Protein AF-X6NMF9-F1 (afdb_monomer)

Sequence (679 aa):
MDSTTTNVLYLIMFELFFFYLQMDKRTNWNDPFKVSMLSNGKWKDCFILFDYEFRRIVLLHSNQKGKSKVRTLQVGNPKRSLLELNVNIQYRHDYSEVETNYVKYWIITPNNSWHFRTIRDDNRDTLSNWCSEFNSFQVIAKENSSTYIKPFNPYLITLKQALQHFKSQLQMPPIPSNINEDSLLNDIYQHLSGYPNTQVRWKIDYKCMVSHKYTICIERNNISKSIKREDITSPKEKHKFNPLLYECDIYKLKKMQDTVSSIDPSNNELKLLLHEVIKNGYLIDLIERQQENEDSIKQAINYDEQDVNKLILNDEILTILNEVKILYRDDIHKQMGYPLQLHQICAILLYCGKPCNVQFSKDQIQFQHYKWSFLDRSLQGAISILNSHERREEESIDLYCGLATVRLENIKEIKQGFFISHVSTSDDIQVAQIYRSDRGCAIHSCDVSWISPFEHEREILFSRSNSAQFLDEKNKEKTTWNARIENENENTQMILLTWTVYDEFIQQTVRISKMWNHAIDLNLIYVISLLQKDEDATVVHLSLFEEWRKKPNNERKYEEKKKKFMENRCCNHRINLFSIYYCEEKGFQEYTPIEFATIATVLKGLPFQLTINEIKIFLKHVICCYFIQRYNLKTQKHCNSLFVDFSHQNKKTKSGLIFFINHFVKLFLPDKKTFKKII

Radius of gyration: 30.61 Å; Cα contacts (8 Å, |Δi|>4): 937; chains: 1; bounding box: 67×74×107 Å

Nearest PDB structures (foldseek):
  6slc-assembly1_BBB  TM=4.033E-01  e=4.735E-01  Streptomyces sp. Ag82_O1-9
  3k44-assembly4_D  TM=2.868E-01  e=1.146E-01  Drosophila melanogaster
  8cm1-assembly1_A  TM=3.402E-01  e=1.323E+00  Vibrio cholerae
  6oi4-assembly1_A  TM=4.055E-01  e=4.076E+00  Homo sapiens

Secondary structure (DSSP, 8-state):
--HHHHHHHHHHHHHHHHHHHHHTTTS-PPPPEEEEEEETTEEEEEEEEEETTTTEEEEEE--TTS--EEEEEE-S-TTS-TT-----EEEEEE-TTHHHH---EEEEEETTT--EEESSHHHHHHHHHHHHHTSSEEEEEEETTEEEEEEE-TTT-BHHHHHHHHHTT-------TTS-TTSBHHHHHTTSTTTTTSPEEEEEE------GGG-B-S--S----SS-----PPPS-------EEEGGGHHHHHHHHHHHTT----S-HHHHHHHHHHHTT-GGGTS-TT---HHHHHHHTT--SS-GGG----TTT-THHHHHHHHHT-HHHHHTTS-S-HHHHHHHHHHHHSTHHHHHHHHHHTT-GGGGHHHHHHHHHHHHHHHHHB-GGG-----B---TT---S-GGGEEEEEESS-EEEES-HHHHHHH-SS----SSEEE-TTTSS-SSS-EEEEPPPPTHHHH-HHHHHHH-EEEEEEEE-SS-EEEEEEEHHHHHHHHHHHHHHHHTTT-S-HHHHHHHHHHH-SHHHHHHHHHHHHHHHHSTTHHHHHHHHHHHHHHTT---HHHHHHHHIIIIIS--TTS-HHHHHHHHHHHH-------HHHHHHHHHHHHHHHHHHHH--S-HHHHHHHHHHHHHHS-S-HHHHHHHHHHHHHHH---HHHHTTT-

Mean predicted aligned error: 11.83 Å

Organism: Reticulomyxa filosa (NCBI:txid46433)

Foldseek 3Di:
DDPVVVVVVVVVVVVVVVVVVVCVPPDPKDPFAWWWKQDPNDTAIWTWTADLLQQWIWTWGQDPVRDTDIDIHRQDHNPDPLQDHAFFWDWDWDCPCCLPPVFIWIWIQTPVPIIITDRDPVSVQVVQVSSQVSALEWEWEDEPPDTHIGHHRLVPDFQLNVVVVCVVPAFDDDDPPPDDSRHRSCVVCVPPPPPSNHRHYHYHYDDDAQFLQLFDELDDDDDDALDDDDPDDDDPDQDQFDQFDFPVCLVLLLVLLVVLVPDDDDPDLLLVQQLLCVLVVNQVQQAPVPDDDPVVLCVVQQRDNVDSPRGHPDCVGRVLLVLLSSLLPDVSCVSNVNQAGSLLLSLQCCCQPNPVVVVCSVCLVVSNCNSRSSSLVSPLSSLVRQLSRYLCLVDDAFKWAARPPDDDPDLVRGDFQFTSAKTKIASDLVLNVVRHDGTDEDASKGQPCNSHPDVPRSIIMDRGDDCVCVVDPVCVLQRTWGWDFPDDDPRHTYIYIGRNLCVVCVVLLVVLCVVVVVPDDSLLLSLLCVVPVDSVSSNVLVVVLVVVCPDPPLVVVCVVCVVVLVSLSLPDSRLLSSLCCVCPVVVVPSDRSSVSSSCSPPRVNSPDDPDVVVVVVVVLVVVLVVCCVPVVPPDPVVSVVVVVVVVPPFDDDPVRVVVCVVVVCVVPPPDPVVVVVVD

Solvent-accessible surface area (backbone atoms only — not comparable to full-atom values): 38673 Å² total; per-residue (Å²): 132,61,71,67,62,56,51,52,50,50,50,52,51,47,49,52,48,48,50,49,61,61,43,68,77,80,43,95,72,71,76,77,40,80,36,30,36,60,54,96,93,38,77,41,65,28,32,41,42,77,40,75,84,59,27,25,41,38,34,42,30,77,41,99,82,78,57,69,47,78,46,74,45,79,76,45,66,65,86,56,74,100,69,76,33,72,62,40,76,44,78,48,79,44,62,90,42,32,87,81,71,70,42,55,32,36,30,40,24,48,60,86,72,46,44,36,34,26,74,46,63,67,56,37,46,52,53,39,43,61,55,29,65,74,26,53,28,37,33,39,39,32,43,90,92,48,71,46,61,49,38,43,29,37,78,80,32,26,42,46,53,54,49,52,68,32,62,82,74,55,79,79,80,91,68,66,91,84,63,64,47,82,41,34,39,37,77,71,46,60,81,44,85,60,44,72,80,45,72,49,75,45,79,38,76,54,83,89,74,69,52,48,83,33,41,41,74,75,86,69,87,79,77,81,69,93,68,90,77,76,90,75,76,74,78,87,76,81,64,78,52,65,43,68,24,42,58,90,45,53,64,58,57,47,60,48,49,64,61,52,69,69,63,80,79,64,100,47,62,46,55,50,31,54,47,42,40,41,73,74,72,37,51,71,68,35,34,64,93,84,69,75,58,73,67,59,51,36,58,75,30,40,62,43,98,87,42,64,87,54,49,51,92,47,52,90,62,35,39,47,52,50,56,34,54,54,52,61,68,28,68,69,37,49,50,39,65,50,79,71,52,67,37,25,51,39,26,45,37,40,53,66,63,29,75,58,29,62,55,52,50,51,33,26,61,66,75,39,49,71,75,42,45,49,45,52,51,27,34,44,52,38,34,58,52,45,41,56,32,48,45,62,80,80,58,86,80,69,38,18,24,35,37,30,92,62,76,78,92,55,67,83,50,48,33,64,40,36,32,53,25,63,45,69,27,12,64,42,60,65,52,17,54,74,51,33,42,49,54,34,51,68,76,74,43,22,83,40,36,89,67,32,70,52,80,87,39,50,36,29,36,29,55,39,56,61,68,73,52,68,77,38,71,88,51,34,60,76,67,23,28,40,73,43,79,75,47,73,58,99,89,40,58,26,47,42,41,42,42,38,59,54,66,70,44,47,63,58,33,52,52,56,28,56,77,51,73,59,75,56,61,57,42,47,48,41,55,42,34,72,72,56,76,37,71,68,59,27,54,52,52,49,50,55,48,53,58,53,56,70,40,86,66,49,62,54,60,39,65,77,44,41,68,61,30,47,52,54,62,36,70,53,64,68,44,43,48,46,20,42,46,47,21,71,71,70,60,40,78,88,42,56,31,58,57,46,26,34,46,45,46,75,77,66,46,66,88,53,70,90,43,70,60,58,54,48,52,48,48,51,49,53,53,50,52,52,45,39,73,73,65,68,56,92,53,75,69,62,64,49,52,65,50,53,61,50,70,74,73,62,70,100,42,74,66,50,53,53,51,47,52,56,50,52,44,66,75,74,49,94,49,74,70,63,52,69,71,72,109

Structure (mmCIF, N/CA/C/O backbone):
data_AF-X6NMF9-F1
#
_entry.id   AF-X6NMF9-F1
#
loop_
_atom_site.group_PDB
_atom_site.id
_atom_site.type_symbol
_atom_site.label_atom_id
_atom_site.label_alt_id
_atom_site.label_comp_id
_atom_site.label_asym_id
_atom_site.label_entity_id
_atom_site.label_seq_id
_atom_site.pdbx_PDB_ins_code
_atom_site.Cartn_x
_atom_site.Cartn_y
_atom_site.Cartn_z
_atom_site.occupancy
_atom_site.B_iso_or_equiv
_atom_site.auth_seq_id
_atom_site.auth_comp_id
_atom_site.auth_asym_id
_atom_site.auth_atom_id
_atom_site.pdbx_PDB_model_num
ATOM 1 N N . MET A 1 1 ? -12.724 18.925 52.226 1.00 48.50 1 MET A N 1
ATOM 2 C CA . MET A 1 1 ? -11.329 19.153 51.795 1.00 48.50 1 MET A CA 1
ATOM 3 C C . MET A 1 1 ? -10.923 20.506 52.327 1.00 48.50 1 MET A C 1
ATOM 5 O O . MET A 1 1 ? -11.695 21.442 52.164 1.00 48.50 1 MET A O 1
ATOM 9 N N . ASP A 1 2 ? -9.809 20.571 53.048 1.00 61.19 2 ASP A N 1
ATOM 10 C CA . ASP A 1 2 ? -9.396 21.788 53.744 1.00 61.19 2 ASP A CA 1
ATOM 11 C C . ASP A 1 2 ? -8.963 22.866 52.737 1.00 61.19 2 ASP A C 1
ATOM 13 O O . ASP A 1 2 ? -8.368 22.550 51.700 1.00 61.19 2 ASP A O 1
ATOM 17 N N . SER A 1 3 ? -9.278 24.130 53.023 1.00 54.88 3 SER A N 1
ATOM 18 C CA . SER A 1 3 ? -9.062 25.274 52.115 1.00 54.88 3 SER A CA 1
ATOM 19 C C . SER A 1 3 ? -7.606 25.388 51.641 1.00 54.88 3 SER A C 1
ATOM 21 O O . SER A 1 3 ? -7.323 25.823 50.524 1.00 54.88 3 SER A O 1
ATOM 23 N N . THR A 1 4 ? -6.675 24.904 52.460 1.00 63.72 4 THR A N 1
ATOM 24 C CA . THR A 1 4 ? -5.242 24.857 52.184 1.00 63.72 4 THR A CA 1
ATOM 25 C C . THR A 1 4 ? -4.900 23.889 51.052 1.00 63.72 4 THR A C 1
ATOM 27 O O . THR A 1 4 ? -4.043 24.193 50.228 1.00 63.72 4 THR A O 1
ATOM 30 N N . THR A 1 5 ? -5.582 22.743 50.954 1.00 58.19 5 THR A N 1
ATOM 31 C CA . THR A 1 5 ? -5.332 21.759 49.886 1.00 58.19 5 THR A CA 1
ATOM 32 C C . THR A 1 5 ? -5.822 22.281 48.538 1.00 58.19 5 THR A C 1
ATOM 34 O O . THR A 1 5 ? -5.136 22.116 47.532 1.00 58.19 5 THR A O 1
ATOM 37 N N . THR A 1 6 ? -6.962 22.976 48.526 1.00 55.84 6 THR A N 1
ATOM 38 C CA . THR A 1 6 ? -7.514 23.614 47.324 1.00 55.84 6 THR A CA 1
ATOM 39 C C . THR A 1 6 ? -6.621 24.760 46.845 1.00 55.84 6 THR A C 1
ATOM 41 O O . THR A 1 6 ? -6.330 24.843 45.656 1.00 55.84 6 THR A O 1
ATOM 44 N N . ASN A 1 7 ? -6.099 25.583 47.761 1.00 57.09 7 ASN A N 1
ATOM 45 C CA . ASN A 1 7 ? -5.191 26.682 47.420 1.00 57.09 7 ASN A CA 1
ATOM 46 C C . ASN A 1 7 ? -3.827 26.198 46.910 1.00 57.09 7 ASN A C 1
ATOM 48 O O . ASN A 1 7 ? -3.286 26.790 45.982 1.00 57.09 7 ASN A O 1
ATOM 52 N N . VAL A 1 8 ? -3.290 25.097 47.449 1.00 64.50 8 VAL A N 1
ATOM 53 C CA . VAL A 1 8 ? -2.060 24.475 46.924 1.00 64.50 8 VAL A CA 1
ATOM 54 C C . VAL A 1 8 ? -2.298 23.877 45.536 1.00 64.50 8 VAL A C 1
ATOM 56 O O . VAL A 1 8 ? -1.447 24.025 44.662 1.00 64.50 8 VAL A O 1
ATOM 59 N N . LEU A 1 9 ? -3.458 23.257 45.295 1.00 57.28 9 LEU A N 1
ATOM 60 C CA . LEU A 1 9 ? -3.805 22.752 43.965 1.00 57.28 9 LEU A CA 1
ATOM 61 C C . LEU A 1 9 ? -3.955 23.894 42.952 1.00 57.28 9 LEU A C 1
ATOM 63 O O . LEU A 1 9 ? -3.449 23.781 41.841 1.00 57.28 9 LEU A O 1
ATOM 67 N N . TYR A 1 10 ? -4.591 25.002 43.346 1.00 55.50 10 TYR A N 1
ATOM 68 C CA . TYR A 1 10 ? -4.705 26.201 42.517 1.00 55.50 10 TYR A CA 1
ATOM 69 C C . TYR A 1 10 ? -3.351 26.851 42.256 1.00 55.50 10 TYR A C 1
ATOM 71 O O . TYR A 1 10 ? -3.116 27.254 41.127 1.00 55.50 10 TYR A O 1
ATOM 79 N N . LEU A 1 11 ? -2.441 26.902 43.234 1.00 55.94 11 LEU A N 1
ATOM 80 C CA . LEU A 1 11 ? -1.084 27.409 43.013 1.00 55.94 11 LEU A CA 1
ATOM 81 C C . LEU A 1 11 ? -0.285 26.508 42.070 1.00 55.94 11 LEU A C 1
ATOM 83 O O . LEU A 1 11 ? 0.393 27.020 41.194 1.00 55.94 11 LEU A O 1
ATOM 87 N N . ILE A 1 12 ? -0.385 25.182 42.201 1.00 63.19 12 ILE A N 1
ATOM 88 C CA . ILE A 1 12 ? 0.293 24.248 41.290 1.00 63.19 12 ILE A CA 1
ATOM 89 C C . ILE A 1 12 ? -0.300 24.352 39.883 1.00 63.19 12 ILE A C 1
ATOM 91 O O . ILE A 1 12 ? 0.446 24.389 38.913 1.00 63.19 12 ILE A O 1
ATOM 95 N N . MET A 1 13 ? -1.625 24.439 39.758 1.00 57.38 13 MET A N 1
ATOM 96 C CA . MET A 1 13 ? -2.301 24.637 38.473 1.00 57.38 13 MET A CA 1
ATOM 97 C C . MET A 1 13 ? -1.967 26.000 37.864 1.00 57.38 13 MET A C 1
ATOM 99 O O . MET A 1 13 ? -1.774 26.084 36.659 1.00 57.38 13 MET A O 1
ATOM 103 N N . PHE A 1 14 ? -1.860 27.050 38.680 1.00 53.00 14 PHE A N 1
A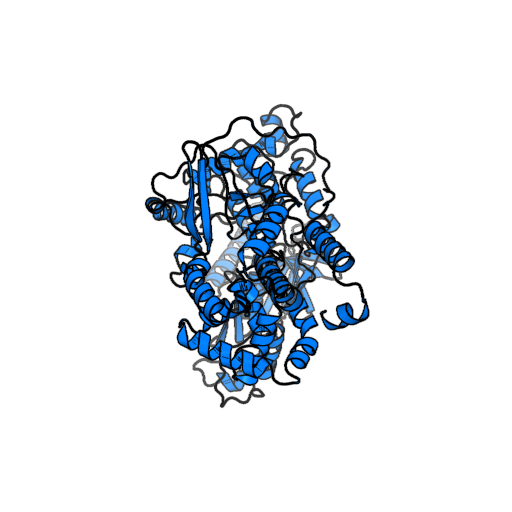TOM 104 C CA . PHE A 1 14 ? -1.514 28.400 38.249 1.00 53.00 14 PHE A CA 1
ATOM 105 C C . PHE A 1 14 ? -0.043 28.503 37.849 1.00 53.00 14 PHE A C 1
ATOM 107 O O . PHE A 1 14 ? 0.234 29.064 36.803 1.00 53.00 14 PHE A O 1
ATOM 114 N N . GLU A 1 15 ? 0.885 27.906 38.599 1.00 58.31 15 GLU A N 1
ATOM 115 C CA . GLU A 1 15 ? 2.304 27.800 38.234 1.00 58.31 15 GLU A CA 1
ATOM 116 C C . GLU A 1 15 ? 2.479 26.957 36.971 1.00 58.31 15 GLU A C 1
ATOM 118 O O . GLU A 1 15 ? 3.166 27.389 36.057 1.00 58.31 15 GLU A O 1
ATOM 123 N N . LEU A 1 16 ? 1.798 25.812 36.844 1.00 57.56 16 LEU A N 1
ATOM 124 C CA . LEU A 1 16 ? 1.809 25.015 35.611 1.00 57.56 16 LEU A CA 1
ATOM 125 C C . LEU A 1 16 ? 1.216 25.791 34.430 1.00 57.56 16 LEU A C 1
ATOM 127 O O . LEU A 1 16 ? 1.758 25.703 33.336 1.00 57.56 16 LEU A O 1
ATOM 131 N N . PHE A 1 17 ? 0.158 26.576 34.645 1.00 52.75 17 PHE A N 1
ATOM 132 C CA . PHE A 1 17 ? -0.468 27.421 33.627 1.00 52.75 17 PHE A CA 1
ATOM 133 C C . PHE A 1 17 ? 0.391 28.640 33.260 1.00 52.75 17 PHE A C 1
ATOM 135 O O . PHE A 1 17 ? 0.450 29.008 32.093 1.00 52.75 17 PHE A O 1
ATOM 142 N N . PHE A 1 18 ? 1.104 29.246 34.212 1.00 50.28 18 PHE A N 1
ATOM 143 C CA . PHE A 1 18 ? 2.033 30.349 33.956 1.00 50.28 18 PHE A CA 1
ATOM 144 C C . PHE A 1 18 ? 3.309 29.856 33.276 1.00 50.28 18 PHE A C 1
ATOM 146 O O . PHE A 1 18 ? 3.803 30.511 32.362 1.00 50.28 18 PHE A O 1
ATOM 153 N N . PHE A 1 19 ? 3.794 28.673 33.662 1.00 52.34 19 PHE A N 1
ATOM 154 C CA . PHE A 1 19 ? 4.855 27.964 32.959 1.00 52.34 19 PHE A CA 1
ATOM 155 C C . PHE A 1 19 ? 4.400 27.665 31.525 1.00 52.34 19 PHE A C 1
ATOM 157 O O . PHE A 1 19 ? 5.098 28.030 30.588 1.00 52.34 19 PHE A O 1
ATOM 164 N N . TYR A 1 20 ? 3.184 27.140 31.337 1.00 47.62 20 TYR A N 1
ATOM 165 C CA . TYR A 1 20 ? 2.571 26.903 30.023 1.00 47.62 20 TYR A CA 1
ATOM 166 C C . TYR A 1 20 ? 2.462 28.194 29.185 1.00 47.62 20 TYR A C 1
ATOM 168 O O . TYR A 1 20 ? 2.899 28.223 28.039 1.00 47.62 20 TYR A O 1
ATOM 176 N N . LEU A 1 21 ? 1.991 29.302 29.773 1.00 44.78 21 LEU A N 1
ATOM 177 C CA . LEU A 1 21 ? 1.860 30.611 29.114 1.00 44.78 21 LEU A CA 1
ATOM 178 C C . LEU A 1 21 ? 3.201 31.303 28.809 1.00 44.78 21 LEU A C 1
ATOM 180 O O . LEU A 1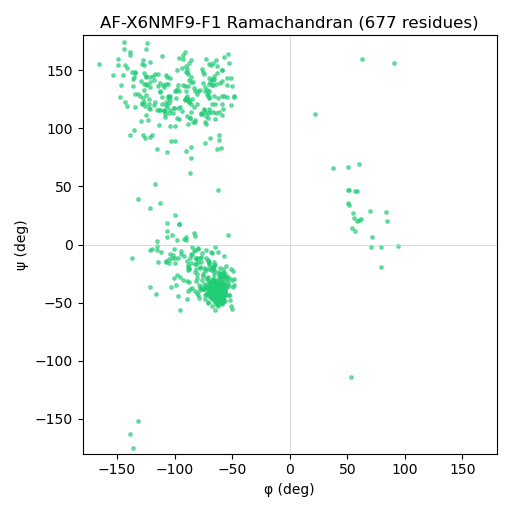 21 ? 3.289 32.060 27.838 1.00 44.78 21 LEU A O 1
ATOM 184 N N . GLN A 1 22 ? 4.241 31.094 29.623 1.00 48.44 22 GLN A N 1
ATOM 185 C CA . GLN A 1 22 ? 5.596 31.578 29.326 1.00 48.44 22 GLN A CA 1
ATOM 186 C C . GLN A 1 22 ? 6.298 30.715 28.267 1.00 48.44 22 GLN A C 1
ATOM 188 O O . GLN A 1 22 ? 7.083 31.257 27.487 1.00 48.44 22 GLN A O 1
ATOM 193 N N . MET A 1 23 ? 5.994 29.414 28.198 1.00 48.53 23 MET A N 1
ATOM 194 C CA . MET A 1 23 ? 6.542 28.478 27.205 1.00 48.53 23 MET A CA 1
ATOM 195 C C . MET A 1 23 ? 5.965 28.711 25.794 1.00 48.53 23 MET A C 1
ATOM 197 O O . MET A 1 23 ? 6.702 28.606 24.813 1.00 48.53 23 MET A O 1
ATOM 201 N N . ASP A 1 24 ? 4.698 29.124 25.692 1.00 46.44 24 ASP A N 1
ATOM 202 C CA . ASP A 1 24 ? 3.955 29.323 24.431 1.00 46.44 24 ASP A CA 1
ATOM 203 C C . ASP A 1 24 ? 4.465 30.508 23.574 1.00 46.44 24 ASP A C 1
ATOM 205 O O . ASP A 1 24 ? 4.291 30.557 22.360 1.00 46.44 24 ASP A O 1
ATOM 209 N N . LYS A 1 25 ? 5.161 31.487 24.176 1.00 40.72 25 LYS A N 1
ATOM 210 C CA . LYS A 1 25 ? 5.560 32.725 23.468 1.00 40.72 25 LYS A CA 1
ATOM 211 C C . LYS A 1 25 ? 6.964 32.723 22.856 1.00 40.72 25 LYS A C 1
ATOM 213 O O . LYS A 1 25 ? 7.304 33.686 22.167 1.00 40.72 25 LYS A O 1
ATOM 218 N N . ARG A 1 26 ? 7.807 31.711 23.110 1.00 41.25 26 ARG A N 1
ATOM 219 C CA . ARG A 1 26 ? 9.199 31.677 22.591 1.00 41.25 26 ARG A CA 1
ATOM 220 C C . ARG A 1 26 ? 9.672 30.334 22.047 1.00 41.25 26 ARG A C 1
ATOM 222 O O . ARG A 1 26 ? 10.713 30.297 21.396 1.00 41.25 26 ARG A O 1
ATOM 229 N N . THR A 1 27 ? 8.938 29.254 22.271 1.00 44.66 27 THR A N 1
ATOM 230 C CA . THR A 1 27 ? 9.363 27.911 21.877 1.00 44.66 27 THR A CA 1
ATOM 231 C C . THR A 1 27 ? 8.144 27.128 21.413 1.00 44.66 27 THR A C 1
ATOM 233 O O . THR A 1 27 ? 7.211 26.983 22.190 1.00 44.66 27 THR A O 1
ATOM 236 N N . ASN A 1 28 ? 8.152 26.621 20.174 1.00 47.34 28 ASN A N 1
ATOM 237 C CA . ASN A 1 28 ? 7.192 25.620 19.691 1.00 47.34 28 ASN A CA 1
ATOM 238 C C . ASN A 1 28 ? 7.309 24.361 20.571 1.00 47.34 28 ASN A C 1
ATOM 240 O O . ASN A 1 28 ? 8.051 23.438 20.236 1.00 47.34 28 ASN A O 1
ATOM 244 N N . TRP A 1 29 ? 6.657 24.336 21.734 1.00 48.78 29 TRP A N 1
ATOM 245 C CA . TRP A 1 29 ? 6.533 23.109 22.510 1.00 48.78 29 TRP A CA 1
ATOM 246 C C . TRP A 1 29 ? 5.410 22.293 21.902 1.00 48.78 29 TRP A C 1
ATOM 248 O O . TRP A 1 29 ? 4.274 22.745 21.802 1.00 48.78 29 TRP A O 1
ATOM 258 N N . ASN A 1 30 ? 5.763 21.089 21.474 1.00 59.31 30 ASN A N 1
ATOM 259 C CA . ASN A 1 30 ? 4.798 20.101 21.036 1.00 59.31 30 ASN A CA 1
ATOM 260 C C . ASN A 1 30 ? 4.080 19.517 22.261 1.00 59.31 30 ASN A C 1
ATOM 262 O O . ASN A 1 30 ? 4.694 19.376 23.324 1.00 59.31 30 ASN A O 1
ATOM 266 N N . ASP A 1 31 ? 2.805 19.157 22.108 1.00 67.38 31 ASP A N 1
ATOM 267 C CA . ASP A 1 31 ? 2.020 18.526 23.170 1.00 67.38 31 ASP A CA 1
ATOM 268 C C . ASP A 1 31 ? 2.749 17.307 23.773 1.00 67.38 31 ASP A C 1
ATOM 270 O O . ASP A 1 31 ? 3.419 16.564 23.042 1.00 67.38 31 ASP A O 1
ATOM 274 N N . PRO A 1 32 ? 2.632 17.066 25.100 1.00 74.50 32 PRO A N 1
ATOM 275 C CA . PRO A 1 32 ? 3.267 15.932 25.756 1.00 74.50 32 PRO A CA 1
ATOM 276 C C . PRO A 1 32 ? 2.960 14.626 25.026 1.00 74.50 32 PRO A C 1
ATOM 278 O O . PRO A 1 32 ? 1.815 14.185 24.926 1.00 74.50 32 PRO A O 1
ATOM 281 N N . PHE A 1 33 ? 4.010 13.967 24.558 1.00 81.75 33 PHE A N 1
ATOM 282 C CA . PHE A 1 33 ? 3.867 12.835 23.658 1.00 81.75 33 PHE A CA 1
ATOM 283 C C . PHE A 1 33 ? 4.121 11.520 24.382 1.00 81.75 33 PHE A C 1
ATOM 285 O O . PHE A 1 33 ? 5.144 11.354 25.050 1.00 81.75 33 PHE A O 1
ATOM 292 N N . LYS A 1 34 ? 3.186 10.572 24.291 1.00 89.69 34 LYS A N 1
ATOM 293 C CA . LYS A 1 34 ? 3.288 9.297 25.009 1.00 89.69 34 LYS A CA 1
ATOM 294 C C . LYS A 1 34 ? 4.117 8.283 24.215 1.00 89.69 34 LYS A C 1
ATOM 296 O O . LYS A 1 34 ? 3.771 7.934 23.090 1.00 89.69 34 LYS A O 1
ATOM 301 N N . VAL A 1 35 ? 5.160 7.740 24.840 1.00 93.06 35 VAL A N 1
ATOM 302 C CA . VAL A 1 35 ? 6.029 6.688 24.276 1.00 93.06 35 VAL A CA 1
ATOM 303 C C . VAL A 1 35 ? 6.364 5.650 25.337 1.00 93.06 35 VAL A C 1
ATOM 305 O O . VAL A 1 35 ? 6.256 5.930 26.530 1.00 93.06 35 VAL A O 1
ATOM 308 N N . SER A 1 36 ? 6.841 4.473 24.932 1.00 94.12 36 SER A N 1
ATOM 309 C CA . SER A 1 36 ? 7.473 3.542 25.873 1.00 94.12 36 SER A CA 1
ATOM 310 C C . SER A 1 36 ? 8.991 3.582 25.700 1.00 94.12 36 SER A C 1
ATOM 312 O O . SER A 1 36 ? 9.500 3.404 24.597 1.00 94.12 36 SER A O 1
ATOM 314 N N . MET A 1 37 ? 9.735 3.787 26.786 1.00 95.44 37 MET A N 1
ATOM 315 C CA . MET A 1 37 ? 11.201 3.777 26.785 1.00 95.44 37 MET A CA 1
ATOM 316 C C . MET A 1 37 ? 11.739 2.496 27.425 1.00 95.44 37 MET A C 1
ATOM 318 O O . MET A 1 37 ? 11.257 2.070 28.480 1.00 95.44 37 MET A O 1
ATOM 322 N N . LEU A 1 38 ? 12.773 1.899 26.830 1.00 94.75 38 LEU A N 1
ATOM 323 C CA . LEU A 1 38 ? 13.485 0.768 27.417 1.00 94.75 38 LEU A CA 1
ATOM 324 C C . LEU A 1 38 ? 14.366 1.259 28.576 1.00 94.75 38 LEU A C 1
ATOM 326 O O . LEU A 1 38 ? 15.328 1.999 28.379 1.00 94.75 38 LEU A O 1
ATOM 330 N N . SER A 1 39 ? 14.049 0.845 29.803 1.00 93.00 39 SER A N 1
ATOM 331 C CA . SER A 1 39 ? 14.803 1.200 31.008 1.00 93.00 39 SER A CA 1
ATOM 332 C C . SER A 1 39 ? 15.017 -0.039 31.872 1.00 93.00 39 SER A C 1
ATOM 334 O O . SER A 1 39 ? 14.060 -0.640 32.361 1.00 93.00 39 SER A O 1
ATOM 336 N N . ASN A 1 40 ? 16.286 -0.402 32.086 1.00 92.94 40 ASN A N 1
ATOM 337 C CA . ASN A 1 40 ? 16.698 -1.591 32.842 1.00 92.94 40 ASN A CA 1
ATOM 338 C C . ASN A 1 40 ? 16.091 -2.887 32.270 1.00 92.94 40 ASN A C 1
ATOM 340 O O . ASN A 1 40 ? 15.520 -3.689 33.007 1.00 92.94 40 ASN A O 1
ATOM 344 N N . GLY A 1 41 ? 16.142 -3.044 30.942 1.00 93.50 41 GLY A N 1
ATOM 345 C CA . GLY A 1 41 ? 15.619 -4.221 30.236 1.00 93.50 41 GLY A CA 1
ATOM 346 C C . GLY A 1 41 ? 14.091 -4.331 30.187 1.00 93.50 41 GLY A C 1
ATOM 347 O O . GLY A 1 41 ? 13.580 -5.345 29.728 1.00 93.50 41 GLY A O 1
ATOM 348 N N . LYS A 1 42 ? 13.347 -3.317 30.655 1.00 93.44 42 LYS A N 1
ATOM 349 C CA . LYS A 1 42 ? 11.876 -3.298 30.629 1.00 93.44 42 LYS A CA 1
ATOM 350 C C . LYS A 1 42 ? 11.354 -2.037 29.952 1.00 93.44 42 LYS A C 1
ATOM 352 O O . LYS A 1 42 ? 11.853 -0.942 30.216 1.00 93.44 42 LYS A O 1
ATOM 357 N N . TRP A 1 43 ? 10.330 -2.185 29.119 1.00 94.00 43 TRP A N 1
ATOM 358 C CA . TRP A 1 43 ? 9.618 -1.063 28.514 1.00 94.00 43 TRP A CA 1
ATOM 359 C C . TRP A 1 43 ? 8.738 -0.368 29.553 1.00 94.00 43 TRP A C 1
ATOM 361 O O . TRP A 1 43 ? 8.033 -1.024 30.320 1.00 94.00 43 TRP A O 1
ATOM 371 N N . LYS A 1 44 ? 8.814 0.963 29.616 1.00 93.75 44 LYS A N 1
ATOM 372 C CA . LYS A 1 44 ? 8.015 1.784 30.531 1.00 93.75 44 LYS A CA 1
ATOM 373 C C . LYS A 1 44 ? 7.431 2.969 29.792 1.00 93.75 44 LYS A C 1
ATOM 375 O O . LYS A 1 44 ? 8.180 3.712 29.163 1.00 93.75 44 LYS A O 1
ATOM 380 N N . ASP A 1 45 ? 6.129 3.165 29.934 1.00 93.38 45 ASP A N 1
ATOM 381 C CA . ASP A 1 45 ? 5.455 4.339 29.397 1.00 93.38 45 ASP A CA 1
ATOM 382 C C . ASP A 1 45 ? 5.962 5.617 30.080 1.00 93.38 45 ASP A C 1
ATOM 384 O O . ASP A 1 45 ? 6.171 5.676 31.301 1.00 93.38 45 ASP A O 1
ATOM 388 N N . CYS A 1 46 ? 6.174 6.650 29.276 1.00 93.88 46 CYS A N 1
ATOM 389 C CA . CYS A 1 46 ? 6.442 8.004 29.725 1.00 93.88 46 CYS A CA 1
ATOM 390 C C . CYS A 1 46 ? 5.894 9.011 28.718 1.00 93.88 46 CYS A C 1
ATOM 392 O O . CYS A 1 46 ? 5.785 8.723 27.526 1.00 93.88 46 CYS A O 1
ATOM 394 N N . PHE A 1 47 ? 5.598 10.211 29.202 1.00 92.44 47 PHE A N 1
ATOM 395 C CA . PHE A 1 47 ? 5.471 11.363 28.323 1.00 92.44 47 PHE A CA 1
ATOM 396 C C . PHE A 1 47 ? 6.848 11.967 28.099 1.00 92.44 47 PHE A C 1
ATOM 398 O O . PHE A 1 47 ? 7.680 11.964 29.012 1.00 92.44 47 PHE A O 1
ATOM 405 N N . ILE A 1 48 ? 7.090 12.462 26.897 1.00 92.31 48 ILE A N 1
ATOM 406 C CA . ILE A 1 48 ? 8.331 13.144 26.553 1.00 92.31 48 ILE A CA 1
ATOM 407 C C . ILE A 1 48 ? 8.060 14.607 26.245 1.00 92.31 48 ILE A C 1
ATOM 409 O O . ILE A 1 48 ? 7.012 14.958 25.704 1.00 92.31 48 ILE A O 1
ATOM 413 N N . LEU A 1 49 ? 9.033 15.435 26.594 1.00 90.25 49 LEU A N 1
ATOM 414 C CA . LEU A 1 49 ? 9.080 16.852 26.282 1.00 90.25 49 LEU A CA 1
ATOM 415 C C . LEU A 1 49 ? 10.490 17.192 25.800 1.00 90.25 49 LEU A C 1
ATOM 417 O O . LEU A 1 49 ? 11.475 16.633 26.297 1.00 90.25 49 LEU A O 1
ATOM 421 N N . PHE A 1 50 ? 10.582 18.099 24.836 1.00 87.50 50 PHE A N 1
ATOM 422 C CA . PHE A 1 50 ? 11.843 18.504 24.230 1.00 87.50 50 PHE A CA 1
ATOM 423 C C . PHE A 1 50 ? 12.240 19.871 24.758 1.00 87.50 50 PHE A C 1
ATOM 425 O O . PHE A 1 50 ? 11.591 20.875 24.493 1.00 87.50 50 PHE A O 1
ATOM 432 N N . ASP A 1 51 ? 13.332 19.898 25.509 1.00 86.38 51 ASP A N 1
ATOM 433 C CA . ASP A 1 51 ? 13.943 21.129 25.972 1.00 86.38 51 ASP A CA 1
ATOM 434 C C . ASP A 1 51 ? 15.129 21.424 25.050 1.00 86.38 51 ASP A C 1
ATOM 436 O O . ASP A 1 51 ? 16.246 20.933 25.249 1.00 86.38 51 ASP A O 1
ATOM 440 N N . TYR A 1 52 ? 14.843 22.154 23.970 1.00 83.38 52 TYR A N 1
ATOM 441 C CA . TYR A 1 52 ? 15.828 22.500 22.946 1.00 83.38 52 TYR A CA 1
ATOM 442 C C . TYR A 1 52 ? 16.896 23.469 23.461 1.00 83.38 52 TYR A C 1
ATOM 444 O O . TYR A 1 52 ? 18.051 23.364 23.046 1.00 83.38 52 TYR A O 1
ATOM 452 N N . GLU A 1 53 ? 16.542 24.345 24.408 1.00 82.19 53 GLU A N 1
ATOM 453 C CA . GLU A 1 53 ? 17.467 25.289 25.045 1.00 82.19 53 GLU A CA 1
ATOM 454 C C . GLU A 1 53 ? 18.552 24.541 25.828 1.00 82.19 53 GLU A C 1
ATOM 456 O O . GLU A 1 53 ? 19.748 24.737 25.601 1.00 82.19 53 GLU A O 1
ATOM 461 N N . PHE A 1 54 ? 18.143 23.602 26.688 1.00 83.50 54 PHE A N 1
ATOM 462 C CA . PHE A 1 54 ? 19.069 22.799 27.490 1.00 83.50 54 PHE A CA 1
ATOM 463 C C . PHE A 1 54 ? 19.470 21.476 26.827 1.00 83.50 54 PHE A C 1
ATOM 465 O O . PHE A 1 54 ? 20.186 20.672 27.433 1.00 83.50 54 PHE A O 1
ATOM 472 N N . ARG A 1 55 ? 19.038 21.243 25.583 1.00 80.69 55 ARG A N 1
ATOM 473 C CA . ARG A 1 55 ? 19.367 20.073 24.750 1.00 80.69 55 ARG A CA 1
ATOM 474 C C . ARG A 1 55 ? 19.122 18.738 25.445 1.00 80.69 55 ARG A C 1
ATOM 476 O O . ARG A 1 55 ? 19.980 17.844 25.450 1.00 80.69 55 ARG A O 1
ATOM 483 N N . ARG A 1 56 ? 17.957 18.608 26.065 1.00 89.44 56 ARG A N 1
ATOM 484 C CA . ARG A 1 56 ? 17.579 17.414 26.820 1.00 89.44 56 ARG A CA 1
ATOM 485 C C . ARG A 1 56 ? 16.164 16.980 26.481 1.00 89.44 56 ARG A C 1
ATOM 487 O O . ARG A 1 56 ? 15.293 17.798 26.208 1.00 89.44 56 ARG A O 1
ATOM 494 N N . ILE A 1 57 ? 15.939 15.675 26.544 1.00 91.19 57 ILE A N 1
ATOM 495 C CA . ILE A 1 57 ? 14.598 15.096 26.492 1.00 91.19 57 ILE A CA 1
ATOM 496 C C . ILE A 1 57 ? 14.161 14.878 27.934 1.00 91.19 57 ILE A C 1
ATOM 498 O O . ILE A 1 57 ? 14.805 14.144 28.689 1.00 91.19 57 ILE A O 1
ATOM 502 N N . VAL A 1 58 ? 13.084 15.538 28.336 1.00 92.88 58 VAL A N 1
ATOM 503 C CA . VAL A 1 58 ? 12.485 15.370 29.656 1.00 92.88 58 VAL A CA 1
ATOM 504 C C . VAL A 1 58 ? 11.482 14.226 29.577 1.00 92.88 58 VAL A C 1
ATOM 506 O O . VAL A 1 58 ? 10.586 14.230 28.743 1.00 92.88 58 VAL A O 1
ATOM 509 N N . LEU A 1 59 ? 11.643 13.233 30.446 1.00 93.94 59 LEU A N 1
ATOM 510 C CA . LEU A 1 59 ? 10.771 12.075 30.574 1.00 93.94 59 LEU A CA 1
ATOM 511 C C . LEU A 1 59 ? 9.907 12.236 31.821 1.00 93.94 59 LEU A C 1
ATOM 513 O O . LEU A 1 59 ? 10.419 12.314 32.943 1.00 93.94 59 LEU A O 1
ATOM 517 N N . LEU A 1 60 ? 8.597 12.219 31.634 1.00 92.62 60 LEU A N 1
ATOM 518 C CA . LEU A 1 60 ? 7.615 12.235 32.706 1.00 92.62 60 LEU A CA 1
ATOM 519 C C . LEU A 1 60 ? 7.045 10.826 32.869 1.00 92.62 60 LEU A C 1
ATOM 521 O O . LEU A 1 60 ? 6.210 10.374 32.085 1.00 92.62 60 LEU A O 1
ATOM 525 N N . HIS A 1 61 ? 7.509 10.109 33.892 1.00 90.44 61 HIS A N 1
ATOM 526 C CA . HIS A 1 61 ? 6.956 8.802 34.233 1.00 90.44 61 HIS A CA 1
ATOM 527 C C . HIS A 1 61 ? 5.739 8.964 35.143 1.00 90.44 61 HIS A C 1
ATOM 529 O O . HIS A 1 61 ? 5.863 9.466 36.266 1.00 90.44 61 HIS A O 1
ATOM 535 N N . SER A 1 62 ? 4.585 8.470 34.696 1.00 80.94 62 SER A N 1
ATOM 536 C CA . SER A 1 62 ? 3.410 8.304 35.548 1.00 80.94 62 SER A CA 1
ATOM 537 C C . SER A 1 62 ? 3.599 7.072 36.438 1.00 80.94 62 SER A C 1
ATOM 539 O O . SER A 1 62 ? 3.621 5.944 35.945 1.00 80.94 62 SER A O 1
ATOM 541 N N . ASN A 1 63 ? 3.741 7.259 37.751 1.00 79.06 63 ASN A N 1
ATOM 542 C CA . ASN A 1 63 ? 3.698 6.136 38.691 1.00 79.06 63 ASN A CA 1
ATOM 543 C C . ASN A 1 63 ? 2.257 5.881 39.145 1.00 79.06 63 ASN A C 1
ATOM 545 O O . ASN A 1 63 ? 1.501 6.824 39.366 1.00 79.06 63 ASN A O 1
ATOM 549 N N . GLN A 1 64 ? 1.926 4.616 39.424 1.00 72.38 64 GLN A N 1
ATOM 550 C CA . GLN A 1 64 ? 0.614 4.190 39.942 1.00 72.38 64 GLN A CA 1
ATOM 551 C C . GLN A 1 64 ? 0.182 4.897 41.245 1.00 72.38 64 GLN A C 1
ATOM 553 O O . GLN A 1 64 ? -0.994 4.906 41.576 1.00 72.38 64 GLN A O 1
ATOM 558 N N . LYS A 1 65 ? 1.114 5.512 41.991 1.00 80.38 65 LYS A N 1
ATOM 559 C CA . LYS A 1 65 ? 0.845 6.232 43.253 1.00 80.38 65 LYS A CA 1
ATOM 560 C C . LYS A 1 65 ? 0.675 7.752 43.090 1.00 80.38 65 LYS A C 1
ATOM 562 O O . LYS A 1 65 ? 0.892 8.484 44.051 1.00 80.38 65 LYS A O 1
ATOM 567 N N . GLY A 1 66 ? 0.423 8.253 41.880 1.00 78.44 66 GLY A N 1
ATOM 568 C CA . GLY A 1 66 ? 0.225 9.689 41.616 1.00 78.44 66 GLY A CA 1
ATOM 569 C C . GLY A 1 66 ? 1.478 10.573 41.740 1.00 78.44 66 GLY A C 1
ATOM 570 O O . GLY A 1 66 ? 1.414 11.766 41.472 1.00 78.44 66 GLY A O 1
ATOM 571 N N . LYS A 1 67 ? 2.643 10.020 42.111 1.00 78.75 67 LYS A N 1
ATOM 572 C CA . LYS A 1 67 ? 3.919 10.754 42.128 1.00 78.75 67 LYS A CA 1
ATOM 573 C C . LYS A 1 67 ? 4.608 10.652 40.770 1.00 78.75 67 LYS A C 1
ATOM 575 O O . LYS A 1 67 ? 5.216 9.620 40.473 1.00 78.75 67 LYS A O 1
ATOM 580 N N . SER A 1 68 ? 4.551 11.712 39.972 1.00 82.19 68 SER A N 1
ATOM 581 C CA . SER A 1 68 ? 5.298 11.804 38.714 1.00 82.19 68 SER A CA 1
ATOM 582 C C . SER A 1 68 ? 6.800 11.838 38.987 1.00 82.19 68 SER A C 1
ATOM 584 O O . SER A 1 68 ? 7.277 12.636 39.794 1.00 82.19 68 SER A O 1
ATOM 586 N N . LYS A 1 69 ? 7.559 10.953 38.333 1.00 90.44 69 LYS A N 1
ATOM 587 C CA . LYS A 1 69 ? 9.026 10.988 38.384 1.00 90.44 69 LYS A CA 1
ATOM 588 C C . LYS A 1 69 ? 9.539 11.624 37.104 1.00 90.44 69 LYS A C 1
ATOM 590 O O . LYS A 1 69 ? 9.417 11.029 36.034 1.00 90.44 69 LYS A O 1
ATOM 595 N N . VAL A 1 70 ? 10.142 12.797 37.243 1.00 92.06 70 VAL A N 1
ATOM 596 C CA . VAL A 1 70 ? 10.831 13.476 36.147 1.00 92.06 70 VAL A CA 1
ATOM 597 C C . VAL A 1 70 ? 12.234 12.890 36.009 1.00 92.06 70 VAL A C 1
ATOM 599 O O . VAL A 1 70 ? 12.952 12.707 36.997 1.00 92.06 70 VAL A O 1
ATOM 602 N N . ARG A 1 71 ? 12.618 12.556 34.782 1.00 93.88 71 ARG A N 1
ATOM 603 C CA . ARG A 1 71 ? 13.993 12.221 34.399 1.00 93.88 71 ARG A CA 1
ATOM 604 C C . ARG A 1 71 ? 14.379 13.067 33.200 1.00 93.88 71 ARG A C 1
ATOM 606 O O . ARG A 1 71 ? 13.516 13.482 32.441 1.00 93.88 71 ARG A O 1
ATOM 613 N N . THR A 1 72 ? 15.666 13.295 33.009 1.00 92.62 72 THR A N 1
ATOM 614 C CA . THR A 1 72 ? 16.176 13.994 31.832 1.00 92.62 72 THR A CA 1
ATOM 615 C C . THR A 1 72 ? 17.201 13.116 31.135 1.00 92.62 72 THR A C 1
ATOM 617 O O . THR A 1 72 ? 18.026 12.469 31.782 1.00 92.62 72 THR A O 1
ATOM 620 N N . LEU A 1 73 ? 17.129 13.068 29.811 1.00 91.19 73 LEU A N 1
ATOM 621 C CA . LEU A 1 73 ? 18.152 12.485 28.957 1.00 91.19 73 LEU A CA 1
ATOM 622 C C . LEU A 1 73 ? 18.912 13.636 28.323 1.00 91.19 73 LEU A C 1
ATOM 624 O O . LEU A 1 73 ? 18.332 14.425 27.580 1.00 91.19 73 LEU A O 1
ATOM 628 N N . GLN A 1 74 ? 20.196 13.753 28.640 1.00 88.81 74 GLN A N 1
ATOM 629 C CA . GLN A 1 74 ? 21.030 14.779 28.037 1.00 88.81 74 GLN A CA 1
ATOM 630 C C . GLN A 1 74 ? 21.403 14.337 26.620 1.00 88.81 74 GLN A C 1
ATOM 632 O O . GLN A 1 74 ? 22.120 13.352 26.453 1.00 88.81 74 GLN A O 1
ATOM 637 N N . VAL A 1 75 ? 20.893 15.044 25.611 1.00 82.56 75 VAL A N 1
ATOM 638 C CA . VAL A 1 75 ? 21.092 14.690 24.195 1.00 82.56 75 VAL A CA 1
ATOM 639 C C . VAL A 1 75 ? 22.270 15.456 23.588 1.00 82.56 75 VAL A C 1
ATOM 641 O O . VAL A 1 75 ? 22.950 14.934 22.709 1.00 82.56 75 VAL A O 1
ATOM 644 N N . GLY A 1 76 ? 22.567 16.655 24.100 1.00 75.56 76 GLY A N 1
ATOM 645 C CA . GLY A 1 76 ? 23.732 17.454 23.703 1.00 75.56 76 GLY A CA 1
ATOM 646 C C . GLY A 1 76 ? 24.343 18.233 24.867 1.00 75.56 76 GLY A C 1
ATOM 647 O O . GLY A 1 76 ? 23.802 18.237 25.967 1.00 75.56 76 GLY A O 1
ATOM 648 N N . ASN A 1 77 ? 25.476 18.903 24.656 1.00 73.75 77 ASN A N 1
ATOM 649 C CA . ASN A 1 77 ? 26.103 19.719 25.700 1.00 73.75 77 ASN A CA 1
ATOM 650 C C . ASN A 1 77 ? 25.452 21.118 25.750 1.00 73.75 77 ASN A C 1
ATOM 652 O O . ASN A 1 77 ? 25.563 21.849 24.767 1.00 73.75 77 ASN A O 1
ATOM 656 N N . PRO A 1 78 ? 24.825 21.532 26.868 1.00 70.19 78 PRO A N 1
ATOM 657 C CA . PRO A 1 78 ? 24.171 22.840 26.968 1.00 70.19 78 PRO A CA 1
ATOM 658 C C . PRO A 1 78 ? 25.165 24.015 26.993 1.00 70.19 78 PRO A C 1
ATOM 660 O O . PRO A 1 78 ? 24.761 25.156 26.813 1.00 70.19 78 PRO A O 1
ATOM 663 N N . LYS A 1 79 ? 26.462 23.755 27.230 1.00 70.56 79 LYS A N 1
ATOM 664 C CA . LYS A 1 79 ? 27.515 24.780 27.354 1.00 70.56 79 LYS A CA 1
ATOM 665 C C . LYS A 1 79 ? 28.406 24.929 26.118 1.00 70.56 79 LYS A C 1
ATOM 667 O O . LYS A 1 79 ? 29.202 25.863 26.075 1.00 70.56 79 LYS A O 1
ATOM 672 N N . ARG A 1 80 ? 28.346 24.007 25.150 1.00 60.22 80 ARG A N 1
ATOM 673 C CA . ARG A 1 80 ? 29.114 24.130 23.897 1.00 60.22 80 ARG A CA 1
ATOM 674 C C . ARG A 1 80 ? 28.292 24.906 22.868 1.00 60.22 80 ARG A C 1
ATOM 676 O O . ARG A 1 80 ? 27.064 24.826 22.878 1.00 60.22 80 ARG A O 1
ATOM 683 N N . SER A 1 81 ? 28.970 25.675 22.010 1.00 58.00 81 SER A N 1
ATOM 684 C CA . SER A 1 81 ? 28.333 26.368 20.883 1.00 58.00 81 SER A CA 1
ATOM 685 C C . SER A 1 81 ? 27.527 25.370 20.042 1.00 58.00 81 SER A C 1
ATOM 687 O O . SER A 1 81 ? 27.792 24.169 20.085 1.00 58.00 81 SER A O 1
ATOM 689 N N . LEU A 1 82 ? 26.523 25.864 19.308 1.00 54.41 82 LEU A N 1
ATOM 690 C CA . LEU A 1 82 ? 25.466 25.117 18.601 1.00 54.41 82 LEU A CA 1
ATOM 691 C C . LEU A 1 82 ? 25.912 24.005 17.613 1.00 54.41 82 LEU A C 1
ATOM 693 O O . LEU A 1 82 ? 25.071 23.476 16.899 1.00 54.41 82 LEU A O 1
ATOM 697 N N . LEU A 1 83 ? 27.194 23.646 17.554 1.00 51.81 83 LEU A N 1
ATOM 698 C CA . LEU A 1 83 ? 27.862 23.017 16.417 1.00 51.81 83 LEU A CA 1
ATOM 699 C C . LEU A 1 83 ? 28.313 21.566 16.631 1.00 51.81 83 LEU A C 1
ATOM 701 O O . LEU A 1 83 ? 28.736 20.915 15.687 1.00 51.81 83 LEU A O 1
ATOM 705 N N . GLU A 1 84 ? 28.208 21.003 17.832 1.00 52.50 84 GLU A N 1
ATOM 706 C CA . GLU A 1 84 ? 28.596 19.605 18.075 1.00 52.50 84 GLU A CA 1
ATOM 707 C C . GLU A 1 84 ? 27.372 18.705 18.252 1.00 52.50 84 GLU A C 1
ATOM 709 O O . GLU A 1 84 ? 26.968 18.401 19.375 1.00 52.50 84 GLU A O 1
ATOM 714 N N . LEU A 1 85 ? 26.726 18.296 17.160 1.00 59.81 85 LEU A N 1
ATOM 715 C CA . LEU A 1 85 ? 25.450 17.584 17.265 1.00 59.81 85 LEU A CA 1
ATOM 716 C C . LEU A 1 85 ? 25.447 16.308 16.461 1.00 59.81 85 LEU A C 1
ATOM 718 O O . LEU A 1 85 ? 25.360 16.346 15.246 1.00 59.81 85 LEU A O 1
ATOM 722 N N . ASN A 1 86 ? 25.523 15.168 17.143 1.00 64.12 86 ASN A N 1
ATOM 723 C CA . ASN A 1 86 ? 25.471 13.855 16.515 1.00 64.12 86 ASN A CA 1
ATOM 724 C C . ASN A 1 86 ? 24.239 13.079 16.990 1.00 64.12 86 ASN A C 1
ATOM 726 O O . ASN A 1 86 ? 24.401 11.961 17.472 1.00 64.12 86 ASN A O 1
ATOM 730 N N . VAL A 1 87 ? 23.029 13.669 16.913 1.00 73.00 87 VAL A N 1
ATOM 731 C CA . VAL A 1 87 ? 21.803 12.886 17.147 1.00 73.00 87 VAL A CA 1
ATOM 732 C C . VAL A 1 87 ? 21.613 11.916 15.989 1.00 73.00 87 VAL A C 1
ATOM 734 O O . VAL A 1 87 ? 21.049 12.280 14.964 1.00 73.00 87 VAL A O 1
ATOM 737 N N . ASN A 1 88 ? 22.135 10.701 16.124 1.00 78.69 88 ASN A N 1
ATOM 738 C CA . ASN A 1 88 ? 21.954 9.643 15.138 1.00 78.69 88 ASN A CA 1
ATOM 739 C C . ASN A 1 88 ? 20.663 8.890 15.452 1.00 78.69 88 ASN A C 1
ATOM 741 O O . ASN A 1 88 ? 20.519 8.359 16.553 1.00 78.69 88 ASN A O 1
ATOM 745 N N . ILE A 1 89 ? 19.742 8.827 14.495 1.00 81.81 89 ILE A N 1
ATOM 746 C CA . ILE A 1 89 ? 18.453 8.161 14.666 1.00 81.81 89 ILE A CA 1
ATOM 747 C C . ILE A 1 89 ? 18.460 6.854 13.874 1.00 81.81 89 ILE A C 1
ATOM 749 O O . ILE A 1 89 ? 18.578 6.855 12.647 1.00 81.81 89 ILE A O 1
ATOM 753 N N . GLN A 1 90 ? 18.309 5.734 14.581 1.00 83.62 90 GLN A N 1
ATOM 754 C CA . GLN A 1 90 ? 18.070 4.428 13.969 1.00 83.62 90 GLN A CA 1
ATOM 755 C C . GLN A 1 90 ? 16.607 4.018 14.113 1.00 83.62 90 GLN A C 1
ATOM 757 O O . GLN A 1 90 ? 16.004 4.221 15.167 1.00 83.62 90 GLN A O 1
ATOM 762 N N . TYR A 1 91 ? 16.078 3.368 13.079 1.00 84.31 91 TYR A N 1
ATOM 763 C CA . TYR A 1 91 ? 14.733 2.804 13.067 1.00 84.31 91 TYR A CA 1
ATOM 764 C C . TYR A 1 91 ? 14.806 1.280 13.076 1.00 84.31 91 TYR A C 1
ATOM 766 O O . TYR A 1 91 ? 15.617 0.696 12.354 1.00 84.31 91 TYR A O 1
ATOM 774 N N . ARG A 1 92 ? 13.959 0.631 13.878 1.00 85.44 92 ARG A N 1
ATOM 775 C CA . ARG A 1 92 ? 13.767 -0.828 13.847 1.00 85.44 92 ARG A CA 1
ATOM 776 C C . ARG A 1 92 ? 12.295 -1.163 14.053 1.00 85.44 92 ARG A C 1
ATOM 778 O O . ARG A 1 92 ? 11.581 -0.428 14.728 1.00 85.44 92 ARG A O 1
ATOM 785 N N . HIS A 1 93 ? 11.860 -2.287 13.503 1.00 84.88 93 HIS A N 1
ATOM 786 C CA . HIS A 1 93 ? 10.564 -2.872 13.835 1.00 84.88 93 HIS A CA 1
ATOM 787 C C . HIS A 1 93 ? 10.782 -3.940 14.899 1.00 84.88 93 HIS A C 1
ATOM 789 O O . HIS A 1 93 ? 11.687 -4.767 14.767 1.00 84.88 93 HIS A O 1
ATOM 795 N N . ASP A 1 94 ? 9.977 -3.901 15.952 1.00 86.06 94 ASP A N 1
ATOM 796 C CA . ASP A 1 94 ? 9.960 -4.923 16.986 1.00 86.06 94 ASP A CA 1
ATOM 797 C C . ASP A 1 94 ? 8.682 -5.746 16.859 1.00 86.06 94 ASP A C 1
ATOM 799 O O . ASP A 1 94 ? 7.567 -5.253 17.053 1.00 86.06 94 ASP A O 1
ATOM 803 N N . TYR A 1 95 ? 8.893 -7.007 16.484 1.00 84.25 95 TYR A N 1
ATOM 804 C CA . TYR A 1 95 ? 7.858 -8.012 16.282 1.00 84.25 95 TYR A CA 1
ATOM 805 C C . TYR A 1 95 ? 7.761 -8.997 17.459 1.00 84.25 95 TYR A C 1
ATOM 807 O O . TYR A 1 95 ? 7.053 -9.995 17.359 1.00 84.25 95 TYR A O 1
ATOM 815 N N . SER A 1 96 ? 8.472 -8.753 18.569 1.00 83.44 96 SER A N 1
ATOM 816 C CA . SER A 1 96 ? 8.540 -9.692 19.702 1.00 83.44 96 SER A CA 1
ATOM 817 C C . SER A 1 96 ? 7.181 -9.982 20.345 1.00 83.44 96 SER A C 1
ATOM 819 O O . SER A 1 96 ? 6.973 -11.080 20.853 1.00 83.44 96 SER A O 1
ATOM 821 N N . GLU A 1 97 ? 6.248 -9.030 20.279 1.00 86.06 97 GLU A N 1
ATOM 822 C CA . GLU A 1 97 ? 4.901 -9.136 20.854 1.00 86.06 97 GLU A CA 1
ATOM 823 C C . GLU A 1 97 ? 3.799 -9.334 19.793 1.00 86.06 97 GLU A C 1
ATOM 825 O O . GLU A 1 97 ? 2.614 -9.335 20.126 1.00 86.06 97 GLU A O 1
ATOM 830 N N . VAL A 1 98 ?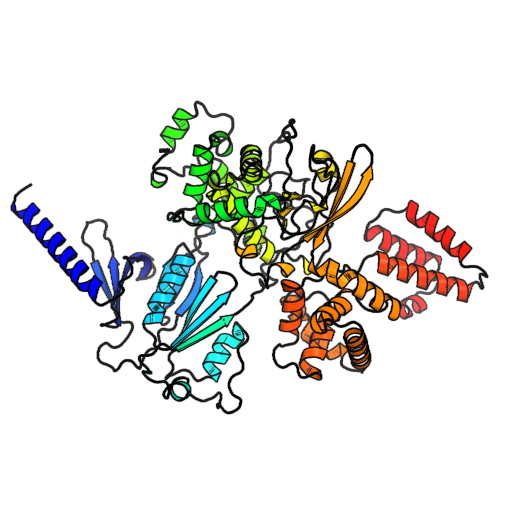 4.151 -9.517 18.514 1.00 85.88 98 VAL A N 1
ATOM 831 C CA . VAL A 1 98 ? 3.170 -9.681 17.421 1.00 85.88 98 VAL A CA 1
ATOM 832 C C . VAL A 1 98 ? 2.370 -10.962 17.585 1.00 85.88 98 VAL A C 1
ATOM 834 O O . VAL A 1 98 ? 1.148 -10.941 17.467 1.00 85.88 98 VAL A O 1
ATOM 837 N N . GLU A 1 99 ? 3.040 -12.065 17.912 1.00 79.56 99 GLU A N 1
ATOM 838 C CA . GLU A 1 99 ? 2.372 -13.356 18.073 1.00 79.56 99 GLU A CA 1
ATOM 839 C C . GLU A 1 99 ? 1.479 -13.378 19.320 1.00 79.56 99 GLU A C 1
ATOM 841 O O . GLU A 1 99 ? 0.422 -13.998 19.298 1.00 79.56 99 GLU A O 1
ATOM 846 N N . THR A 1 100 ? 1.845 -12.683 20.402 1.00 84.69 100 THR A N 1
ATOM 847 C CA . THR A 1 100 ? 1.082 -12.708 21.663 1.00 84.69 100 THR A CA 1
ATOM 848 C C . THR A 1 100 ? -0.009 -11.644 21.722 1.00 84.69 100 THR A C 1
ATOM 850 O O . THR A 1 100 ? -1.141 -11.951 22.087 1.00 84.69 100 THR A O 1
ATOM 853 N N . ASN A 1 101 ? 0.326 -10.406 21.351 1.00 86.56 101 ASN A N 1
ATOM 854 C CA . ASN A 1 101 ? -0.497 -9.220 21.588 1.00 86.56 101 ASN A CA 1
ATOM 855 C C . ASN A 1 101 ? -0.994 -8.570 20.293 1.00 86.56 101 ASN A C 1
ATOM 857 O O . ASN A 1 101 ? -1.769 -7.620 20.369 1.00 86.56 101 ASN A O 1
ATOM 861 N N . TYR A 1 102 ? -0.568 -9.050 19.118 1.00 87.94 102 TYR A N 1
ATOM 862 C CA . TYR A 1 102 ? -0.915 -8.468 17.813 1.00 87.94 102 TYR A CA 1
ATOM 863 C C . TYR A 1 102 ? -0.457 -7.009 17.649 1.00 87.94 102 TYR A C 1
ATOM 865 O O . TYR A 1 102 ? -0.985 -6.263 16.822 1.00 87.94 102 TYR A O 1
ATOM 873 N N . VAL A 1 103 ? 0.533 -6.591 18.445 1.00 84.06 103 VAL A N 1
ATOM 874 C CA . VAL A 1 103 ? 1.087 -5.236 18.426 1.00 84.06 103 VAL A CA 1
ATOM 875 C C . VAL A 1 103 ? 2.448 -5.263 17.752 1.00 84.06 103 VAL A C 1
ATOM 877 O O . VAL A 1 103 ? 3.337 -6.020 18.140 1.00 84.06 103 VAL A O 1
ATOM 880 N N . LYS A 1 104 ? 2.618 -4.385 16.764 1.00 87.25 104 LYS A N 1
ATOM 881 C CA . LYS A 1 104 ? 3.929 -4.037 16.219 1.00 87.25 104 LYS A CA 1
ATOM 882 C C . LYS A 1 104 ? 4.399 -2.768 16.885 1.00 87.25 104 LYS A C 1
ATOM 884 O O . LYS A 1 104 ? 3.638 -1.810 17.020 1.00 87.25 104 LYS A O 1
ATOM 889 N N . TYR A 1 105 ? 5.668 -2.758 17.247 1.00 89.06 105 TYR A N 1
ATOM 890 C CA . TYR A 1 105 ? 6.291 -1.573 17.791 1.00 89.06 105 TYR A CA 1
ATOM 891 C C . TYR A 1 105 ? 7.283 -0.988 16.797 1.00 89.06 105 TYR A C 1
ATOM 893 O O . TYR A 1 105 ? 8.109 -1.687 16.202 1.00 89.06 105 TYR A O 1
ATOM 901 N N . TRP A 1 106 ? 7.218 0.327 16.653 1.00 89.38 106 TRP A N 1
ATOM 902 C CA . TRP A 1 106 ? 8.158 1.107 15.873 1.00 89.38 106 TRP A CA 1
ATOM 903 C C . TRP A 1 106 ? 9.208 1.655 16.825 1.00 89.38 106 TRP A C 1
ATOM 905 O O . TRP A 1 106 ? 8.921 2.517 17.655 1.00 89.38 106 TRP A O 1
ATOM 915 N N . ILE A 1 107 ? 10.419 1.110 16.747 1.00 91.12 107 ILE A N 1
ATOM 916 C CA . ILE A 1 107 ? 11.524 1.503 17.611 1.00 91.12 107 ILE A CA 1
ATOM 917 C C . ILE A 1 107 ? 12.306 2.640 16.969 1.00 91.12 107 ILE A C 1
ATOM 919 O O . ILE A 1 107 ? 12.729 2.553 15.813 1.00 91.12 107 ILE A O 1
ATOM 923 N N . ILE A 1 108 ? 12.569 3.662 17.777 1.00 91.25 108 ILE A N 1
ATOM 924 C CA . ILE A 1 108 ? 13.536 4.717 17.501 1.00 91.25 108 ILE A CA 1
ATOM 925 C C . ILE A 1 108 ? 14.672 4.588 18.495 1.00 91.25 108 ILE A C 1
ATOM 927 O O . ILE A 1 108 ? 14.449 4.479 19.702 1.00 91.25 108 ILE A O 1
ATOM 931 N N . THR A 1 109 ? 15.901 4.610 17.994 1.00 89.69 109 THR A N 1
ATOM 932 C CA . THR A 1 109 ? 17.094 4.594 18.837 1.00 89.69 109 THR A CA 1
ATOM 933 C C . THR A 1 109 ? 17.959 5.823 18.590 1.00 89.69 109 THR A C 1
ATOM 935 O O . THR A 1 109 ? 18.811 5.784 17.698 1.00 89.69 109 THR A O 1
ATOM 938 N N . PRO A 1 110 ? 17.774 6.915 19.356 1.00 87.31 110 PRO A N 1
ATOM 939 C CA . PRO A 1 110 ? 18.680 8.048 19.297 1.00 87.31 110 PRO A CA 1
ATOM 940 C C . PRO A 1 110 ? 20.029 7.699 19.951 1.00 87.31 110 PRO A C 1
ATOM 942 O O . PRO A 1 110 ? 20.094 7.123 21.044 1.00 87.31 110 PRO A O 1
ATOM 945 N N . ASN A 1 111 ? 21.120 8.038 19.263 1.00 84.25 111 ASN A N 1
ATOM 946 C CA . ASN A 1 111 ? 22.518 7.888 19.693 1.00 84.25 111 ASN A CA 1
ATOM 947 C C . ASN A 1 111 ? 22.924 6.472 20.102 1.00 84.25 111 ASN A C 1
ATOM 949 O O . ASN A 1 111 ? 23.801 6.306 20.948 1.00 84.25 111 ASN A O 1
ATOM 953 N N . ASN A 1 112 ? 22.268 5.446 19.549 1.00 85.62 112 ASN A N 1
ATOM 954 C CA . ASN A 1 112 ? 22.465 4.040 19.932 1.00 85.62 112 ASN A CA 1
ATOM 955 C C . ASN A 1 112 ? 22.292 3.767 21.443 1.00 85.62 112 ASN A C 1
ATOM 957 O O . ASN A 1 112 ? 22.705 2.716 21.928 1.00 85.62 112 ASN A O 1
ATOM 961 N N . SER A 1 113 ? 21.714 4.712 22.192 1.00 87.88 113 SER A N 1
ATOM 962 C CA . SER A 1 113 ? 21.757 4.728 23.659 1.00 87.88 113 SER A CA 1
ATOM 963 C C . SER A 1 113 ? 20.369 4.579 24.260 1.00 87.88 113 SER A C 1
ATOM 965 O O . SER A 1 113 ? 20.166 3.815 25.204 1.00 87.88 113 SER A O 1
ATOM 967 N N . TRP A 1 114 ? 19.389 5.279 23.696 1.00 92.19 114 TRP A N 1
ATOM 968 C CA . TRP A 1 114 ? 18.026 5.293 24.212 1.00 92.19 114 TRP A CA 1
ATOM 969 C C . TRP A 1 114 ? 17.116 4.613 23.216 1.00 92.19 114 TRP A C 1
ATOM 971 O O . TRP A 1 114 ? 17.188 4.906 22.034 1.00 92.19 114 TRP A O 1
ATOM 981 N N . HIS A 1 115 ? 16.280 3.697 23.683 1.00 94.62 115 HIS A N 1
ATOM 982 C CA . HIS A 1 115 ? 15.360 2.971 22.821 1.00 94.62 115 HIS A CA 1
ATOM 983 C C . HIS A 1 115 ? 13.953 3.399 23.206 1.00 94.62 115 HIS A C 1
ATOM 985 O O . HIS A 1 115 ? 13.517 3.169 24.338 1.00 94.62 115 HIS A O 1
ATOM 991 N N . PHE A 1 116 ? 13.272 4.044 22.273 1.00 94.56 116 PHE A N 1
ATOM 992 C CA . PHE A 1 116 ? 11.868 4.401 22.373 1.00 94.56 116 PHE A CA 1
ATOM 993 C C . PHE A 1 116 ? 11.083 3.500 21.445 1.00 94.56 116 PHE A C 1
ATOM 995 O O . PHE A 1 116 ? 11.576 3.149 20.377 1.00 94.56 116 PHE A O 1
ATOM 1002 N N . ARG A 1 117 ? 9.865 3.145 21.833 1.00 94.50 117 ARG A N 1
ATOM 1003 C CA . ARG A 1 117 ? 8.929 2.465 20.953 1.00 94.50 117 ARG A CA 1
ATOM 1004 C C . ARG A 1 117 ? 7.582 3.167 20.943 1.00 94.50 117 ARG A C 1
ATOM 1006 O O . ARG A 1 117 ? 7.103 3.618 21.987 1.00 94.50 117 ARG A O 1
ATOM 1013 N N . THR A 1 118 ? 6.986 3.238 19.762 1.00 91.69 118 THR A N 1
ATOM 1014 C CA . THR A 1 118 ? 5.633 3.747 19.522 1.00 91.69 118 THR A CA 1
ATOM 1015 C C . THR A 1 118 ? 4.790 2.656 18.867 1.00 91.69 118 THR A C 1
ATOM 1017 O O . THR A 1 118 ? 5.324 1.717 18.279 1.00 91.69 118 THR A O 1
ATOM 1020 N N . ILE A 1 119 ? 3.466 2.747 18.999 1.00 85.25 119 ILE A N 1
ATOM 1021 C CA . ILE A 1 119 ? 2.529 1.798 18.368 1.00 85.25 119 ILE A CA 1
ATOM 1022 C C . ILE A 1 119 ? 2.231 2.211 16.922 1.00 85.25 119 ILE A C 1
ATOM 1024 O O . ILE A 1 119 ? 2.135 1.363 16.039 1.00 85.25 119 ILE A O 1
ATOM 1028 N N . ARG A 1 120 ? 2.128 3.520 16.674 1.00 83.19 120 ARG A N 1
ATOM 1029 C CA . ARG A 1 120 ? 1.890 4.086 15.346 1.00 83.19 120 ARG A CA 1
ATOM 1030 C C . ARG A 1 120 ? 3.201 4.554 14.706 1.00 83.19 120 ARG A C 1
ATOM 1032 O O . ARG A 1 120 ? 4.146 4.935 15.411 1.00 83.19 120 ARG A O 1
ATOM 1039 N N . ASP A 1 121 ? 3.250 4.494 13.386 1.00 80.94 121 ASP A N 1
ATOM 1040 C CA . ASP A 1 121 ? 4.364 4.939 12.550 1.00 80.94 121 ASP A CA 1
ATOM 1041 C C . ASP A 1 121 ? 4.434 6.466 12.438 1.00 80.94 121 ASP A C 1
ATOM 1043 O O . ASP A 1 121 ? 5.521 7.024 12.539 1.00 80.94 121 ASP A O 1
ATOM 1047 N N . ASP A 1 122 ? 3.300 7.157 12.352 1.00 80.88 122 ASP A N 1
ATOM 1048 C CA . ASP A 1 122 ? 3.239 8.624 12.410 1.00 80.88 122 ASP A CA 1
ATOM 1049 C C . ASP A 1 122 ? 3.792 9.185 13.731 1.00 80.88 122 ASP A C 1
ATOM 1051 O O . ASP A 1 122 ? 4.524 10.176 13.750 1.00 80.88 122 ASP A O 1
ATOM 1055 N N . ASN A 1 123 ? 3.531 8.492 14.836 1.00 85.94 123 ASN A N 1
ATOM 1056 C CA . ASN A 1 123 ? 4.113 8.765 16.139 1.00 85.94 123 ASN A CA 1
ATOM 1057 C C . ASN A 1 123 ? 5.637 8.573 16.116 1.00 85.94 123 ASN A C 1
ATOM 1059 O O . ASN A 1 123 ? 6.380 9.370 16.695 1.00 85.94 123 ASN A O 1
ATOM 1063 N N . ARG A 1 124 ? 6.122 7.530 15.432 1.00 88.88 124 ARG A N 1
ATOM 1064 C CA . ARG A 1 124 ? 7.562 7.332 15.242 1.00 88.88 124 ARG A CA 1
ATOM 1065 C C . ARG A 1 124 ? 8.151 8.503 14.450 1.00 88.88 124 ARG A C 1
ATOM 1067 O O . ARG A 1 124 ? 9.179 9.053 14.833 1.00 88.88 124 ARG A O 1
ATOM 1074 N N . ASP A 1 125 ? 7.505 8.894 13.363 1.00 83.31 125 ASP A N 1
ATOM 1075 C CA . ASP A 1 125 ? 8.006 9.943 12.476 1.00 83.31 125 ASP A CA 1
ATOM 1076 C C . ASP A 1 125 ? 7.991 11.305 13.171 1.00 83.31 125 ASP A C 1
ATOM 1078 O O . ASP A 1 125 ? 8.983 12.026 13.127 1.00 83.31 125 ASP A O 1
ATOM 1082 N N . THR A 1 126 ? 6.940 11.601 13.934 1.00 86.19 126 THR A N 1
ATOM 1083 C CA . THR A 1 126 ? 6.833 12.792 14.787 1.00 86.19 126 THR A CA 1
ATOM 1084 C C . THR A 1 126 ? 7.956 12.845 15.823 1.00 86.19 126 THR A C 1
ATOM 1086 O O . THR A 1 126 ? 8.683 13.835 15.908 1.00 86.19 126 THR A O 1
ATOM 1089 N N . LEU A 1 127 ? 8.175 11.747 16.556 1.00 87.88 127 LEU A N 1
ATOM 1090 C CA . LEU A 1 127 ? 9.273 11.639 17.517 1.00 87.88 127 LEU A CA 1
ATOM 1091 C C . LEU A 1 127 ? 10.641 11.817 16.850 1.00 87.88 127 LEU A C 1
ATOM 1093 O O . LEU A 1 127 ? 11.530 12.474 17.399 1.00 87.88 127 LEU A O 1
ATOM 1097 N N . SER A 1 128 ? 10.817 11.226 15.671 1.00 86.50 128 SER A N 1
ATOM 1098 C CA . SER A 1 128 ? 12.040 11.373 14.894 1.00 86.50 128 SER A CA 1
ATOM 1099 C C . SER A 1 128 ? 12.270 12.823 14.482 1.00 86.50 128 SER A C 1
ATOM 1101 O O . SER A 1 128 ? 13.367 13.344 14.681 1.00 86.50 128 SER A O 1
ATOM 1103 N N . ASN A 1 129 ? 11.227 13.499 13.995 1.00 84.44 129 ASN A N 1
ATOM 1104 C CA . ASN A 1 129 ? 11.277 14.897 13.586 1.00 84.44 129 ASN A CA 1
ATOM 1105 C C . ASN A 1 129 ? 11.708 15.789 14.755 1.00 84.44 129 ASN A C 1
ATOM 1107 O O . ASN A 1 129 ? 12.661 16.553 14.610 1.00 84.44 129 ASN A O 1
ATOM 1111 N N . TRP A 1 130 ? 11.128 15.614 15.943 1.00 87.25 130 TRP A N 1
ATOM 1112 C CA . TRP A 1 130 ? 11.540 16.384 17.123 1.00 87.25 130 TRP A CA 1
ATOM 1113 C C . TRP A 1 130 ? 12.963 16.061 17.582 1.00 87.25 130 TRP A C 1
ATOM 1115 O O . TRP A 1 130 ? 13.737 16.957 17.910 1.00 87.25 130 TRP A O 1
ATOM 1125 N N . CYS A 1 131 ? 13.377 14.790 17.534 1.00 85.31 131 CYS A N 1
ATOM 1126 C CA . CYS A 1 131 ? 14.775 14.438 17.796 1.00 85.31 131 CYS A CA 1
ATOM 1127 C C . CYS A 1 131 ? 15.725 15.063 16.758 1.00 85.31 131 CYS A C 1
ATOM 1129 O O . CYS A 1 131 ? 16.859 15.409 17.087 1.00 85.31 131 CYS A O 1
ATOM 1131 N N . SER A 1 132 ? 15.274 15.211 15.512 1.00 80.69 132 SER A N 1
ATOM 1132 C CA . SER A 1 132 ? 16.051 15.773 14.410 1.00 80.69 132 SER A CA 1
ATOM 1133 C C . SER A 1 132 ? 16.234 17.289 14.508 1.00 80.69 132 SER A C 1
ATOM 1135 O O . SER A 1 132 ? 17.200 17.813 13.957 1.00 80.69 132 SER A O 1
ATOM 1137 N N . GLU A 1 133 ? 15.356 17.995 15.226 1.00 82.44 133 GLU A N 1
ATOM 1138 C CA . GLU A 1 133 ? 15.479 19.436 15.498 1.00 82.44 133 GLU A CA 1
ATOM 1139 C C . GLU A 1 133 ? 16.675 19.764 16.396 1.00 82.44 133 GLU A C 1
ATOM 1141 O O . GLU A 1 133 ? 17.191 20.879 16.355 1.00 82.44 133 GLU A O 1
ATOM 1146 N N . PHE A 1 134 ? 17.193 18.784 17.148 1.00 75.69 134 PHE A N 1
ATOM 1147 C CA . PHE A 1 134 ? 18.453 18.970 17.860 1.00 75.69 134 PHE A CA 1
ATOM 1148 C C . PHE A 1 134 ? 19.650 19.150 16.927 1.00 75.69 134 PHE A C 1
ATOM 1150 O O . PHE A 1 134 ? 20.661 19.638 17.417 1.00 75.69 134 PHE A O 1
ATOM 1157 N N . ASN A 1 135 ? 19.562 18.777 15.644 1.00 71.81 135 ASN A N 1
ATOM 1158 C CA . ASN A 1 135 ? 20.643 18.877 14.661 1.00 71.81 135 ASN A CA 1
ATOM 1159 C C . ASN A 1 135 ? 20.374 20.029 13.666 1.00 71.81 135 ASN A C 1
ATOM 1161 O O . ASN A 1 135 ? 19.239 20.260 13.254 1.00 71.81 135 ASN A O 1
ATOM 1165 N N . SER A 1 136 ? 21.424 20.735 13.227 1.00 66.25 136 SER A N 1
ATOM 1166 C CA . SER A 1 136 ? 21.311 21.883 12.301 1.00 66.25 136 SER A CA 1
ATOM 1167 C C . SER A 1 136 ? 21.098 21.491 10.833 1.00 66.25 136 SER A C 1
ATOM 1169 O O . SER A 1 136 ? 20.628 22.300 10.030 1.00 66.25 136 SER A O 1
ATOM 1171 N N . PHE A 1 137 ? 21.421 20.247 10.474 1.00 69.75 137 PHE A N 1
ATOM 1172 C CA . PHE A 1 137 ? 21.321 19.731 9.115 1.00 69.75 137 PHE A CA 1
ATOM 1173 C C . PHE A 1 137 ? 20.307 18.591 9.033 1.00 69.75 137 PHE A C 1
ATOM 1175 O O . PHE A 1 137 ? 20.449 17.574 9.720 1.00 69.75 137 PHE A O 1
ATOM 1182 N N . GLN A 1 138 ? 19.300 18.740 8.171 1.00 76.56 138 GLN A N 1
ATOM 1183 C CA . GLN A 1 138 ? 18.222 17.766 8.019 1.00 76.56 138 GLN A CA 1
ATOM 1184 C C . GLN A 1 138 ? 18.090 17.294 6.576 1.00 76.56 138 GLN A C 1
ATOM 1186 O O . GLN A 1 138 ? 18.115 18.075 5.626 1.00 76.56 138 GLN A O 1
ATOM 1191 N N . VAL A 1 139 ? 17.871 15.996 6.414 1.00 71.88 139 VAL A N 1
ATOM 1192 C CA . VAL A 1 139 ? 17.471 15.412 5.141 1.00 71.88 139 VAL A CA 1
ATOM 1193 C C . VAL A 1 139 ? 16.045 14.925 5.251 1.00 71.88 139 VAL A C 1
ATOM 1195 O O . VAL A 1 139 ? 15.721 14.091 6.085 1.00 71.88 139 VAL A O 1
ATOM 1198 N N . ILE A 1 140 ? 15.199 15.473 4.399 1.00 74.94 140 ILE A N 1
ATOM 1199 C CA . ILE A 1 140 ? 13.790 15.167 4.258 1.00 74.94 140 ILE A CA 1
ATOM 1200 C C . ILE A 1 140 ? 13.654 14.215 3.072 1.00 74.94 140 ILE A C 1
ATOM 1202 O O . ILE A 1 140 ? 13.703 14.635 1.917 1.00 74.94 140 ILE A O 1
ATOM 1206 N N . ALA A 1 141 ? 13.481 12.931 3.346 1.00 70.00 141 ALA A N 1
ATOM 1207 C CA . ALA A 1 141 ? 13.160 11.943 2.331 1.00 70.00 141 ALA A CA 1
ATOM 1208 C C . ALA A 1 141 ? 11.634 11.828 2.211 1.00 70.00 141 ALA A C 1
ATOM 1210 O O . ALA A 1 141 ? 10.949 11.594 3.205 1.00 70.00 141 ALA A O 1
ATOM 1211 N N . LYS A 1 142 ? 11.088 12.020 1.012 1.00 66.56 142 LYS A N 1
ATOM 1212 C CA . LYS A 1 142 ? 9.660 11.876 0.726 1.00 66.56 142 LYS A CA 1
ATOM 1213 C C . LYS A 1 142 ? 9.414 10.660 -0.152 1.00 66.56 142 LYS A C 1
ATOM 1215 O O . LYS A 1 142 ? 9.979 10.551 -1.239 1.00 66.56 142 LYS A O 1
ATOM 1220 N N . GLU A 1 143 ? 8.514 9.801 0.301 1.00 66.50 143 GLU A N 1
ATOM 1221 C CA . GLU A 1 143 ? 7.978 8.685 -0.471 1.00 66.50 143 GLU A CA 1
ATOM 1222 C C . GLU A 1 143 ? 6.465 8.793 -0.487 1.00 66.50 143 GLU A C 1
ATOM 1224 O O . GLU A 1 143 ? 5.801 8.636 0.537 1.00 66.50 143 GLU A O 1
ATOM 1229 N N . ASN A 1 144 ? 5.916 9.084 -1.666 1.00 64.50 144 ASN A N 1
ATOM 1230 C CA . ASN A 1 144 ? 4.493 9.357 -1.840 1.00 64.50 144 ASN A CA 1
ATOM 1231 C C . ASN A 1 144 ? 4.020 10.461 -0.866 1.00 64.50 144 ASN A C 1
ATOM 1233 O O . ASN A 1 144 ? 4.453 11.608 -0.979 1.00 64.50 144 ASN A O 1
ATOM 1237 N N . SER A 1 145 ? 3.145 10.122 0.085 1.00 56.47 145 SER A N 1
ATOM 1238 C CA . SER A 1 145 ? 2.646 11.013 1.140 1.00 56.47 145 SER A CA 1
ATOM 1239 C C . SER A 1 145 ? 3.497 11.020 2.416 1.00 56.47 145 SER A C 1
ATOM 1241 O O . SER A 1 145 ? 3.325 11.909 3.247 1.00 56.47 145 SER A O 1
ATOM 1243 N N . SER A 1 146 ? 4.405 10.059 2.591 1.00 61.50 146 SER A N 1
ATOM 1244 C CA . SER A 1 146 ? 5.214 9.917 3.804 1.00 61.50 146 SER A CA 1
ATOM 1245 C C . SER A 1 146 ? 6.469 10.782 3.731 1.00 61.50 146 SER A C 1
ATOM 1247 O O . SER A 1 146 ? 7.109 10.897 2.684 1.00 61.50 146 SER A O 1
ATOM 1249 N N . THR A 1 147 ? 6.824 11.414 4.849 1.00 68.00 147 THR A N 1
ATOM 1250 C CA . THR A 1 147 ? 8.011 12.267 4.967 1.00 68.00 147 THR A CA 1
ATOM 1251 C C . THR A 1 147 ? 8.867 11.794 6.134 1.00 68.00 147 THR A C 1
ATOM 1253 O O . THR A 1 147 ? 8.436 11.840 7.280 1.00 68.00 147 THR A O 1
ATOM 1256 N N . TYR A 1 148 ? 10.098 11.391 5.841 1.00 70.00 148 TYR A N 1
ATOM 1257 C CA . TYR A 1 148 ? 11.083 10.942 6.815 1.00 70.00 148 TYR A CA 1
ATOM 1258 C C . TYR A 1 148 ? 12.161 12.002 6.968 1.00 70.00 148 TYR A C 1
ATOM 1260 O O . TYR A 1 148 ? 12.827 12.354 5.993 1.00 70.00 148 TYR A O 1
ATOM 1268 N N . ILE A 1 149 ? 12.365 12.496 8.187 1.00 72.81 149 ILE A N 1
ATOM 1269 C CA . ILE A 1 149 ? 13.475 13.401 8.475 1.00 72.81 149 ILE A CA 1
ATOM 1270 C C . ILE A 1 149 ? 14.610 12.599 9.096 1.00 72.81 149 ILE A C 1
ATOM 1272 O O . ILE A 1 149 ? 14.444 11.869 10.073 1.00 72.81 149 ILE A O 1
ATOM 1276 N N . LYS A 1 150 ? 15.789 12.718 8.495 1.00 76.75 150 LYS A N 1
ATOM 1277 C CA . LYS A 1 150 ? 17.019 12.113 8.976 1.00 76.75 150 LYS A CA 1
ATOM 1278 C C . LYS A 1 150 ? 18.043 13.209 9.195 1.00 76.75 150 LYS A C 1
ATOM 1280 O O . LYS A 1 150 ? 18.408 13.898 8.241 1.00 76.75 150 LYS A O 1
ATOM 1285 N N . PRO A 1 151 ? 18.495 13.411 10.432 1.00 77.44 151 PRO A N 1
ATOM 1286 C CA . PRO A 1 151 ? 19.414 14.490 10.688 1.00 77.44 151 PRO A CA 1
ATOM 1287 C C . PRO A 1 151 ? 20.871 14.040 10.533 1.00 77.44 151 PRO A C 1
ATOM 1289 O O . PRO A 1 151 ? 21.200 12.876 10.766 1.00 77.44 151 PRO A O 1
ATOM 1292 N N . PHE A 1 152 ? 21.755 14.980 10.204 1.00 77.31 152 PHE A N 1
ATOM 1293 C CA . PHE A 1 152 ? 23.201 14.759 10.230 1.00 77.31 152 PHE A CA 1
ATOM 1294 C C . PHE A 1 152 ? 23.930 15.816 11.041 1.00 77.31 152 PHE A C 1
ATOM 1296 O O . PHE A 1 152 ? 23.450 16.934 11.217 1.00 77.31 152 PHE A O 1
ATOM 1303 N N . ASN A 1 153 ? 25.137 15.455 11.476 1.00 78.69 153 ASN A N 1
ATOM 1304 C CA . ASN A 1 153 ? 26.106 16.416 11.964 1.00 78.69 153 ASN A CA 1
ATOM 1305 C C . ASN A 1 153 ? 26.917 16.979 10.787 1.00 78.69 153 ASN A C 1
ATOM 1307 O O . ASN A 1 153 ? 27.776 16.253 10.277 1.00 78.69 153 ASN A O 1
ATOM 1311 N N . PRO A 1 154 ? 26.736 18.245 10.377 1.00 76.31 154 PRO A N 1
ATOM 1312 C CA . PRO A 1 154 ? 27.480 18.775 9.243 1.00 76.31 154 PRO A CA 1
ATOM 1313 C C . PRO A 1 154 ? 28.997 18.887 9.494 1.00 76.31 154 PRO A C 1
ATOM 1315 O O . PRO A 1 154 ? 29.761 18.964 8.537 1.00 76.31 154 PRO A O 1
ATOM 1318 N N . TYR A 1 155 ? 29.447 18.847 10.752 1.00 79.75 155 TYR A N 1
ATOM 1319 C CA . TYR A 1 155 ? 30.862 18.930 11.141 1.00 79.75 155 TYR A CA 1
ATOM 1320 C C . TYR A 1 155 ? 31.578 17.580 11.192 1.00 79.75 155 TYR A C 1
ATOM 1322 O O . TYR A 1 155 ? 32.803 17.544 11.226 1.00 79.75 155 TYR A O 1
ATOM 1330 N N . LEU A 1 156 ? 30.832 16.474 11.253 1.00 81.25 156 LEU A N 1
ATOM 1331 C CA . LEU A 1 156 ? 31.407 15.128 11.370 1.00 81.25 156 LEU A CA 1
ATOM 1332 C C . LEU A 1 156 ? 31.145 14.257 10.149 1.00 81.25 156 LEU A C 1
ATOM 1334 O O . LEU A 1 156 ? 31.772 13.209 10.024 1.00 81.25 156 LEU A O 1
ATOM 1338 N N . ILE A 1 157 ? 30.205 14.653 9.289 1.00 83.19 157 ILE A N 1
ATOM 1339 C CA . ILE A 1 157 ? 29.881 13.908 8.083 1.00 83.19 157 ILE A CA 1
ATOM 1340 C C . ILE A 1 157 ? 30.437 14.636 6.863 1.00 83.19 157 ILE A C 1
ATOM 1342 O O . ILE A 1 157 ? 30.166 15.820 6.632 1.00 83.19 157 ILE A O 1
ATOM 1346 N N . THR A 1 158 ? 31.223 13.917 6.068 1.00 86.12 158 THR A N 1
ATOM 1347 C CA . THR A 1 158 ? 31.561 14.383 4.724 1.00 86.12 158 THR A CA 1
ATOM 1348 C C . THR A 1 158 ? 30.350 14.260 3.816 1.00 86.12 158 THR A C 1
ATOM 1350 O O . THR A 1 158 ? 29.434 13.472 4.082 1.00 86.12 158 THR A O 1
ATOM 1353 N N . LEU A 1 159 ? 30.353 15.004 2.714 1.00 82.44 159 LEU A N 1
ATOM 1354 C CA . LEU A 1 159 ? 29.376 14.823 1.654 1.00 82.44 159 LEU A CA 1
ATOM 1355 C C . LEU A 1 159 ? 29.323 13.346 1.256 1.00 82.44 159 LEU A C 1
ATOM 1357 O O . LEU A 1 159 ? 28.275 12.737 1.403 1.00 82.44 159 LEU A O 1
ATOM 1361 N N . LYS A 1 160 ? 30.455 12.719 0.930 1.00 80.75 160 LYS A N 1
ATOM 1362 C CA . LYS A 1 160 ? 30.573 11.294 0.593 1.00 80.75 160 LYS A CA 1
ATOM 1363 C C . LYS A 1 160 ? 29.967 10.366 1.631 1.00 80.75 160 LYS A C 1
ATOM 1365 O O . LYS A 1 160 ? 29.296 9.415 1.254 1.00 80.75 160 LYS A O 1
ATOM 1370 N N . GLN A 1 161 ? 30.197 10.607 2.920 1.00 81.88 161 GLN A N 1
ATOM 1371 C CA . GLN A 1 161 ? 29.611 9.792 3.983 1.00 81.88 161 GLN A CA 1
ATOM 1372 C C . GLN A 1 161 ? 28.096 9.985 4.061 1.00 81.88 161 GLN A C 1
ATOM 1374 O O . GLN A 1 161 ? 27.380 8.995 4.188 1.00 81.88 161 GLN A O 1
ATOM 1379 N N . ALA A 1 162 ? 27.599 11.219 3.928 1.00 80.81 162 ALA A N 1
ATOM 1380 C CA . ALA A 1 162 ? 26.166 11.498 3.851 1.00 80.81 162 ALA A CA 1
ATOM 1381 C C . ALA A 1 162 ? 25.551 10.817 2.618 1.00 80.81 162 ALA A C 1
ATOM 1383 O O . ALA A 1 162 ? 24.550 10.112 2.742 1.00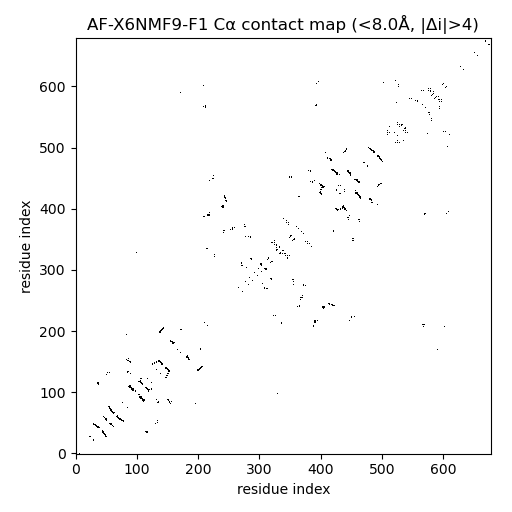 80.81 162 ALA A O 1
ATOM 1384 N N . LEU A 1 163 ? 26.211 10.925 1.458 1.00 73.44 163 LEU A N 1
ATOM 1385 C CA . LEU A 1 163 ? 25.833 10.242 0.224 1.00 73.44 163 LEU A CA 1
ATOM 1386 C C . LEU A 1 163 ? 25.841 8.729 0.415 1.00 73.44 163 LEU A C 1
ATOM 1388 O O . LEU A 1 163 ? 24.869 8.093 0.057 1.00 73.44 163 LEU A O 1
ATOM 1392 N N . GLN A 1 164 ? 26.882 8.131 1.000 1.00 72.06 164 GLN A N 1
ATOM 1393 C CA . GLN A 1 164 ? 26.971 6.689 1.271 1.00 72.06 164 GLN A CA 1
ATOM 1394 C C . GLN A 1 164 ? 25.888 6.218 2.242 1.00 72.06 164 GLN A C 1
ATOM 1396 O O . GLN A 1 164 ? 25.329 5.133 2.067 1.00 72.06 164 GLN A O 1
ATOM 1401 N N . HIS A 1 165 ? 25.563 7.044 3.236 1.00 73.62 165 HIS A N 1
ATOM 1402 C CA . HIS A 1 165 ? 24.488 6.780 4.179 1.00 73.62 165 HIS A CA 1
ATOM 1403 C C . HIS A 1 165 ? 23.132 6.694 3.470 1.00 73.62 165 HIS A C 1
ATOM 1405 O O . HIS A 1 165 ? 22.302 5.864 3.844 1.00 73.62 165 HIS A O 1
ATOM 1411 N N . PHE A 1 166 ? 22.945 7.475 2.401 1.00 69.62 166 PHE A N 1
ATOM 1412 C CA . PHE A 1 166 ? 21.812 7.324 1.493 1.00 69.62 166 PHE A CA 1
ATOM 1413 C C . PHE A 1 166 ? 22.047 6.335 0.370 1.00 69.62 166 PHE A C 1
ATOM 1415 O O . PHE A 1 166 ? 21.074 5.810 -0.114 1.00 69.62 166 PHE A O 1
ATOM 1422 N N . LYS A 1 167 ? 23.268 5.982 -0.023 1.00 62.53 167 LYS A N 1
ATOM 1423 C CA . LYS A 1 167 ? 23.536 5.082 -1.157 1.00 62.53 167 LYS A CA 1
ATOM 1424 C C . LYS A 1 167 ? 23.063 3.651 -0.891 1.00 62.53 167 LYS A C 1
ATOM 1426 O O . LYS A 1 167 ? 22.862 2.887 -1.825 1.00 62.53 167 LYS A O 1
ATOM 1431 N N . SER A 1 168 ? 22.866 3.290 0.380 1.00 53.50 168 SER A N 1
ATOM 1432 C CA . SER A 1 168 ? 22.163 2.057 0.767 1.00 53.50 168 SER A CA 1
ATOM 1433 C C . SER A 1 168 ? 20.635 2.178 0.732 1.00 53.50 168 SER A C 1
ATOM 1435 O O . SER A 1 168 ? 19.950 1.165 0.839 1.00 53.50 168 SER A O 1
ATOM 1437 N N . GLN A 1 169 ? 20.102 3.393 0.593 1.00 49.38 169 GLN A N 1
ATOM 1438 C CA . GLN A 1 169 ? 18.678 3.688 0.652 1.00 49.38 169 GLN A CA 1
ATOM 1439 C C . GLN A 1 169 ? 18.115 4.348 -0.619 1.00 49.38 169 GLN A C 1
ATOM 1441 O O . GLN A 1 169 ? 16.991 3.984 -0.909 1.00 49.38 169 GLN A O 1
ATOM 1446 N N . LEU A 1 170 ? 18.804 5.247 -1.357 1.00 50.34 170 LEU A N 1
ATOM 1447 C CA . LEU A 1 170 ? 18.276 6.193 -2.365 1.00 50.34 170 LEU A CA 1
ATOM 1448 C C . LEU A 1 170 ? 19.330 6.860 -3.283 1.00 50.34 170 LEU A C 1
ATOM 1450 O O . LEU A 1 170 ? 20.481 7.049 -2.893 1.00 50.34 170 LEU A O 1
ATOM 1454 N N . GLN A 1 171 ? 18.897 7.295 -4.477 1.00 46.59 171 GLN A N 1
ATOM 1455 C CA . GLN A 1 171 ? 19.654 8.148 -5.409 1.00 46.59 171 GLN A CA 1
ATOM 1456 C C . GLN A 1 171 ? 19.476 9.645 -5.138 1.00 46.59 171 GLN A C 1
ATOM 1458 O O . GLN A 1 171 ? 18.482 10.072 -4.554 1.00 46.59 171 GLN A O 1
ATOM 1463 N N . MET A 1 172 ? 20.458 10.445 -5.565 1.00 47.75 172 MET A N 1
ATOM 1464 C CA . MET A 1 172 ? 20.645 11.825 -5.119 1.00 47.75 172 MET A CA 1
ATOM 1465 C C . MET A 1 172 ? 20.733 12.850 -6.260 1.00 47.75 172 MET A C 1
ATOM 1467 O O . MET A 1 172 ? 21.135 12.495 -7.367 1.00 47.75 172 MET A O 1
ATOM 1471 N N . PRO A 1 173 ? 20.379 14.124 -5.983 1.00 40.47 173 PRO A N 1
ATOM 1472 C CA . PRO A 1 173 ? 20.472 15.222 -6.946 1.00 40.47 173 PRO A CA 1
ATOM 1473 C C . PRO A 1 173 ? 21.925 15.514 -7.369 1.00 40.47 173 PRO A C 1
ATOM 1475 O O . PRO A 1 173 ? 22.856 15.186 -6.627 1.00 40.47 173 PRO A O 1
ATOM 1478 N N . PRO A 1 174 ? 22.134 16.173 -8.528 1.00 44.31 174 PRO A N 1
ATOM 1479 C CA . PRO A 1 174 ? 23.463 16.521 -9.013 1.00 44.31 174 PRO A CA 1
ATOM 1480 C C . PRO A 1 174 ? 24.137 17.502 -8.053 1.00 44.31 174 PRO A C 1
ATOM 1482 O O . PRO A 1 174 ? 23.723 18.651 -7.896 1.00 44.31 174 PRO A O 1
ATOM 1485 N N . ILE A 1 175 ? 25.193 17.028 -7.403 1.00 56.66 175 ILE A N 1
ATOM 1486 C CA . ILE A 1 175 ? 26.125 17.868 -6.659 1.00 56.66 175 ILE A CA 1
ATOM 1487 C C . ILE A 1 175 ? 26.972 18.601 -7.705 1.00 56.66 175 ILE A C 1
ATOM 1489 O O . ILE A 1 175 ? 27.404 17.967 -8.672 1.00 56.66 175 ILE A O 1
ATOM 1493 N N . PRO A 1 176 ? 27.220 19.913 -7.555 1.00 57.88 176 PRO A N 1
ATOM 1494 C CA . PRO A 1 176 ? 28.140 20.636 -8.421 1.00 57.88 176 PRO A CA 1
ATOM 1495 C C . PRO A 1 176 ? 29.461 19.870 -8.567 1.00 57.88 176 PRO A C 1
ATOM 1497 O O . PRO A 1 176 ? 30.088 19.509 -7.571 1.00 57.88 176 PRO A O 1
ATOM 1500 N N . SER A 1 177 ? 29.894 19.617 -9.804 1.00 56.81 177 SER A N 1
ATOM 1501 C CA . SER A 1 177 ? 31.059 18.770 -10.118 1.00 56.81 177 SER A CA 1
ATOM 1502 C C . SER A 1 177 ? 32.391 19.291 -9.559 1.00 56.81 177 SER A C 1
ATOM 1504 O O . SER A 1 177 ? 33.415 18.626 -9.681 1.00 56.81 177 SER A O 1
ATOM 1506 N N . ASN A 1 178 ? 32.393 20.493 -8.983 1.00 68.56 178 ASN A N 1
ATOM 1507 C CA . ASN A 1 178 ? 33.539 21.144 -8.360 1.00 68.56 178 ASN A CA 1
ATOM 1508 C C . ASN A 1 178 ? 33.635 20.918 -6.839 1.00 68.56 178 ASN A C 1
ATOM 1510 O O . ASN A 1 178 ? 34.618 21.353 -6.241 1.00 68.56 178 ASN A O 1
ATOM 1514 N N . ILE A 1 179 ? 32.652 20.270 -6.202 1.00 74.81 179 ILE A N 1
ATOM 1515 C CA . ILE A 1 179 ? 32.698 19.978 -4.764 1.00 74.81 179 ILE A CA 1
ATOM 1516 C C . ILE A 1 179 ? 33.422 18.650 -4.545 1.00 74.81 179 ILE A C 1
ATOM 1518 O O . ILE A 1 179 ? 33.015 17.611 -5.059 1.00 74.81 179 ILE A O 1
ATOM 1522 N N . ASN A 1 180 ? 34.490 18.682 -3.746 1.00 82.38 180 ASN A N 1
ATOM 1523 C CA . ASN A 1 180 ? 35.161 17.471 -3.295 1.00 82.38 180 ASN A CA 1
ATOM 1524 C C . ASN A 1 180 ? 34.201 16.666 -2.400 1.00 82.38 180 ASN A C 1
ATOM 1526 O O . ASN A 1 180 ? 33.752 17.166 -1.371 1.00 82.38 180 ASN A O 1
ATOM 1530 N N . GLU A 1 181 ? 33.884 15.420 -2.767 1.00 81.38 181 GLU A N 1
ATOM 1531 C CA . GLU A 1 181 ? 33.000 14.564 -1.963 1.00 81.38 181 GLU A CA 1
ATOM 1532 C C . GLU A 1 181 ? 33.553 14.327 -0.544 1.00 81.38 181 GLU A C 1
ATOM 1534 O O . GLU A 1 181 ? 32.788 14.093 0.390 1.00 81.38 181 GLU A O 1
ATOM 1539 N N . ASP A 1 182 ? 34.869 14.417 -0.346 1.00 88.62 182 ASP A N 1
ATOM 1540 C CA . ASP A 1 182 ? 35.488 14.275 0.972 1.00 88.62 182 ASP A CA 1
ATOM 1541 C C . ASP A 1 182 ? 35.381 15.560 1.833 1.00 88.62 182 ASP A C 1
ATOM 1543 O O . ASP A 1 182 ? 35.764 15.539 3.002 1.00 88.62 182 ASP A O 1
ATOM 1547 N N . SER A 1 183 ? 34.821 16.663 1.311 1.00 89.25 183 SER A N 1
ATOM 1548 C CA . SER A 1 183 ? 34.528 17.874 2.095 1.00 89.25 183 SER A CA 1
ATOM 1549 C C . SER A 1 183 ? 33.428 17.633 3.132 1.00 89.25 183 SER A C 1
ATOM 1551 O O . SER A 1 183 ? 32.440 16.941 2.867 1.00 89.25 183 SER A O 1
ATOM 1553 N N . LEU A 1 184 ? 33.567 18.243 4.313 1.00 88.38 184 LEU A N 1
ATOM 1554 C CA . LEU A 1 184 ? 32.514 18.249 5.329 1.00 88.38 184 LEU A CA 1
ATOM 1555 C C . LEU A 1 184 ? 31.302 19.037 4.827 1.00 88.38 184 LEU A C 1
ATOM 1557 O O . LEU A 1 184 ? 31.455 20.054 4.148 1.00 88.38 184 LEU A O 1
ATOM 1561 N N . LEU A 1 185 ? 30.089 18.613 5.199 1.00 85.81 185 LEU A N 1
ATOM 1562 C CA . LEU A 1 185 ? 28.884 19.385 4.864 1.00 85.81 185 LEU A CA 1
ATOM 1563 C C . LEU A 1 185 ? 28.965 20.812 5.423 1.00 85.81 185 LEU A C 1
ATOM 1565 O O . LEU A 1 185 ? 28.499 21.748 4.781 1.00 85.81 185 LEU A O 1
ATOM 1569 N N . ASN A 1 186 ? 29.598 21.000 6.584 1.00 87.06 186 ASN A N 1
ATOM 1570 C CA . ASN A 1 186 ? 29.863 22.321 7.138 1.00 87.06 186 ASN A CA 1
ATOM 1571 C C . ASN A 1 186 ? 30.647 23.200 6.163 1.00 87.06 186 ASN A C 1
ATOM 1573 O O . ASN A 1 186 ? 30.251 24.331 5.914 1.00 87.06 186 ASN A O 1
ATOM 1577 N N . ASP A 1 187 ? 31.726 22.683 5.584 1.00 87.81 187 ASP A N 1
ATOM 1578 C CA . ASP A 1 187 ? 32.586 23.471 4.700 1.00 87.81 187 ASP A CA 1
ATOM 1579 C C . ASP A 1 187 ? 31.854 23.853 3.411 1.00 87.81 187 ASP A C 1
ATOM 1581 O O . ASP A 1 187 ? 32.090 24.924 2.848 1.00 87.81 187 ASP A O 1
ATOM 1585 N N . ILE A 1 188 ? 30.915 22.998 2.991 1.00 85.62 188 ILE A N 1
ATOM 1586 C CA . ILE A 1 188 ? 30.019 23.243 1.863 1.00 85.62 188 ILE A CA 1
ATOM 1587 C C . ILE A 1 188 ? 29.002 24.334 2.200 1.00 85.62 188 ILE A C 1
ATOM 1589 O O . ILE A 1 188 ? 28.753 25.175 1.351 1.00 85.62 188 ILE A O 1
ATOM 1593 N N . TYR A 1 189 ? 28.419 24.363 3.401 1.00 83.62 189 TYR A N 1
ATOM 1594 C CA . TYR A 1 189 ? 27.292 25.255 3.721 1.00 83.62 189 TYR A CA 1
ATOM 1595 C C . TYR A 1 189 ? 27.640 26.480 4.576 1.00 83.62 189 TYR A C 1
ATOM 1597 O O . TYR A 1 189 ? 26.803 27.371 4.707 1.00 83.62 189 TYR A O 1
ATOM 1605 N N . GLN A 1 190 ? 28.865 26.583 5.100 1.00 86.44 190 GLN A N 1
ATOM 1606 C CA . GLN A 1 190 ? 29.302 27.668 5.995 1.00 86.44 190 GLN A CA 1
ATOM 1607 C C . GLN A 1 190 ? 29.170 29.076 5.406 1.00 86.44 190 GLN A C 1
ATOM 1609 O O . GLN A 1 190 ? 29.134 30.053 6.146 1.00 86.44 190 GLN A O 1
ATOM 1614 N N . HIS A 1 191 ? 29.102 29.193 4.080 1.00 83.38 191 HIS A N 1
ATOM 1615 C CA . HIS A 1 191 ? 28.965 30.468 3.384 1.00 83.38 191 HIS A CA 1
ATOM 1616 C C . HIS A 1 191 ? 27.504 30.941 3.255 1.00 83.38 191 HIS A C 1
ATOM 1618 O O . HIS A 1 191 ? 27.265 32.065 2.814 1.00 83.38 191 HIS A O 1
ATOM 1624 N N . LEU A 1 192 ? 26.517 30.106 3.608 1.00 79.88 192 LEU A N 1
ATOM 1625 C CA . LEU A 1 192 ? 25.109 30.497 3.597 1.00 79.88 192 LEU A CA 1
ATOM 1626 C C . LEU A 1 192 ? 24.829 31.501 4.720 1.00 79.88 192 LEU A C 1
ATOM 1628 O O . LEU A 1 192 ? 25.190 31.281 5.876 1.00 79.88 192 LEU A O 1
ATOM 1632 N N . SER A 1 193 ? 24.138 32.595 4.393 1.00 82.81 193 SER A N 1
ATOM 1633 C CA . SER A 1 193 ? 23.797 33.616 5.385 1.00 82.81 193 SER A CA 1
ATOM 1634 C C . SER A 1 193 ? 22.974 33.020 6.531 1.00 82.81 193 SER A C 1
ATOM 1636 O O . SER A 1 193 ? 21.969 32.332 6.321 1.00 82.81 193 SER A O 1
ATOM 1638 N N . GLY A 1 194 ? 23.435 33.256 7.758 1.00 75.38 194 GLY A N 1
ATOM 1639 C CA . GLY A 1 194 ? 22.812 32.737 8.971 1.00 75.38 194 GLY A CA 1
ATOM 1640 C C . GLY A 1 194 ? 23.127 31.275 9.297 1.00 75.38 194 GLY A C 1
ATOM 1641 O O . GLY A 1 194 ? 22.703 30.819 10.354 1.00 75.38 194 GLY A O 1
ATOM 1642 N N . TYR A 1 195 ? 23.887 30.534 8.480 1.00 73.94 195 TYR A N 1
ATOM 1643 C CA . TYR A 1 195 ? 24.439 29.241 8.903 1.00 73.94 195 TYR A CA 1
ATOM 1644 C C . TYR A 1 195 ? 25.365 29.452 10.118 1.00 73.94 195 TYR A C 1
ATOM 1646 O O . TYR A 1 195 ? 26.101 30.441 10.154 1.00 73.94 195 TYR A O 1
ATOM 1654 N N . PRO A 1 196 ? 25.339 28.585 11.146 1.00 65.88 196 PRO A N 1
ATOM 1655 C CA . PRO A 1 196 ? 24.645 27.291 11.285 1.00 65.88 196 PRO A CA 1
ATOM 1656 C C . PRO A 1 196 ? 23.171 27.381 11.716 1.00 65.88 196 PRO A C 1
ATOM 1658 O O . PRO A 1 196 ? 22.506 26.354 11.822 1.00 65.88 196 PRO A O 1
ATOM 1661 N N . ASN A 1 197 ? 22.679 28.581 12.037 1.00 69.81 197 ASN A N 1
ATOM 1662 C CA . ASN A 1 197 ? 21.336 28.786 12.586 1.00 69.81 197 ASN A CA 1
ATOM 1663 C C . ASN A 1 197 ? 20.250 28.646 11.508 1.00 69.81 197 ASN A C 1
ATOM 1665 O O . ASN A 1 197 ? 19.113 28.294 11.815 1.00 69.81 197 ASN A O 1
ATOM 1669 N N . THR A 1 198 ? 20.597 28.892 10.243 1.00 69.75 198 THR A N 1
ATOM 1670 C CA . THR A 1 198 ? 19.746 28.590 9.092 1.00 69.75 198 THR A CA 1
ATOM 1671 C C . THR A 1 198 ? 19.744 27.084 8.845 1.00 69.75 198 THR A C 1
ATOM 1673 O O . THR A 1 198 ? 20.772 26.494 8.515 1.00 69.75 198 THR A O 1
ATOM 1676 N N . GLN A 1 199 ? 18.572 26.464 8.974 1.00 71.56 199 GLN A N 1
ATOM 1677 C CA . GLN A 1 199 ? 18.396 25.036 8.738 1.00 71.56 199 GLN A CA 1
ATOM 1678 C C . GLN A 1 199 ? 18.585 24.699 7.255 1.00 71.56 199 GLN A C 1
ATOM 1680 O O . GLN A 1 199 ? 17.840 25.177 6.396 1.00 71.56 199 GLN A O 1
ATOM 1685 N N . VAL A 1 200 ? 19.545 23.824 6.954 1.00 74.12 200 VAL A N 1
ATOM 1686 C CA . VAL A 1 200 ? 19.731 23.292 5.599 1.00 74.12 200 VAL A CA 1
ATOM 1687 C C . VAL A 1 200 ? 18.897 22.023 5.452 1.00 74.12 200 VAL A C 1
ATOM 1689 O O . VAL A 1 200 ? 19.003 21.106 6.270 1.00 74.12 200 VAL A O 1
ATOM 1692 N N . ARG A 1 201 ? 18.048 21.984 4.418 1.00 77.25 201 ARG A N 1
ATOM 1693 C CA . ARG A 1 201 ? 17.151 20.859 4.120 1.00 77.25 201 ARG A CA 1
ATOM 1694 C C . ARG A 1 201 ? 17.490 20.250 2.766 1.00 77.25 201 ARG A C 1
ATOM 1696 O O . ARG A 1 201 ? 17.373 20.921 1.743 1.00 77.25 201 ARG A O 1
ATOM 1703 N N . TRP A 1 202 ? 17.840 18.969 2.744 1.00 78.12 202 TRP A N 1
ATOM 1704 C CA . TRP A 1 202 ? 17.846 18.188 1.503 1.00 78.12 202 TRP A CA 1
ATOM 1705 C C . TRP A 1 202 ? 16.499 17.518 1.314 1.00 78.12 202 TRP A C 1
ATOM 1707 O O . TRP A 1 202 ? 16.062 16.797 2.200 1.00 78.12 202 TRP A O 1
ATOM 1717 N N . LYS A 1 203 ? 15.848 17.732 0.171 1.00 75.12 203 LYS A N 1
ATOM 1718 C CA . LYS A 1 203 ? 14.647 16.982 -0.202 1.00 75.12 203 LYS A CA 1
ATOM 1719 C C . LYS A 1 203 ? 15.054 15.838 -1.125 1.00 75.12 203 LYS A C 1
ATOM 1721 O O . LYS A 1 203 ? 15.570 16.098 -2.207 1.00 75.12 203 LYS A O 1
ATOM 1726 N N . ILE A 1 204 ? 14.828 14.601 -0.697 1.00 69.69 204 ILE A N 1
ATOM 1727 C CA . ILE A 1 204 ? 15.054 13.407 -1.514 1.00 69.69 204 ILE A CA 1
ATOM 1728 C C . ILE A 1 204 ? 13.690 12.833 -1.863 1.00 69.69 204 ILE A C 1
ATOM 1730 O O . ILE A 1 204 ? 12.966 12.398 -0.974 1.00 69.69 204 ILE A O 1
ATOM 1734 N N . ASP A 1 205 ? 13.332 12.844 -3.141 1.00 65.75 205 ASP A N 1
ATOM 1735 C CA . ASP A 1 205 ? 12.133 12.158 -3.611 1.00 65.75 205 ASP A CA 1
ATOM 1736 C C . ASP A 1 205 ? 12.509 10.726 -3.980 1.00 65.75 205 ASP A C 1
ATOM 1738 O O . ASP A 1 205 ? 13.467 10.503 -4.723 1.00 65.75 205 ASP A O 1
ATOM 1742 N N . TYR A 1 206 ? 11.775 9.754 -3.442 1.00 68.44 206 TYR A N 1
ATOM 1743 C CA . TYR A 1 206 ? 12.113 8.361 -3.657 1.00 68.44 206 TYR A CA 1
ATOM 1744 C C . TYR A 1 206 ? 10.955 7.395 -3.785 1.00 68.44 206 TYR A C 1
ATOM 1746 O O . TYR A 1 206 ? 9.796 7.725 -3.544 1.00 68.44 206 TYR A O 1
ATOM 1754 N N . LYS A 1 207 ? 11.310 6.183 -4.222 1.00 69.94 207 LYS A N 1
ATOM 1755 C CA . LYS A 1 207 ? 10.400 5.077 -4.469 1.00 69.94 207 LYS A CA 1
ATOM 1756 C C . LYS A 1 207 ? 11.058 3.782 -4.013 1.00 69.94 207 LYS A C 1
ATOM 1758 O O . LYS A 1 207 ? 12.113 3.423 -4.536 1.00 69.94 207 LYS A O 1
ATOM 1763 N N . CYS A 1 208 ? 10.446 3.093 -3.057 1.00 73.50 208 CYS A N 1
ATOM 1764 C CA . CYS A 1 208 ? 10.890 1.771 -2.643 1.00 73.50 208 CYS A CA 1
ATOM 1765 C C . CYS A 1 208 ? 10.165 0.662 -3.392 1.00 73.50 208 CYS A C 1
ATOM 1767 O O . CYS A 1 208 ? 9.054 0.806 -3.901 1.00 73.50 208 CYS A O 1
ATOM 1769 N N . MET A 1 209 ? 10.810 -0.495 -3.379 1.00 81.62 209 MET A N 1
ATOM 1770 C CA . MET A 1 209 ? 10.217 -1.763 -3.748 1.00 81.62 209 MET A CA 1
ATOM 1771 C C . MET A 1 209 ? 10.333 -2.700 -2.549 1.00 81.62 209 MET A C 1
ATOM 1773 O O . MET A 1 209 ? 11.392 -2.800 -1.924 1.00 81.62 209 MET A O 1
ATOM 1777 N N . VAL A 1 210 ? 9.251 -3.414 -2.238 1.00 86.31 210 VAL A N 1
ATOM 1778 C CA . VAL A 1 210 ? 9.293 -4.482 -1.238 1.00 86.31 210 VAL A CA 1
ATOM 1779 C C . VAL A 1 210 ? 10.249 -5.568 -1.725 1.00 86.31 210 VAL A C 1
ATOM 1781 O O . VAL A 1 210 ? 10.112 -6.078 -2.838 1.00 86.31 210 VAL A O 1
ATOM 1784 N N . SER A 1 211 ? 11.221 -5.923 -0.882 1.00 85.00 211 SER A N 1
ATOM 1785 C CA . SER A 1 211 ? 12.186 -6.983 -1.180 1.00 85.00 211 SER A CA 1
ATOM 1786 C C . SER A 1 211 ? 11.471 -8.287 -1.526 1.00 85.00 211 SER A C 1
ATOM 1788 O O . SER A 1 211 ? 10.557 -8.684 -0.806 1.00 85.00 211 SER A O 1
ATOM 1790 N N . HIS A 1 212 ? 11.946 -8.993 -2.559 1.00 88.75 212 HIS A N 1
ATOM 1791 C CA . HIS A 1 212 ? 11.345 -10.239 -3.045 1.00 88.75 212 HIS A CA 1
ATOM 1792 C C . HIS A 1 212 ? 11.036 -11.254 -1.922 1.00 88.75 212 HIS A C 1
ATOM 1794 O O . HIS A 1 212 ? 10.012 -11.932 -1.958 1.00 88.75 212 HIS A O 1
ATOM 1800 N N . LYS A 1 213 ? 11.866 -11.332 -0.870 1.00 90.62 213 LYS A N 1
ATOM 1801 C CA . LYS A 1 213 ? 11.643 -12.241 0.276 1.00 90.62 213 LYS A CA 1
ATOM 1802 C C . LYS A 1 213 ? 10.354 -11.981 1.069 1.00 90.62 213 LYS A C 1
ATOM 1804 O O . LYS A 1 213 ? 9.888 -12.887 1.743 1.00 90.62 213 LYS A O 1
ATOM 1809 N N . TYR A 1 214 ? 9.818 -10.763 1.014 1.00 92.44 214 TYR A N 1
ATOM 1810 C CA . TYR A 1 214 ? 8.592 -10.349 1.702 1.00 92.44 214 TYR A CA 1
ATOM 1811 C C . TYR A 1 214 ? 7.420 -10.196 0.732 1.00 92.44 214 TYR A C 1
ATOM 1813 O O . TYR A 1 214 ? 6.443 -9.521 1.039 1.00 92.44 214 TYR A O 1
ATOM 1821 N N . THR A 1 215 ? 7.523 -10.786 -0.457 1.00 92.50 215 THR A N 1
ATOM 1822 C CA . THR A 1 215 ? 6.463 -10.745 -1.462 1.00 92.50 215 THR A CA 1
ATOM 1823 C C . THR A 1 215 ? 5.823 -12.112 -1.649 1.00 92.50 215 THR A C 1
ATOM 1825 O O . THR A 1 215 ? 6.374 -13.144 -1.253 1.00 92.50 215 THR A O 1
ATOM 1828 N N . ILE A 1 216 ? 4.639 -12.108 -2.248 1.00 91.62 216 ILE A N 1
ATOM 1829 C CA . ILE A 1 216 ? 3.825 -13.294 -2.507 1.00 91.62 216 ILE A CA 1
ATOM 1830 C C . ILE A 1 216 ? 3.630 -13.470 -4.013 1.00 91.62 216 ILE A C 1
ATOM 1832 O O . ILE A 1 216 ? 3.520 -12.497 -4.759 1.00 91.62 216 ILE A O 1
ATOM 1836 N N . CYS A 1 217 ? 3.653 -14.728 -4.465 1.00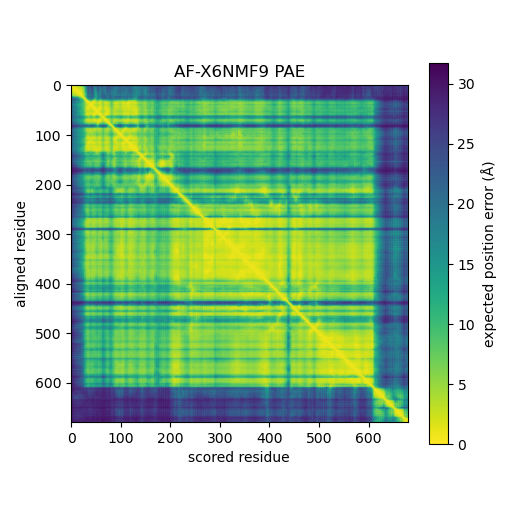 88.38 217 CYS A N 1
ATOM 1837 C CA . CYS A 1 217 ? 3.191 -15.064 -5.813 1.00 88.38 217 CYS A CA 1
ATOM 1838 C C . CYS A 1 217 ? 1.679 -14.867 -5.887 1.00 88.38 217 CYS A C 1
ATOM 1840 O O . CYS A 1 217 ? 1.004 -14.999 -4.857 1.00 88.38 217 CYS A O 1
ATOM 1842 N N . ILE A 1 218 ? 1.170 -14.614 -7.089 1.00 78.19 218 ILE A N 1
ATOM 1843 C CA . ILE A 1 218 ? -0.271 -14.547 -7.301 1.00 78.19 218 ILE A CA 1
ATOM 1844 C C . ILE A 1 218 ? -0.803 -15.941 -7.628 1.00 78.19 218 ILE A C 1
ATOM 1846 O O . ILE A 1 218 ? -1.837 -16.301 -7.071 1.00 78.19 218 ILE A O 1
ATOM 1850 N N . GLU A 1 219 ? -0.110 -16.767 -8.428 1.00 73.75 219 GLU A N 1
ATOM 1851 C CA . GLU A 1 219 ? -0.474 -18.179 -8.599 1.00 73.75 219 GLU A CA 1
ATOM 1852 C C . GLU A 1 219 ? -0.454 -18.899 -7.245 1.00 73.75 219 GLU A C 1
ATOM 1854 O O . GLU A 1 219 ? 0.589 -19.123 -6.622 1.00 73.75 219 GLU A O 1
ATOM 1859 N N . ARG A 1 220 ? -1.644 -19.288 -6.785 1.00 68.81 220 ARG A N 1
ATOM 1860 C CA . ARG A 1 220 ? -1.817 -20.042 -5.550 1.00 68.81 220 ARG A CA 1
ATOM 1861 C C . ARG A 1 220 ? -2.643 -21.284 -5.826 1.00 68.81 220 ARG A C 1
ATOM 1863 O O . ARG A 1 220 ? -3.868 -21.269 -5.793 1.00 68.81 220 ARG A O 1
ATOM 1870 N N . ASN A 1 221 ? -1.942 -22.383 -6.081 1.00 60.12 221 ASN A N 1
ATOM 1871 C CA . ASN A 1 221 ? -2.562 -23.700 -6.094 1.00 60.12 221 ASN A CA 1
ATOM 1872 C C . ASN A 1 221 ? -2.772 -24.143 -4.637 1.00 60.12 221 ASN A C 1
ATOM 1874 O O . ASN A 1 221 ? -1.798 -24.388 -3.930 1.00 60.12 221 ASN A O 1
ATOM 1878 N N . ASN A 1 222 ? -4.035 -24.259 -4.213 1.00 65.69 222 ASN A N 1
ATOM 1879 C CA . ASN A 1 222 ? -4.472 -24.819 -2.926 1.00 65.69 222 ASN A CA 1
ATOM 1880 C C . ASN A 1 222 ? -3.941 -24.088 -1.675 1.00 65.69 222 ASN A C 1
ATOM 1882 O O . ASN A 1 222 ? -3.157 -24.647 -0.907 1.00 65.69 222 ASN A O 1
ATOM 1886 N N . ILE A 1 223 ? -4.398 -22.857 -1.423 1.00 68.75 223 ILE A N 1
ATOM 1887 C CA . ILE A 1 223 ? -4.200 -22.234 -0.104 1.00 68.75 223 ILE A CA 1
ATOM 1888 C C . ILE A 1 223 ? -5.085 -22.972 0.900 1.00 68.75 223 ILE A C 1
ATOM 1890 O O . ILE A 1 223 ? -6.309 -22.927 0.799 1.00 68.75 223 ILE A O 1
ATOM 1894 N N . SER A 1 224 ? -4.479 -23.628 1.887 1.00 70.50 224 SER A N 1
ATOM 1895 C CA . SER A 1 224 ? -5.224 -24.074 3.064 1.00 70.50 224 SER A CA 1
ATOM 1896 C C . SER A 1 224 ? -5.687 -22.836 3.827 1.00 70.50 224 SER A C 1
ATOM 1898 O O . SER A 1 224 ? -4.847 -22.106 4.351 1.00 70.50 224 SER A O 1
ATOM 1900 N N . LYS A 1 225 ? -6.998 -22.581 3.906 1.00 74.88 225 LYS A N 1
ATOM 1901 C CA . LYS A 1 225 ? -7.508 -21.473 4.722 1.00 74.88 225 LYS A CA 1
ATOM 1902 C C . LYS A 1 225 ? -7.324 -21.769 6.206 1.00 74.88 225 LYS A C 1
ATOM 1904 O O . LYS A 1 225 ? -7.542 -22.887 6.671 1.00 74.88 225 LYS A O 1
ATOM 1909 N N . SER A 1 226 ? -6.941 -20.739 6.954 1.00 78.94 226 SER A N 1
ATOM 1910 C CA . SER A 1 226 ? -6.793 -20.794 8.411 1.00 78.94 226 SER A CA 1
ATOM 1911 C C . SER A 1 226 ? -8.142 -20.854 9.144 1.00 78.94 226 SER A C 1
ATOM 1913 O O . SER A 1 226 ? -8.205 -21.339 10.273 1.00 78.94 226 SER A O 1
ATOM 1915 N N . ILE A 1 227 ? -9.233 -20.433 8.495 1.00 80.56 227 ILE A N 1
ATOM 1916 C CA . ILE A 1 227 ? -10.595 -20.446 9.045 1.00 80.56 227 ILE A CA 1
ATOM 1917 C C . ILE A 1 227 ? -11.446 -21.462 8.271 1.00 80.56 227 ILE A C 1
ATOM 1919 O O . ILE A 1 227 ? -11.702 -21.271 7.084 1.00 80.56 227 ILE A O 1
ATOM 1923 N N . LYS A 1 228 ? -11.909 -22.522 8.953 1.00 74.69 228 LYS A N 1
ATOM 1924 C CA . LYS A 1 228 ? -12.920 -23.460 8.429 1.00 74.69 228 LYS A CA 1
ATOM 1925 C C . LYS A 1 228 ? -14.273 -22.752 8.390 1.00 74.69 228 LYS A C 1
ATOM 1927 O O . LYS A 1 228 ? -14.653 -22.155 9.395 1.00 74.69 228 LYS A O 1
ATOM 1932 N N . ARG A 1 229 ? -14.985 -22.794 7.261 1.00 64.19 229 ARG A N 1
ATOM 1933 C CA . ARG A 1 229 ? -16.214 -22.008 7.069 1.00 64.19 229 ARG A CA 1
ATOM 1934 C C . ARG A 1 229 ? -17.453 -22.867 6.874 1.00 64.19 229 ARG A C 1
ATOM 1936 O O . ARG A 1 229 ? -17.391 -23.944 6.292 1.00 64.19 229 ARG A O 1
ATOM 1943 N N . GLU A 1 230 ? -18.562 -22.331 7.372 1.00 59.28 230 GLU A N 1
ATOM 1944 C CA . GLU A 1 230 ? -19.921 -22.741 7.033 1.00 59.28 230 GLU A CA 1
ATOM 1945 C C . GLU A 1 230 ? -20.286 -22.203 5.642 1.00 59.28 230 GLU A C 1
ATOM 1947 O O . GLU A 1 230 ? -19.822 -21.127 5.254 1.00 59.28 230 GLU A O 1
ATOM 1952 N N . ASP A 1 231 ? -21.119 -22.935 4.899 1.00 60.69 231 ASP A N 1
ATOM 1953 C CA . ASP A 1 231 ? -21.609 -22.536 3.577 1.00 60.69 231 ASP A CA 1
ATOM 1954 C C . ASP A 1 231 ? -22.413 -21.226 3.673 1.00 60.69 231 ASP A C 1
ATOM 1956 O O . ASP A 1 231 ? -23.616 -21.212 3.950 1.00 60.69 231 ASP A O 1
ATOM 1960 N N . ILE A 1 232 ? -21.750 -20.089 3.449 1.00 65.50 232 ILE A N 1
ATOM 1961 C CA . ILE A 1 232 ? -22.421 -18.792 3.355 1.00 65.50 232 ILE A CA 1
ATOM 1962 C C . ILE A 1 232 ? -23.171 -18.773 2.023 1.00 65.50 232 ILE A C 1
ATOM 1964 O O . ILE A 1 232 ? -22.583 -18.569 0.963 1.00 65.50 232 ILE A O 1
ATOM 1968 N N . THR A 1 233 ? -24.491 -18.958 2.066 1.00 63.72 233 THR A N 1
ATOM 1969 C CA . THR A 1 233 ? -25.349 -18.687 0.908 1.00 63.72 233 THR A CA 1
ATOM 1970 C C . THR A 1 233 ? -25.184 -17.232 0.484 1.00 63.72 233 THR A C 1
ATOM 1972 O O . THR A 1 233 ? -25.542 -16.323 1.238 1.00 63.72 233 THR A O 1
ATOM 1975 N N . SER A 1 234 ? -24.675 -17.022 -0.732 1.00 60.03 234 SER A N 1
ATOM 1976 C CA . SER A 1 234 ? -24.591 -15.711 -1.374 1.00 60.03 234 SER A CA 1
ATOM 1977 C C . SER A 1 234 ? -25.953 -14.996 -1.311 1.00 60.03 234 SER A C 1
ATOM 1979 O O . SER A 1 234 ? -26.978 -15.644 -1.576 1.00 60.03 234 SER A O 1
ATOM 1981 N N . PRO A 1 235 ? -26.009 -13.690 -0.988 1.00 59.66 235 PRO A N 1
ATOM 1982 C CA . PRO A 1 235 ? -27.265 -12.948 -0.948 1.00 59.66 235 PRO A CA 1
ATOM 1983 C C . PRO A 1 235 ? -28.008 -13.073 -2.286 1.00 59.66 235 PRO A C 1
ATOM 1985 O O . PRO A 1 235 ? -27.450 -12.828 -3.353 1.00 59.66 235 PRO A O 1
ATOM 1988 N N . LYS A 1 236 ? -29.279 -13.493 -2.228 1.00 58.94 236 LYS A N 1
ATOM 1989 C CA . LYS A 1 236 ? -30.100 -13.778 -3.420 1.00 58.94 236 LYS A CA 1
ATOM 1990 C C . LYS A 1 236 ? -30.479 -12.521 -4.209 1.00 58.94 236 LYS A C 1
ATOM 1992 O O . LYS A 1 236 ? -30.828 -12.626 -5.382 1.00 58.94 236 LYS A O 1
ATOM 1997 N N . GLU A 1 237 ? -30.444 -11.350 -3.578 1.00 63.69 237 GLU A N 1
ATOM 1998 C CA . GLU A 1 237 ? -30.915 -10.102 -4.172 1.00 63.69 237 GLU A CA 1
ATOM 1999 C C . GLU A 1 237 ? -29.741 -9.293 -4.744 1.00 63.69 237 GLU A C 1
ATOM 2001 O O . GLU A 1 237 ? -28.906 -8.756 -4.016 1.00 63.69 237 GLU A O 1
ATOM 2006 N N . LYS A 1 238 ? -29.658 -9.230 -6.079 1.00 61.25 238 LYS A N 1
ATOM 2007 C CA . LYS A 1 238 ? -28.630 -8.462 -6.793 1.00 61.25 238 LYS A CA 1
ATOM 2008 C C . LYS A 1 238 ? -29.056 -6.995 -6.876 1.00 61.25 238 LYS A C 1
ATOM 2010 O O . LYS A 1 238 ? -29.939 -6.647 -7.657 1.00 61.25 238 LYS A O 1
ATOM 2015 N N . HIS A 1 239 ? -28.436 -6.124 -6.086 1.00 68.44 239 HIS A N 1
ATOM 2016 C CA . HIS A 1 239 ? -28.664 -4.682 -6.194 1.00 68.44 239 HIS A CA 1
ATOM 2017 C C . HIS A 1 239 ? -27.935 -4.077 -7.401 1.00 68.44 239 HIS A C 1
ATOM 2019 O O . HIS A 1 239 ? -26.868 -4.546 -7.797 1.00 68.44 239 HIS A O 1
ATOM 2025 N N . LYS A 1 240 ? -28.491 -2.990 -7.954 1.00 76.50 240 LYS A N 1
ATOM 2026 C CA . LYS A 1 240 ? -27.826 -2.185 -8.984 1.00 76.50 240 LYS A CA 1
ATOM 2027 C C . LYS A 1 240 ? -26.578 -1.536 -8.399 1.00 76.50 240 LYS A C 1
ATOM 2029 O O . LYS A 1 240 ? -26.679 -0.612 -7.596 1.00 76.50 240 LYS A O 1
ATOM 2034 N N . PHE A 1 241 ? -25.416 -2.026 -8.811 1.00 80.62 241 PHE A N 1
ATOM 2035 C CA . PHE A 1 241 ? -24.117 -1.548 -8.357 1.00 80.62 241 PHE A CA 1
ATOM 2036 C C . PHE A 1 241 ? -23.301 -1.105 -9.571 1.00 80.62 241 PHE A C 1
ATOM 2038 O O . PHE A 1 241 ? -22.870 -1.938 -10.363 1.00 80.62 241 PHE A O 1
ATOM 2045 N N . ASN A 1 242 ? -23.129 0.211 -9.732 1.00 86.75 242 ASN A N 1
ATOM 2046 C CA . ASN A 1 242 ? -22.259 0.794 -10.749 1.00 86.75 242 ASN A CA 1
ATOM 2047 C C . ASN A 1 242 ? -21.075 1.492 -10.061 1.00 86.75 242 ASN A C 1
ATOM 2049 O O . ASN A 1 242 ? -21.259 2.596 -9.548 1.00 86.75 242 ASN A O 1
ATOM 2053 N N . PRO A 1 243 ? -19.879 0.880 -10.044 1.00 86.62 243 PRO A N 1
ATOM 2054 C CA . PRO A 1 243 ? -18.706 1.469 -9.409 1.00 86.62 243 PRO A CA 1
ATOM 2055 C C . PRO A 1 243 ? -18.023 2.545 -10.268 1.00 86.62 243 PRO A C 1
ATOM 2057 O O . PRO A 1 243 ? -17.036 3.138 -9.832 1.00 86.62 243 PRO A O 1
ATOM 2060 N N . LEU A 1 244 ? -18.486 2.787 -11.497 1.00 87.94 244 LEU A N 1
ATOM 2061 C CA . LEU A 1 244 ? -17.859 3.724 -12.427 1.00 87.94 244 LEU A CA 1
ATOM 2062 C C . LEU A 1 244 ? -18.268 5.160 -12.083 1.00 87.94 244 LEU A C 1
ATOM 2064 O O . LEU A 1 244 ? -19.449 5.449 -11.889 1.00 87.94 244 LEU A O 1
ATOM 2068 N N . LEU A 1 245 ? -17.290 6.066 -12.011 1.00 84.25 245 LEU A N 1
ATOM 2069 C CA . LEU A 1 245 ? -17.550 7.484 -11.769 1.00 84.25 245 LEU A CA 1
ATOM 2070 C C . LEU A 1 245 ? -17.921 8.186 -13.078 1.00 84.25 245 LEU A C 1
ATOM 2072 O O . LEU A 1 245 ? -17.230 8.025 -14.082 1.00 84.25 245 LEU A O 1
ATOM 2076 N N . TYR A 1 246 ? -18.957 9.020 -13.059 1.00 82.94 246 TYR A N 1
ATOM 2077 C CA . TYR A 1 246 ? -19.323 9.866 -14.195 1.00 82.94 246 TYR A CA 1
ATOM 2078 C C . TYR A 1 246 ? -18.609 11.220 -14.135 1.00 82.94 246 TYR A C 1
ATOM 2080 O O . TYR A 1 246 ? -18.295 11.737 -13.060 1.00 82.94 246 TYR A O 1
ATOM 2088 N N . GLU A 1 247 ? -18.348 11.830 -15.294 1.00 80.88 247 GLU A N 1
ATOM 2089 C CA . GLU A 1 247 ? -17.605 13.097 -15.361 1.00 80.88 247 GLU A CA 1
ATOM 2090 C C . GLU A 1 247 ? -18.283 14.244 -14.593 1.00 80.88 247 GLU A C 1
ATOM 2092 O O . GLU A 1 247 ? -17.606 15.033 -13.928 1.00 80.88 247 GLU A O 1
ATOM 2097 N N . CYS A 1 248 ? -19.616 14.295 -14.608 1.00 79.62 248 CYS A N 1
ATOM 2098 C CA . CYS A 1 248 ? -20.401 15.297 -13.887 1.00 79.62 248 CYS A CA 1
ATOM 2099 C C . CYS A 1 248 ? -20.288 15.191 -12.354 1.00 79.62 248 CYS A C 1
ATOM 2101 O O . CYS A 1 248 ? -20.619 16.143 -11.643 1.00 79.62 248 CYS A O 1
ATOM 2103 N N . ASP A 1 249 ? -19.785 14.071 -11.833 1.00 85.75 249 ASP A N 1
ATOM 2104 C CA . ASP A 1 249 ? -19.767 13.788 -10.404 1.00 85.75 249 ASP A CA 1
ATOM 2105 C C . ASP A 1 249 ? -18.416 14.049 -9.715 1.00 85.75 249 ASP A C 1
ATOM 2107 O O . ASP A 1 249 ? -18.311 13.973 -8.487 1.00 85.75 249 ASP A O 1
ATOM 2111 N N . ILE A 1 250 ? -17.373 14.422 -10.461 1.00 83.50 250 ILE A N 1
ATOM 2112 C CA . ILE A 1 250 ? -16.023 14.650 -9.908 1.00 83.50 250 ILE A CA 1
ATOM 2113 C C . ILE A 1 250 ? -16.037 15.694 -8.785 1.00 83.50 250 ILE A C 1
ATOM 2115 O O . ILE A 1 250 ? -15.365 15.534 -7.765 1.00 83.50 250 ILE A O 1
ATOM 2119 N N . TYR A 1 251 ? -16.820 16.763 -8.951 1.00 84.44 251 TYR A N 1
ATOM 2120 C CA . TYR A 1 251 ? -16.945 17.804 -7.932 1.00 84.44 251 TYR A CA 1
ATOM 2121 C C . TYR A 1 251 ? -17.545 17.261 -6.625 1.00 84.44 251 TYR A C 1
ATOM 2123 O O . TYR A 1 251 ? -17.097 17.648 -5.542 1.00 84.44 251 TYR A O 1
ATOM 2131 N N . LYS A 1 252 ? -18.510 16.332 -6.713 1.00 89.56 252 LYS A N 1
ATOM 2132 C CA . LYS A 1 252 ? -19.100 15.679 -5.535 1.00 89.56 252 LYS A CA 1
ATOM 2133 C C . LYS A 1 252 ? -18.033 14.873 -4.801 1.00 89.56 252 LYS A C 1
ATOM 2135 O O . LYS A 1 252 ? -17.843 15.083 -3.606 1.00 89.56 252 LYS A O 1
ATOM 2140 N N . LEU A 1 253 ? -17.272 14.050 -5.527 1.00 84.88 253 LEU A N 1
ATOM 2141 C CA . LEU A 1 253 ? -16.194 13.245 -4.947 1.00 84.88 253 LEU A CA 1
ATOM 2142 C C . LEU A 1 253 ? -15.128 14.112 -4.256 1.00 84.88 253 LEU A C 1
ATOM 2144 O O . LEU A 1 253 ? -14.684 13.787 -3.155 1.00 84.88 253 LEU A O 1
ATOM 2148 N N . LYS A 1 254 ? -14.750 15.245 -4.866 1.00 84.25 254 LYS A N 1
ATOM 2149 C CA . LYS A 1 254 ? -13.785 16.185 -4.276 1.00 84.25 254 LYS A CA 1
ATOM 2150 C C . LYS A 1 254 ? -14.295 16.767 -2.954 1.00 84.25 254 LYS A C 1
ATOM 2152 O O . LYS A 1 254 ? -13.620 16.636 -1.937 1.00 84.25 254 LYS A O 1
ATOM 2157 N N . LYS A 1 255 ? -15.510 17.329 -2.956 1.00 85.38 255 LYS A N 1
ATOM 2158 C CA . LYS A 1 255 ? -16.137 17.925 -1.763 1.00 85.38 255 LYS A CA 1
ATOM 2159 C C . LYS A 1 255 ? -16.244 16.926 -0.606 1.00 85.38 255 LYS A C 1
ATOM 2161 O O . LYS A 1 255 ? -16.071 17.280 0.559 1.00 85.38 255 LYS A O 1
ATOM 2166 N N . MET A 1 256 ? -16.525 15.669 -0.927 1.00 85.75 256 MET A N 1
ATOM 2167 C CA . MET A 1 256 ? -16.598 14.610 0.069 1.00 85.75 256 MET A CA 1
ATOM 2168 C C . MET A 1 256 ? -15.255 14.267 0.695 1.00 85.75 256 MET A C 1
ATOM 2170 O O . MET A 1 256 ? -15.187 14.109 1.911 1.00 85.75 256 MET A O 1
ATOM 2174 N N . GLN A 1 257 ? -14.195 14.135 -0.106 1.00 78.38 257 GLN A N 1
ATOM 2175 C CA . GLN A 1 257 ? -12.891 13.758 0.436 1.00 78.38 257 GLN A CA 1
ATOM 2176 C C . GLN A 1 257 ? -12.361 14.827 1.401 1.00 78.38 257 GLN A C 1
ATOM 2178 O O . GLN A 1 257 ? -11.787 14.478 2.435 1.00 78.38 257 GLN A O 1
ATOM 2183 N N . ASP A 1 258 ? -12.612 16.106 1.112 1.00 80.81 258 ASP A N 1
ATOM 2184 C CA . ASP A 1 258 ? -12.259 17.211 2.011 1.00 80.81 258 ASP A CA 1
ATOM 2185 C C . ASP A 1 258 ? -12.950 17.056 3.382 1.00 80.81 258 ASP A C 1
ATOM 2187 O O . ASP A 1 258 ? -12.352 17.339 4.416 1.00 80.81 258 ASP A O 1
ATOM 2191 N N . THR A 1 259 ? -14.171 16.507 3.401 1.00 82.81 259 THR A N 1
ATOM 2192 C CA . THR A 1 259 ? -14.933 16.227 4.633 1.00 82.81 259 THR A CA 1
ATOM 2193 C C . THR A 1 259 ? -14.396 15.004 5.389 1.00 82.81 259 THR A C 1
ATOM 2195 O O . THR A 1 259 ? -14.339 15.003 6.613 1.00 82.81 259 THR A O 1
ATOM 2198 N N . VAL A 1 260 ? -13.977 13.948 4.682 1.00 79.75 260 VAL A N 1
ATOM 2199 C CA . VAL A 1 260 ? -13.445 12.713 5.302 1.00 79.75 260 VAL A CA 1
ATOM 2200 C C . VAL A 1 260 ? -12.047 12.928 5.903 1.00 79.75 260 VAL A C 1
ATOM 2202 O O . VAL A 1 260 ? -11.661 12.261 6.867 1.00 79.75 260 VAL A O 1
ATOM 2205 N N . SER A 1 261 ? -11.276 13.861 5.342 1.00 75.25 261 SER A N 1
ATOM 2206 C CA . SER A 1 261 ? -9.881 14.106 5.736 1.00 75.25 261 SER A CA 1
ATOM 2207 C C . SER A 1 261 ? -9.741 14.889 7.047 1.00 75.25 261 SER A C 1
ATOM 2209 O O . SER A 1 261 ? -8.666 14.878 7.636 1.00 75.25 261 SER A O 1
ATOM 2211 N N . SER A 1 262 ? -10.807 15.534 7.536 1.00 75.94 262 SER A N 1
ATOM 2212 C CA . SER A 1 262 ? -10.777 16.336 8.769 1.00 75.94 262 SER A CA 1
ATOM 2213 C C . SER A 1 262 ? -10.984 15.531 10.056 1.00 75.94 262 SER A C 1
ATOM 2215 O O . SER A 1 262 ? -10.986 16.108 11.140 1.00 75.94 262 SER A O 1
ATOM 2217 N N . ILE A 1 263 ? -11.212 14.218 9.961 1.00 74.94 263 ILE A N 1
ATOM 2218 C CA . ILE A 1 263 ? -11.448 13.370 11.133 1.00 74.94 263 ILE A CA 1
ATOM 2219 C C . ILE A 1 263 ? -10.100 12.996 11.746 1.00 74.94 263 ILE A C 1
ATOM 2221 O O . ILE A 1 263 ? -9.377 12.167 11.179 1.00 74.94 263 ILE A O 1
ATOM 2225 N N . ASP A 1 264 ? -9.802 13.599 12.900 1.00 71.94 264 ASP A N 1
ATOM 2226 C CA . ASP A 1 264 ? -8.625 13.288 13.709 1.00 71.94 264 ASP A CA 1
ATOM 2227 C C . ASP A 1 264 ? -8.686 11.818 14.164 1.00 71.94 264 ASP A C 1
ATOM 2229 O O . ASP A 1 264 ? -9.619 11.420 14.876 1.00 71.94 264 ASP A O 1
ATOM 2233 N N . PRO A 1 265 ? -7.768 10.957 13.696 1.00 63.06 265 PRO A N 1
ATOM 2234 C CA . PRO A 1 265 ? -7.785 9.556 14.065 1.00 63.06 265 PRO A CA 1
ATOM 2235 C C . PRO A 1 265 ? -7.422 9.400 15.543 1.00 63.06 265 PRO A C 1
ATOM 2237 O O . PRO A 1 265 ? -6.277 9.612 15.952 1.00 63.06 265 PRO A O 1
ATOM 2240 N N . SER A 1 266 ? -8.393 8.932 16.334 1.00 70.62 266 SER A N 1
ATOM 2241 C CA . SER A 1 266 ? -8.143 8.466 17.698 1.00 70.62 266 SER A CA 1
ATOM 2242 C C . SER A 1 266 ? -7.031 7.409 17.727 1.00 70.62 266 SER A C 1
ATOM 2244 O O . SER A 1 266 ? -6.682 6.786 16.724 1.00 70.62 266 SER A O 1
ATOM 2246 N N . ASN A 1 267 ? -6.489 7.149 18.915 1.00 71.88 267 ASN A N 1
ATOM 2247 C CA . ASN A 1 267 ? -5.371 6.222 19.092 1.00 71.88 267 ASN A CA 1
ATOM 2248 C C . ASN A 1 267 ? -5.679 4.745 18.759 1.00 71.88 267 ASN A C 1
ATOM 2250 O O . ASN A 1 267 ? -4.773 3.920 18.870 1.00 71.88 267 ASN A O 1
ATOM 2254 N N . ASN A 1 268 ? -6.915 4.378 18.389 1.00 89.62 268 ASN A N 1
ATOM 2255 C CA . ASN A 1 268 ? -7.273 2.995 18.069 1.00 89.62 268 ASN A CA 1
ATOM 2256 C C . ASN A 1 268 ? -8.203 2.900 16.845 1.00 89.62 268 ASN A C 1
ATOM 2258 O O . ASN A 1 268 ? -9.427 2.950 16.968 1.00 89.62 268 ASN A O 1
ATOM 2262 N N . GLU A 1 269 ? -7.611 2.694 15.668 1.00 92.56 269 GLU A N 1
ATOM 2263 C CA . GLU A 1 269 ? -8.335 2.595 14.393 1.00 92.56 269 GLU A CA 1
ATOM 2264 C C . GLU A 1 269 ? -9.284 1.392 14.317 1.00 92.56 269 GLU A C 1
ATOM 2266 O O . GLU A 1 269 ? -10.344 1.489 13.704 1.00 92.56 269 GLU A O 1
ATOM 2271 N N . LEU A 1 270 ? -8.967 0.277 14.988 1.00 95.50 270 LEU A N 1
ATOM 2272 C CA . LEU A 1 270 ? -9.869 -0.880 15.046 1.00 95.50 270 LEU A CA 1
ATOM 2273 C C . LEU A 1 270 ? -11.150 -0.535 15.809 1.00 95.50 270 LEU A C 1
ATOM 2275 O O . LEU A 1 270 ? -12.242 -0.895 15.386 1.00 95.50 270 LEU A O 1
ATOM 2279 N N . LYS A 1 271 ? -11.025 0.202 16.913 1.00 95.69 271 LYS A N 1
ATOM 2280 C CA . LYS A 1 271 ? -12.169 0.654 17.707 1.00 95.69 271 LYS A CA 1
ATOM 2281 C C . LYS A 1 271 ? -13.040 1.649 16.940 1.00 95.69 271 LYS A C 1
ATOM 2283 O O . LYS A 1 271 ? -14.257 1.528 16.999 1.00 95.69 271 LYS A O 1
ATOM 2288 N N . LEU A 1 272 ? -12.429 2.567 16.184 1.00 95.50 272 LEU A N 1
ATOM 2289 C CA . LEU A 1 272 ? -13.143 3.484 15.283 1.00 95.50 272 LEU A CA 1
ATOM 2290 C C . LEU A 1 272 ? -13.920 2.725 14.201 1.00 95.50 272 LEU A C 1
ATOM 2292 O O . LEU A 1 272 ? -15.100 2.990 13.997 1.00 95.50 272 LEU A O 1
ATOM 2296 N N . LEU A 1 273 ? -13.274 1.746 13.562 1.00 97.50 273 LEU A N 1
ATOM 2297 C CA . LEU A 1 273 ? -13.891 0.902 12.542 1.00 97.50 273 LEU A CA 1
ATOM 2298 C C . LEU A 1 273 ? -15.107 0.143 13.087 1.00 97.50 273 LEU A C 1
ATOM 2300 O O . LEU A 1 273 ? -16.184 0.204 12.504 1.00 97.50 273 LEU A O 1
ATOM 2304 N N . LEU A 1 274 ? -14.957 -0.557 14.215 1.00 98.00 274 LEU A N 1
ATOM 2305 C CA . LEU A 1 274 ? -16.060 -1.336 14.785 1.00 98.00 274 LEU A CA 1
ATOM 2306 C C . LEU A 1 274 ? -17.191 -0.439 15.297 1.00 98.00 274 LEU A C 1
ATOM 2308 O O . LEU A 1 274 ? -18.359 -0.764 15.108 1.00 98.00 274 LEU A O 1
ATOM 2312 N N . HIS A 1 275 ? -16.861 0.711 15.891 1.00 97.56 275 HIS A N 1
ATOM 2313 C CA . HIS A 1 275 ? -17.858 1.697 16.311 1.00 97.56 275 HIS A CA 1
ATOM 2314 C C . HIS A 1 275 ? -18.683 2.217 15.131 1.00 97.56 275 HIS A C 1
ATOM 2316 O O . HIS A 1 275 ? -19.908 2.262 15.229 1.00 97.56 275 HIS A O 1
ATOM 2322 N N . GLU A 1 276 ? -18.032 2.528 14.007 1.00 97.56 276 GLU A N 1
ATOM 2323 C CA . GLU A 1 276 ? -18.685 2.953 12.765 1.00 97.56 276 GLU A CA 1
ATOM 2324 C C . GLU A 1 276 ? -19.644 1.884 12.222 1.00 97.56 276 GLU A C 1
ATOM 2326 O O . GLU A 1 276 ? -20.787 2.194 11.887 1.00 97.56 276 GLU A O 1
ATOM 2331 N N . VAL A 1 277 ? -19.225 0.616 12.202 1.00 98.25 277 VAL A N 1
ATOM 2332 C CA . VAL A 1 277 ? -20.077 -0.500 11.755 1.00 98.25 277 VAL A CA 1
ATOM 2333 C C . VAL A 1 277 ? -21.313 -0.650 12.654 1.00 98.25 277 VAL A C 1
ATOM 2335 O O . VAL A 1 277 ? -22.429 -0.780 12.147 1.00 98.25 277 VAL A O 1
ATOM 2338 N N . ILE A 1 278 ? -21.147 -0.565 13.981 1.00 98.00 278 ILE A N 1
ATOM 2339 C CA . ILE A 1 278 ? -22.267 -0.624 14.940 1.00 98.00 278 ILE A CA 1
ATOM 2340 C C . ILE A 1 278 ? -23.198 0.578 14.758 1.00 98.00 278 ILE A C 1
ATOM 2342 O O . ILE A 1 278 ? -24.417 0.411 14.728 1.00 98.00 278 ILE A O 1
ATOM 2346 N N . LYS A 1 279 ? -22.631 1.779 14.593 1.00 97.62 279 LYS A N 1
ATOM 2347 C CA . LYS A 1 279 ? -23.382 3.023 14.375 1.00 97.62 279 LYS A CA 1
ATOM 2348 C C . LYS A 1 279 ? -24.260 2.954 13.129 1.00 97.62 279 LYS A C 1
ATOM 2350 O O . LYS A 1 279 ? -25.376 3.459 13.139 1.00 97.62 279 LYS A O 1
ATOM 2355 N N . ASN A 1 280 ? -23.779 2.294 12.080 1.00 97.94 280 ASN A N 1
ATOM 2356 C CA . ASN A 1 280 ? -24.532 2.094 10.845 1.00 97.94 280 ASN A CA 1
ATOM 2357 C C . ASN A 1 280 ? -25.526 0.917 10.909 1.00 97.94 280 ASN A C 1
ATOM 2359 O O . ASN A 1 280 ? -26.122 0.585 9.887 1.00 97.94 280 ASN A O 1
ATOM 2363 N N . GLY A 1 281 ? -25.733 0.300 12.079 1.00 96.94 281 GLY A N 1
ATOM 2364 C CA . GLY A 1 281 ? -26.738 -0.750 12.281 1.00 96.94 281 GLY A CA 1
ATOM 2365 C C . GLY A 1 281 ? -26.279 -2.159 11.899 1.00 96.94 281 GLY A C 1
ATOM 2366 O O . GLY A 1 281 ? -27.113 -3.029 11.667 1.00 96.94 281 GLY A O 1
ATOM 2367 N N . TYR A 1 282 ? -24.967 -2.403 11.831 1.00 97.00 282 TYR A N 1
ATOM 2368 C CA . TYR A 1 282 ? -24.393 -3.689 11.417 1.00 97.00 282 TYR A CA 1
ATOM 2369 C C . TYR A 1 282 ? -23.673 -4.419 12.556 1.00 97.00 282 TYR A C 1
ATOM 2371 O O . TYR A 1 282 ? -22.680 -5.107 12.333 1.00 97.00 282 TYR A O 1
ATOM 2379 N N . LEU A 1 283 ? -24.176 -4.315 13.794 1.00 96.81 283 LEU A N 1
ATOM 2380 C CA . LEU A 1 283 ? -23.621 -5.074 14.926 1.00 96.81 283 LEU A CA 1
ATOM 2381 C C . LEU A 1 283 ? -23.633 -6.589 14.662 1.00 96.81 283 LEU A C 1
ATOM 2383 O O . LEU A 1 283 ? -22.687 -7.276 15.038 1.00 96.81 283 LEU A O 1
ATOM 2387 N N . ILE A 1 284 ? -24.659 -7.089 13.962 1.00 95.12 284 ILE A N 1
ATOM 2388 C CA . ILE A 1 284 ? -24.805 -8.511 13.616 1.00 95.12 284 ILE A CA 1
ATOM 2389 C C . ILE A 1 284 ? -23.625 -9.070 12.805 1.00 95.12 284 ILE A C 1
ATOM 2391 O O . ILE A 1 284 ? -23.341 -10.261 12.874 1.00 95.12 284 ILE A O 1
ATOM 2395 N N . ASP A 1 285 ? -22.899 -8.218 12.079 1.00 95.50 285 ASP A N 1
ATOM 2396 C CA . ASP A 1 285 ? -21.744 -8.627 11.277 1.00 95.50 285 ASP A CA 1
ATOM 2397 C C . ASP A 1 285 ? -20.474 -8.825 12.117 1.00 95.50 285 ASP A C 1
ATOM 2399 O O . ASP A 1 285 ? -19.502 -9.426 11.645 1.00 95.50 285 ASP A O 1
ATOM 2403 N N . LEU A 1 286 ? -20.480 -8.320 13.354 1.00 96.69 286 LEU A N 1
ATOM 2404 C CA . LEU A 1 286 ? -19.356 -8.373 14.288 1.00 96.69 286 LEU A CA 1
ATOM 2405 C C . LEU A 1 286 ? -19.458 -9.532 15.290 1.00 96.69 286 LEU A C 1
ATOM 2407 O O . LEU A 1 286 ? -18.485 -9.793 15.998 1.00 96.69 286 LEU A O 1
ATOM 2411 N N . ILE A 1 287 ? -20.616 -10.192 15.357 1.00 95.31 287 ILE A N 1
ATOM 2412 C CA . ILE A 1 287 ? -20.970 -11.218 16.346 1.00 95.31 287 ILE A CA 1
ATOM 2413 C C . ILE A 1 287 ? -21.395 -12.526 15.660 1.00 95.31 287 ILE A C 1
ATOM 2415 O O . ILE A 1 287 ? -21.556 -12.598 14.441 1.00 95.31 287 ILE A O 1
ATOM 2419 N N . GLU A 1 288 ? -21.608 -13.578 16.447 1.00 88.94 288 GLU A N 1
ATOM 2420 C CA . GLU A 1 288 ? -22.179 -14.838 15.965 1.00 88.94 288 GLU A CA 1
ATOM 2421 C C . GLU A 1 288 ? -23.721 -14.775 15.941 1.00 88.94 288 GLU A C 1
ATOM 2423 O O . GLU A 1 288 ? -24.343 -14.243 16.860 1.00 88.94 288 GLU A O 1
ATOM 2428 N N . ARG A 1 289 ? -24.355 -15.331 14.893 1.00 75.94 289 ARG A N 1
ATOM 2429 C CA . ARG A 1 289 ? -25.799 -15.190 14.570 1.00 75.94 289 ARG A CA 1
ATOM 2430 C C . ARG A 1 289 ? -26.788 -15.621 15.667 1.00 75.94 289 ARG A C 1
ATOM 2432 O O . ARG A 1 289 ? -27.983 -15.402 15.498 1.00 75.94 289 ARG A O 1
ATOM 2439 N N . GLN A 1 290 ? -26.333 -16.267 16.738 1.00 69.44 290 GLN A N 1
ATOM 2440 C CA . GLN A 1 290 ? -27.191 -16.901 17.743 1.00 69.44 290 GLN A CA 1
ATOM 2441 C C . GLN A 1 290 ? -27.429 -16.059 19.008 1.00 69.44 290 GLN A C 1
ATOM 2443 O O . GLN A 1 290 ? -28.070 -16.548 19.934 1.00 69.44 290 GLN A O 1
ATOM 2448 N N . GLN A 1 291 ? -26.928 -14.822 19.087 1.00 68.44 291 GLN A N 1
ATOM 2449 C CA . GLN A 1 291 ? -27.038 -14.029 20.318 1.00 68.44 291 GLN A CA 1
ATOM 2450 C C . GLN A 1 291 ? -28.341 -13.215 20.425 1.00 68.44 291 GLN A C 1
ATOM 2452 O O . GLN A 1 291 ? -28.842 -12.664 19.444 1.00 68.44 291 GLN A O 1
ATOM 2457 N N . GLU A 1 292 ? -28.885 -13.161 21.647 1.00 75.88 292 GLU A N 1
ATOM 2458 C CA . GLU A 1 292 ? -30.091 -12.410 22.023 1.00 75.88 292 GLU A CA 1
ATOM 2459 C C . GLU A 1 292 ? -29.873 -10.881 22.009 1.00 75.88 292 GLU A C 1
ATOM 2461 O O . GLU A 1 292 ? -28.752 -10.406 22.161 1.00 75.88 292 GLU A O 1
ATOM 2466 N N . ASN A 1 293 ? -30.981 -10.143 21.829 1.00 91.50 293 ASN A N 1
ATOM 2467 C CA . ASN A 1 293 ? -31.186 -8.682 21.877 1.00 91.50 293 ASN A CA 1
ATOM 2468 C C . ASN A 1 293 ? -29.952 -7.769 21.652 1.00 91.50 293 ASN A C 1
ATOM 2470 O O . ASN A 1 293 ? -29.101 -7.607 22.528 1.00 91.50 293 ASN A O 1
ATOM 2474 N N . GLU A 1 294 ? -29.940 -7.045 20.523 1.00 94.31 294 GLU A N 1
ATOM 2475 C CA . GLU A 1 294 ? -28.910 -6.060 20.142 1.00 94.31 294 GLU A CA 1
ATOM 2476 C C . GLU A 1 294 ? -28.576 -5.051 21.260 1.00 94.31 294 GLU A C 1
ATOM 2478 O O . GLU A 1 294 ? -27.409 -4.696 21.451 1.00 94.31 294 GLU A O 1
ATOM 2483 N N . ASP A 1 295 ? -29.575 -4.632 22.044 1.00 95.62 295 ASP A N 1
ATOM 2484 C CA . ASP A 1 295 ? -29.394 -3.683 23.148 1.00 95.62 295 ASP A CA 1
ATOM 2485 C C . ASP A 1 295 ? -28.552 -4.268 24.288 1.00 95.62 295 ASP A C 1
ATOM 2487 O O . ASP A 1 295 ? -27.707 -3.575 24.862 1.00 95.62 295 ASP A O 1
ATOM 2491 N N . SER A 1 296 ? -28.733 -5.554 24.599 1.00 95.50 296 SER A N 1
ATOM 2492 C CA . SER A 1 296 ? -27.954 -6.250 25.628 1.00 95.50 296 SER A CA 1
ATOM 2493 C C . SER A 1 296 ? -26.487 -6.367 25.219 1.00 95.50 296 SER A C 1
ATOM 2495 O O . SER A 1 296 ? -25.594 -6.149 26.040 1.00 95.50 296 SER A O 1
ATOM 2497 N N . ILE A 1 297 ? -26.227 -6.622 23.934 1.00 95.88 297 ILE A N 1
ATOM 2498 C CA . ILE A 1 297 ? -24.868 -6.676 23.384 1.00 95.88 297 ILE A CA 1
ATOM 2499 C C . ILE A 1 297 ? -24.222 -5.288 23.425 1.00 95.88 297 ILE A C 1
ATOM 2501 O O . ILE A 1 297 ? -23.099 -5.155 23.915 1.00 95.88 297 ILE A O 1
ATOM 2505 N N . LYS A 1 298 ? -24.938 -4.241 22.984 1.00 97.12 298 LYS A N 1
ATOM 2506 C CA . LYS A 1 298 ? -24.473 -2.842 23.051 1.00 97.12 298 LYS A CA 1
ATOM 2507 C C . LYS A 1 298 ? -24.118 -2.424 24.479 1.00 97.12 298 LYS A C 1
ATOM 2509 O O . LYS A 1 298 ? -23.080 -1.795 24.679 1.00 97.12 298 LYS A O 1
ATOM 2514 N N . GLN A 1 299 ? -24.923 -2.811 25.469 1.00 96.88 299 GLN A N 1
ATOM 2515 C CA . GLN A 1 299 ? -24.616 -2.577 26.883 1.00 96.88 299 GLN A CA 1
ATOM 2516 C C . GLN A 1 299 ? -23.357 -3.332 27.330 1.00 96.88 299 GLN A C 1
ATOM 2518 O O . GLN A 1 299 ? -22.485 -2.737 27.962 1.00 96.88 299 GLN A O 1
ATOM 2523 N N . ALA A 1 300 ? -23.221 -4.610 26.965 1.00 96.31 300 ALA A N 1
ATOM 2524 C CA . ALA A 1 300 ? -22.083 -5.441 27.359 1.00 96.31 300 ALA A CA 1
ATOM 2525 C C . ALA A 1 300 ? -20.740 -4.943 26.790 1.00 96.31 300 ALA A C 1
ATOM 2527 O O . ALA A 1 300 ? -19.712 -5.025 27.463 1.00 96.31 300 ALA A O 1
ATOM 2528 N N . ILE A 1 301 ? -20.745 -4.372 25.582 1.00 96.94 301 ILE A N 1
ATOM 2529 C CA . ILE A 1 301 ? -19.559 -3.743 24.972 1.00 96.94 301 ILE A CA 1
ATOM 2530 C C . ILE A 1 301 ? -19.435 -2.249 25.301 1.00 96.94 301 ILE A C 1
ATOM 2532 O O . ILE A 1 301 ? -18.548 -1.585 24.764 1.00 96.94 301 ILE A O 1
ATOM 2536 N N . ASN A 1 302 ? -20.296 -1.710 26.173 1.00 97.94 302 ASN A N 1
ATOM 2537 C CA . ASN A 1 302 ? -20.321 -0.298 26.560 1.00 97.94 302 ASN A CA 1
ATOM 2538 C C . ASN A 1 302 ? -20.339 0.648 25.340 1.00 97.94 302 ASN A C 1
ATOM 2540 O O . ASN A 1 302 ? -19.540 1.583 25.232 1.00 97.94 302 ASN A O 1
ATOM 2544 N N . TYR A 1 303 ? -21.210 0.348 24.374 1.00 97.81 303 TYR A N 1
ATOM 2545 C CA . TYR A 1 303 ? -21.382 1.155 23.174 1.00 97.81 303 TYR A CA 1
ATOM 2546 C C . TYR A 1 303 ? -22.055 2.490 23.513 1.00 97.81 303 TYR A C 1
ATOM 2548 O O . TYR A 1 303 ? -23.142 2.531 24.086 1.00 97.81 303 TYR A O 1
ATOM 2556 N N . ASP A 1 304 ? -21.413 3.580 23.108 1.00 97.19 304 ASP A N 1
ATOM 2557 C CA . ASP A 1 304 ? -21.925 4.944 23.196 1.00 97.19 304 ASP A CA 1
ATOM 2558 C C . ASP A 1 304 ? -21.798 5.570 21.809 1.00 97.19 304 ASP A C 1
ATOM 2560 O O . ASP A 1 304 ? -20.697 5.635 21.267 1.00 97.19 304 ASP A O 1
ATOM 2564 N N . GLU A 1 305 ? -22.907 6.006 21.213 1.00 96.56 305 GLU A N 1
ATOM 2565 C CA . GLU A 1 305 ? -22.929 6.530 19.841 1.00 96.56 305 GLU A CA 1
ATOM 2566 C C . GLU A 1 305 ? -22.055 7.788 19.657 1.00 96.56 305 GLU A C 1
ATOM 2568 O O . GLU A 1 305 ? -21.548 8.033 18.558 1.00 96.56 305 GLU A O 1
ATOM 2573 N N . GLN A 1 306 ? -21.861 8.572 20.721 1.00 95.50 306 GLN A N 1
ATOM 2574 C CA . GLN A 1 306 ? -21.134 9.844 20.689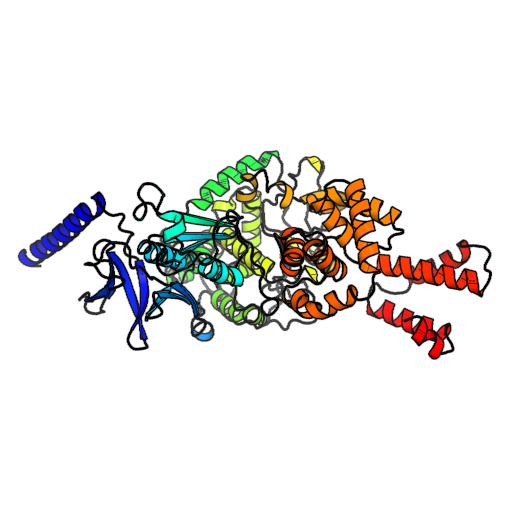 1.00 95.50 306 GLN A CA 1
ATOM 2575 C C . GLN A 1 306 ? -19.680 9.704 21.148 1.00 95.50 306 GLN A C 1
ATOM 2577 O O . GLN A 1 306 ? -18.830 10.491 20.730 1.00 95.50 306 GLN A O 1
ATOM 2582 N N . ASP A 1 307 ? -19.375 8.708 21.984 1.00 94.00 307 ASP A N 1
ATOM 2583 C CA . ASP A 1 307 ? -18.034 8.496 22.527 1.00 94.00 307 ASP A CA 1
ATOM 2584 C C . ASP A 1 307 ? -17.451 7.138 22.134 1.00 94.00 307 ASP A C 1
ATOM 2586 O O . ASP A 1 307 ? -17.587 6.121 22.824 1.00 94.00 307 ASP A O 1
ATOM 2590 N N . VAL A 1 308 ? -16.683 7.150 21.046 1.00 94.06 308 VAL A N 1
ATOM 2591 C CA . VAL A 1 308 ? -15.964 5.965 20.579 1.00 94.06 308 VAL A CA 1
ATOM 2592 C C . VAL A 1 308 ? -15.007 5.400 21.626 1.00 94.06 308 VAL A C 1
ATOM 2594 O O . VAL A 1 308 ? -14.772 4.196 21.622 1.00 94.06 308 VAL A O 1
ATOM 2597 N N . ASN A 1 309 ? -14.479 6.206 22.559 1.00 92.00 309 ASN A N 1
ATOM 2598 C CA . ASN A 1 309 ? -13.516 5.748 23.563 1.00 92.00 309 ASN A CA 1
ATOM 2599 C C . ASN A 1 309 ? -14.139 4.842 24.630 1.00 92.00 309 ASN A C 1
ATOM 2601 O O . ASN A 1 309 ? -13.393 4.148 25.327 1.00 92.00 309 ASN A O 1
ATOM 2605 N N . LYS A 1 310 ? -15.469 4.765 24.724 1.00 95.38 310 LYS A N 1
ATOM 2606 C CA . LYS A 1 310 ? -16.160 3.866 25.658 1.00 95.38 310 LYS A CA 1
ATOM 2607 C C . LYS A 1 310 ? -16.270 2.425 25.170 1.00 95.38 310 LYS A C 1
ATOM 2609 O O . LYS A 1 310 ? -16.279 1.530 26.013 1.00 95.38 310 LYS A O 1
ATOM 2614 N N . LEU A 1 311 ? -16.241 2.200 23.852 1.00 96.56 311 LEU A N 1
ATOM 2615 C CA . LEU A 1 311 ? -16.415 0.873 23.252 1.00 96.56 311 LEU A CA 1
ATOM 2616 C C . LEU A 1 311 ? -15.358 -0.130 23.753 1.00 96.56 311 LEU A C 1
ATOM 2618 O O . LEU A 1 311 ? -14.152 0.067 23.584 1.00 96.56 311 LEU A O 1
ATOM 2622 N N . ILE A 1 312 ? -15.794 -1.225 24.359 1.00 96.31 312 ILE A N 1
ATOM 2623 C CA . ILE A 1 312 ? -14.925 -2.294 24.853 1.00 96.31 312 ILE A CA 1
ATOM 2624 C C . ILE A 1 312 ? -14.742 -3.328 23.740 1.00 96.31 312 ILE A C 1
ATOM 2626 O O . ILE A 1 312 ? -15.707 -3.863 23.203 1.00 96.31 312 ILE A O 1
ATOM 2630 N N . LEU A 1 313 ? -13.486 -3.624 23.400 1.00 96.12 313 LEU A N 1
ATOM 2631 C CA . LEU A 1 313 ? -13.143 -4.667 22.433 1.00 96.12 313 LEU A CA 1
ATOM 2632 C C . LEU A 1 313 ? -13.074 -6.021 23.150 1.00 96.12 313 LEU A C 1
ATOM 2634 O O . LEU A 1 313 ? -11.998 -6.435 23.576 1.00 96.12 313 LEU A O 1
ATOM 2638 N N . ASN A 1 314 ? -14.228 -6.667 23.321 1.00 95.44 314 ASN A N 1
ATOM 2639 C CA . ASN A 1 314 ? -14.339 -8.012 23.888 1.00 95.44 314 ASN A CA 1
ATOM 2640 C C . ASN A 1 314 ? -14.512 -9.032 22.752 1.00 95.44 314 ASN A C 1
ATOM 2642 O O . ASN A 1 314 ? -15.494 -8.957 22.021 1.00 95.44 314 ASN A O 1
ATOM 2646 N N . ASP A 1 315 ? -13.570 -9.959 22.598 1.00 95.12 315 ASP A N 1
ATOM 2647 C CA . ASP A 1 315 ? -13.557 -10.985 21.549 1.00 95.12 315 ASP A CA 1
ATOM 2648 C C . ASP A 1 315 ? -14.440 -12.208 21.842 1.00 95.12 315 ASP A C 1
ATOM 2650 O O . ASP A 1 315 ? -14.726 -12.975 20.923 1.00 95.12 315 ASP A O 1
ATOM 2654 N N . GLU A 1 316 ? -14.930 -12.365 23.074 1.00 94.81 316 GLU A N 1
ATOM 2655 C CA . GLU A 1 316 ? -15.999 -13.318 23.408 1.00 94.81 316 GLU A CA 1
ATOM 2656 C C . GLU A 1 316 ? -17.357 -12.844 22.868 1.00 94.81 316 GLU A C 1
ATOM 2658 O O . GLU A 1 316 ? -18.216 -13.657 22.535 1.00 94.81 316 GLU A O 1
ATOM 2663 N N . ILE A 1 317 ? -17.545 -11.524 22.759 1.00 94.94 317 ILE A N 1
ATOM 2664 C CA . ILE A 1 317 ? -18.775 -10.910 22.243 1.00 94.94 317 ILE A CA 1
ATOM 2665 C C . ILE A 1 317 ? -18.623 -10.596 20.751 1.00 94.94 317 ILE A C 1
ATOM 2667 O O . ILE A 1 317 ? -19.402 -11.059 19.923 1.00 94.94 317 ILE A O 1
ATOM 2671 N N . LEU A 1 318 ? -17.597 -9.820 20.395 1.00 96.25 318 LEU A N 1
ATOM 2672 C CA . LEU A 1 318 ? -17.284 -9.414 19.026 1.00 96.25 318 LEU A CA 1
ATOM 2673 C C . LEU A 1 318 ? -16.422 -10.492 18.361 1.00 96.25 318 LEU A C 1
ATOM 2675 O O . LEU A 1 318 ? -15.211 -10.324 18.190 1.00 96.25 318 LEU A O 1
ATOM 2679 N N . THR A 1 319 ? -17.046 -11.610 17.999 1.00 95.69 319 THR A N 1
ATOM 2680 C CA . THR A 1 319 ? -16.376 -12.811 17.473 1.00 95.69 319 THR A CA 1
ATOM 2681 C C . THR A 1 319 ? -15.535 -12.551 16.218 1.00 95.69 319 THR A C 1
ATOM 2683 O O . THR A 1 319 ? -14.541 -13.248 15.999 1.00 95.69 319 THR A O 1
ATOM 2686 N N . ILE A 1 320 ? -15.826 -11.488 15.454 1.00 96.00 320 ILE A N 1
ATOM 2687 C CA . ILE A 1 320 ? -14.977 -11.033 14.339 1.00 96.00 320 ILE A CA 1
ATOM 2688 C C . ILE A 1 320 ? -13.526 -10.760 14.770 1.00 96.00 320 ILE A C 1
ATOM 2690 O O . ILE A 1 320 ? -12.598 -10.953 13.987 1.00 96.00 320 ILE A O 1
ATOM 2694 N N . LEU A 1 321 ? -13.295 -10.353 16.025 1.00 96.50 321 LEU A N 1
ATOM 2695 C CA . LEU A 1 321 ? -11.949 -10.133 16.554 1.00 96.50 321 LEU A CA 1
ATOM 2696 C C . LEU A 1 321 ? -11.129 -11.428 16.559 1.00 96.50 321 LEU A C 1
ATOM 2698 O O . LEU A 1 321 ? -9.926 -11.373 16.302 1.00 96.50 321 LEU A O 1
ATOM 2702 N N . ASN A 1 322 ? -11.759 -12.583 16.790 1.00 95.12 322 ASN A N 1
ATOM 2703 C CA . ASN A 1 322 ? -11.086 -13.879 16.712 1.00 95.12 322 ASN A CA 1
ATOM 2704 C C . ASN A 1 322 ? -10.712 -14.221 15.266 1.00 95.12 322 ASN A C 1
ATOM 2706 O O . ASN A 1 322 ? -9.572 -14.616 15.023 1.00 95.12 322 ASN A O 1
ATOM 2710 N N . GLU A 1 323 ? -11.615 -13.988 14.304 1.00 95.00 323 GLU A N 1
ATOM 2711 C CA . GLU A 1 323 ? -11.321 -14.165 12.871 1.00 95.00 323 GLU A CA 1
ATOM 2712 C C . GLU A 1 323 ? -10.120 -13.301 12.445 1.00 95.00 323 GLU A C 1
ATOM 2714 O O . GLU A 1 323 ? -9.160 -13.794 11.850 1.00 95.00 323 GLU A O 1
ATOM 2719 N N . VAL A 1 324 ? -10.125 -12.019 12.825 1.00 96.00 324 VAL A N 1
ATOM 2720 C CA . VAL A 1 324 ? -9.045 -11.069 12.517 1.00 96.00 324 VAL A CA 1
ATOM 2721 C C . VAL A 1 324 ? -7.717 -11.516 13.129 1.00 96.00 324 VAL A C 1
ATOM 2723 O O . VAL A 1 324 ? -6.684 -11.458 12.463 1.00 96.00 324 VAL A O 1
ATOM 2726 N N . LYS A 1 325 ? -7.721 -11.972 14.386 1.00 95.50 325 LYS A N 1
ATOM 2727 C CA . LYS A 1 325 ? -6.522 -12.456 15.088 1.00 95.50 325 LYS A CA 1
ATOM 2728 C C . LYS A 1 325 ? -5.939 -13.716 14.447 1.00 95.50 325 LYS A C 1
ATOM 2730 O O . LYS A 1 325 ? -4.717 -13.826 14.344 1.00 95.50 325 LYS A O 1
ATOM 2735 N N . ILE A 1 326 ? -6.792 -14.640 14.001 1.00 94.56 326 ILE A N 1
ATOM 2736 C CA . ILE A 1 326 ? -6.373 -15.845 13.272 1.00 94.56 326 ILE A CA 1
ATOM 2737 C C . ILE A 1 326 ? -5.699 -15.447 11.956 1.00 94.56 326 ILE A C 1
ATOM 2739 O O . ILE A 1 326 ? -4.559 -15.839 11.718 1.00 94.56 326 ILE A O 1
ATOM 2743 N N . LEU A 1 327 ? -6.346 -14.595 11.155 1.00 95.12 327 LEU A N 1
ATOM 2744 C CA . LEU A 1 327 ? -5.806 -14.133 9.869 1.00 95.12 327 LEU A CA 1
ATOM 2745 C C . LEU A 1 327 ? -4.539 -13.295 10.026 1.00 95.12 327 LEU A C 1
ATOM 2747 O O . LEU A 1 327 ? -3.641 -13.338 9.191 1.00 95.12 327 LEU A O 1
ATOM 2751 N N . TYR A 1 328 ? -4.417 -12.547 11.118 1.00 95.00 328 TYR A N 1
ATOM 2752 C CA . TYR A 1 328 ? -3.196 -11.808 11.401 1.00 95.00 328 TYR A CA 1
ATOM 2753 C C . TYR A 1 328 ? -1.991 -12.737 11.610 1.00 95.00 328 TYR A C 1
ATOM 2755 O O . TYR A 1 328 ? -0.869 -12.351 11.284 1.00 95.00 328 TYR A O 1
ATOM 2763 N N . ARG A 1 329 ? -2.205 -13.956 12.117 1.00 94.31 329 ARG A N 1
ATOM 2764 C CA . ARG A 1 329 ? -1.164 -14.984 12.279 1.00 94.31 329 ARG A CA 1
ATOM 2765 C C . ARG A 1 329 ? -1.020 -15.900 11.062 1.00 94.31 329 ARG A C 1
ATOM 2767 O O . ARG A 1 329 ? -0.228 -16.835 11.119 1.00 94.31 329 ARG A O 1
ATOM 2774 N N . ASP A 1 330 ? -1.763 -15.644 9.989 1.00 94.19 330 ASP A N 1
ATOM 2775 C CA . ASP A 1 330 ? -1.706 -16.447 8.773 1.00 94.19 330 ASP A CA 1
ATOM 2776 C C . ASP A 1 330 ? -0.287 -16.456 8.182 1.00 94.19 330 ASP A C 1
ATOM 2778 O O . ASP A 1 330 ? 0.411 -15.433 8.170 1.00 94.19 330 ASP A O 1
ATOM 2782 N N . ASP A 1 331 ? 0.147 -17.614 7.680 1.00 93.69 331 ASP A N 1
ATOM 2783 C CA . ASP A 1 331 ? 1.498 -17.806 7.148 1.00 93.69 331 ASP A CA 1
ATOM 2784 C C . ASP A 1 331 ? 1.793 -16.864 5.975 1.00 93.69 331 ASP A C 1
ATOM 2786 O O . ASP A 1 331 ? 2.928 -16.411 5.814 1.00 93.69 331 ASP A O 1
ATOM 2790 N N . ILE A 1 332 ? 0.772 -16.496 5.195 1.00 93.44 332 ILE A N 1
ATOM 2791 C CA . ILE A 1 332 ? 0.902 -15.536 4.096 1.00 93.44 332 ILE A CA 1
ATOM 2792 C C . ILE A 1 332 ? 1.203 -14.138 4.641 1.00 93.44 332 ILE A C 1
ATOM 2794 O O . ILE A 1 332 ? 2.110 -13.454 4.157 1.00 93.44 332 ILE A O 1
ATOM 2798 N N . HIS A 1 333 ? 0.479 -13.714 5.678 1.00 94.62 333 HIS A N 1
ATOM 2799 C CA . HIS A 1 333 ? 0.714 -12.427 6.324 1.00 94.62 333 HIS A CA 1
ATOM 2800 C C . HIS A 1 333 ? 2.108 -12.378 6.963 1.00 94.62 333 HIS A C 1
ATOM 2802 O O . HIS A 1 333 ? 2.851 -11.408 6.774 1.00 94.62 333 HIS A O 1
ATOM 2808 N N . LYS A 1 334 ? 2.503 -13.462 7.638 1.00 93.50 334 LYS A N 1
ATOM 2809 C CA . LYS A 1 334 ? 3.833 -13.648 8.228 1.00 93.50 334 LYS A CA 1
ATOM 2810 C C . LYS A 1 334 ? 4.950 -13.630 7.188 1.00 93.50 334 LYS A C 1
ATOM 2812 O O . LYS A 1 334 ? 5.953 -12.947 7.398 1.00 93.50 334 LYS A O 1
ATOM 2817 N N . GLN A 1 335 ? 4.776 -14.316 6.056 1.00 93.69 335 GLN A N 1
ATOM 2818 C CA . GLN A 1 335 ? 5.726 -14.313 4.938 1.00 93.69 335 GLN A CA 1
ATOM 2819 C C . GLN A 1 335 ? 5.974 -12.892 4.425 1.00 93.69 335 GLN A C 1
ATOM 2821 O O . GLN A 1 335 ? 7.115 -12.522 4.148 1.00 93.69 335 GLN A O 1
ATOM 2826 N N . MET A 1 336 ? 4.927 -12.069 4.349 1.00 94.31 336 MET A N 1
ATOM 2827 C CA . MET A 1 336 ? 5.052 -10.666 3.953 1.00 94.31 336 MET A CA 1
ATOM 2828 C C . MET A 1 336 ? 5.694 -9.770 5.031 1.00 94.31 336 MET A C 1
ATOM 2830 O O . MET A 1 336 ? 5.944 -8.593 4.779 1.00 94.31 336 MET A O 1
ATOM 2834 N N . GLY A 1 337 ? 5.987 -10.303 6.221 1.00 92.31 337 GLY A N 1
ATOM 2835 C CA . GLY A 1 337 ? 6.535 -9.549 7.350 1.00 92.31 337 GLY A CA 1
ATOM 2836 C C . GLY A 1 337 ? 5.469 -8.835 8.181 1.00 92.31 337 GLY A C 1
ATOM 2837 O O . GLY A 1 337 ? 5.760 -7.801 8.775 1.00 92.31 337 GLY A O 1
ATOM 2838 N N . TYR A 1 338 ? 4.247 -9.373 8.209 1.00 93.44 338 TYR A N 1
ATOM 2839 C CA . TYR A 1 338 ? 3.068 -8.763 8.816 1.00 93.44 338 TYR A CA 1
ATOM 2840 C C . TYR A 1 338 ? 2.871 -7.320 8.332 1.00 93.44 338 TYR A C 1
ATOM 2842 O O . TYR A 1 338 ? 3.045 -6.388 9.111 1.00 93.44 338 TYR A O 1
ATOM 2850 N N . PRO A 1 339 ? 2.570 -7.056 7.057 1.00 92.94 339 PRO A N 1
ATOM 2851 C CA . PRO A 1 339 ? 2.419 -5.680 6.597 1.00 92.94 339 PRO A CA 1
ATOM 2852 C C . PRO A 1 339 ? 1.096 -5.029 7.043 1.00 92.94 339 PRO A C 1
ATOM 2854 O O . PRO A 1 339 ? 1.062 -3.820 7.261 1.00 92.94 339 PRO A O 1
ATOM 2857 N N . LEU A 1 340 ? 0.031 -5.806 7.273 1.00 94.62 340 LEU A N 1
ATOM 2858 C CA . LEU A 1 340 ? -1.292 -5.298 7.652 1.00 94.62 340 LEU A CA 1
ATOM 2859 C C . LEU A 1 340 ? -1.484 -5.173 9.167 1.00 94.62 340 LEU A C 1
ATOM 2861 O O . LEU A 1 340 ? -0.952 -5.949 9.966 1.00 94.62 340 LEU A O 1
ATOM 2865 N N . GLN A 1 341 ? -2.277 -4.188 9.573 1.00 93.56 341 GLN A N 1
ATOM 2866 C CA . GLN A 1 341 ? -2.775 -4.015 10.939 1.00 93.56 341 GLN A CA 1
ATOM 2867 C C . GLN A 1 341 ? -4.132 -4.715 11.128 1.00 93.56 341 GLN A C 1
ATOM 2869 O O . GLN A 1 341 ? -4.810 -5.060 10.162 1.00 93.56 341 GLN A O 1
ATOM 2874 N N . LEU A 1 342 ? -4.573 -4.889 12.380 1.00 95.75 342 LEU A N 1
ATOM 2875 C CA . LEU A 1 342 ? -5.834 -5.586 12.680 1.00 95.75 342 LEU A CA 1
ATOM 2876 C C . LEU A 1 342 ? -7.058 -4.928 12.025 1.00 95.75 342 LEU A C 1
ATOM 2878 O O . LEU A 1 342 ? -7.902 -5.626 11.477 1.00 95.75 342 LEU A O 1
ATOM 2882 N N . HIS A 1 343 ? -7.152 -3.596 12.036 1.00 96.31 343 HIS A N 1
ATOM 2883 C CA . HIS A 1 343 ? -8.269 -2.875 11.407 1.00 96.31 343 HIS A CA 1
ATOM 2884 C C . HIS A 1 343 ? -8.282 -3.014 9.878 1.00 96.31 343 HIS A C 1
ATOM 2886 O O . HIS A 1 343 ? -9.353 -3.051 9.287 1.00 96.31 343 HIS A O 1
ATOM 2892 N N . GLN A 1 344 ? -7.120 -3.159 9.236 1.00 97.06 344 GLN A N 1
ATOM 2893 C CA . GLN A 1 344 ? -7.017 -3.398 7.793 1.00 97.06 344 GLN A CA 1
ATOM 2894 C C . GLN A 1 344 ? -7.512 -4.799 7.422 1.00 97.06 344 GLN A C 1
ATOM 2896 O O . GLN A 1 344 ? -8.298 -4.944 6.491 1.00 97.06 344 GLN A O 1
ATOM 2901 N N . ILE A 1 345 ? -7.114 -5.820 8.190 1.00 97.50 345 ILE A N 1
ATOM 2902 C CA . ILE A 1 345 ? -7.626 -7.189 8.020 1.00 97.50 345 ILE A CA 1
ATOM 2903 C C . ILE A 1 345 ? -9.137 -7.230 8.297 1.00 97.50 345 ILE A C 1
ATOM 2905 O O . ILE A 1 345 ? -9.889 -7.813 7.521 1.00 97.50 345 ILE A O 1
ATOM 2909 N N . CYS A 1 346 ? -9.591 -6.562 9.363 1.00 97.88 346 CYS A N 1
ATOM 2910 C CA . CYS A 1 346 ? -11.008 -6.445 9.709 1.00 97.88 346 CYS A CA 1
ATOM 2911 C C . CYS A 1 346 ? -11.817 -5.763 8.597 1.00 97.88 346 CYS A C 1
ATOM 2913 O O . CYS A 1 346 ? -12.875 -6.256 8.223 1.00 97.88 346 CYS A O 1
ATOM 2915 N N . ALA A 1 347 ? -11.304 -4.677 8.013 1.00 97.94 347 ALA A N 1
ATOM 2916 C CA . ALA A 1 347 ? -11.952 -3.979 6.906 1.00 97.94 347 ALA A CA 1
ATOM 2917 C C . ALA A 1 347 ? -12.109 -4.868 5.665 1.00 97.94 347 ALA A C 1
ATOM 2919 O O . ALA A 1 347 ? -13.177 -4.873 5.058 1.00 97.94 347 ALA A O 1
ATOM 2920 N N . ILE A 1 348 ? -11.084 -5.657 5.321 1.00 97.31 348 ILE A N 1
ATOM 2921 C CA . ILE A 1 348 ? -11.179 -6.632 4.225 1.00 97.31 348 ILE A CA 1
ATOM 2922 C C . ILE A 1 348 ? -12.219 -7.711 4.559 1.00 97.31 348 ILE A C 1
ATOM 2924 O O . ILE A 1 348 ? -13.044 -8.028 3.711 1.00 97.31 348 ILE A O 1
ATOM 2928 N N . LEU A 1 349 ? -12.247 -8.237 5.789 1.00 95.81 349 LEU A N 1
ATOM 2929 C CA . LEU A 1 349 ? -13.263 -9.213 6.206 1.00 95.81 349 LEU A CA 1
ATOM 2930 C C . LEU A 1 349 ? -14.691 -8.662 6.122 1.00 95.81 349 LEU A C 1
ATOM 2932 O O . LEU A 1 349 ? -15.579 -9.353 5.625 1.00 95.81 349 LEU A O 1
ATOM 2936 N N . LEU A 1 350 ? -14.906 -7.435 6.600 1.00 96.69 350 LEU A N 1
ATOM 2937 C CA . LEU A 1 350 ? -16.197 -6.749 6.541 1.00 96.69 350 LEU A CA 1
ATOM 2938 C C . LEU A 1 350 ? -16.640 -6.535 5.093 1.00 96.69 350 LEU A C 1
ATOM 2940 O O . LEU A 1 350 ? -17.789 -6.804 4.754 1.00 96.69 350 LEU A O 1
ATOM 2944 N N . TYR A 1 351 ? -15.718 -6.103 4.233 1.00 95.94 351 TYR A N 1
ATOM 2945 C CA . TYR A 1 351 ? -15.997 -5.869 2.823 1.00 95.94 351 TYR A CA 1
ATOM 2946 C C . TYR A 1 351 ? -16.299 -7.172 2.070 1.00 95.94 351 TYR A C 1
ATOM 2948 O O . TYR A 1 351 ? -17.328 -7.298 1.415 1.00 95.94 351 TYR A O 1
ATOM 2956 N N . CYS A 1 352 ? -15.422 -8.166 2.176 1.00 92.38 352 CYS A N 1
ATOM 2957 C CA . CYS A 1 352 ? -15.549 -9.398 1.407 1.00 92.38 352 CYS A CA 1
ATOM 2958 C C . CYS A 1 352 ? -16.664 -10.294 1.942 1.00 92.38 352 CYS A C 1
ATOM 2960 O O . CYS A 1 352 ? -17.355 -10.935 1.168 1.00 92.38 352 CYS A O 1
ATOM 2962 N N . GLY A 1 353 ? -16.842 -10.373 3.263 1.00 88.06 353 GLY A N 1
ATOM 2963 C CA . GLY A 1 353 ? -17.594 -11.470 3.866 1.00 88.06 353 GLY A CA 1
ATOM 2964 C C . GLY A 1 353 ? -18.829 -11.127 4.658 1.00 88.06 353 GLY A C 1
ATOM 2965 O O . GLY A 1 353 ? -19.490 -12.052 5.137 1.00 88.06 353 GLY A O 1
ATOM 2966 N N . LYS A 1 354 ? -19.138 -9.844 4.840 1.00 93.19 354 LYS A N 1
ATOM 2967 C CA . LYS A 1 354 ? -20.222 -9.434 5.727 1.00 93.19 354 LYS A CA 1
ATOM 2968 C C . LYS A 1 354 ? -21.288 -8.608 4.981 1.00 93.19 354 LYS A C 1
ATOM 2970 O O . LYS A 1 354 ? -20.960 -7.843 4.071 1.00 93.19 354 LYS A O 1
ATOM 2975 N N . PRO A 1 355 ? -22.578 -8.766 5.335 1.00 93.31 355 PRO A N 1
ATOM 2976 C CA . PRO A 1 355 ? -23.695 -8.024 4.744 1.00 93.31 355 PRO A CA 1
ATOM 2977 C C . PRO A 1 355 ? -23.541 -6.497 4.685 1.00 93.31 355 PRO A C 1
ATOM 2979 O O . PRO A 1 355 ? -24.063 -5.879 3.753 1.00 93.31 355 PRO A O 1
ATOM 2982 N N . CYS A 1 356 ? -22.827 -5.879 5.629 1.00 95.50 356 CYS A N 1
ATOM 2983 C CA . CYS A 1 356 ? -22.611 -4.433 5.685 1.00 95.50 356 CYS A CA 1
ATOM 2984 C C . CYS A 1 356 ? -21.971 -3.882 4.414 1.00 95.50 356 CYS A C 1
ATOM 2986 O O . CYS A 1 356 ? -22.279 -2.749 4.036 1.00 95.50 356 CYS A O 1
ATOM 2988 N N . ASN A 1 357 ? -21.180 -4.688 3.694 1.00 94.50 357 ASN A N 1
ATOM 2989 C CA . ASN A 1 357 ? -20.611 -4.286 2.414 1.00 94.50 357 ASN A CA 1
ATOM 2990 C C . ASN A 1 357 ? -21.686 -3.831 1.414 1.00 94.50 357 ASN A C 1
ATOM 2992 O O . ASN A 1 357 ? -21.480 -2.872 0.675 1.00 94.50 357 ASN A O 1
ATOM 2996 N N . VAL A 1 358 ? -22.865 -4.459 1.407 1.00 92.38 358 VAL A N 1
ATOM 2997 C CA . VAL A 1 358 ? -23.946 -4.075 0.488 1.00 92.38 358 VAL A CA 1
ATOM 2998 C C . VAL A 1 358 ? -24.359 -2.621 0.714 1.00 92.38 358 VAL A C 1
ATOM 3000 O O . VAL A 1 358 ? -24.521 -1.867 -0.247 1.00 92.38 358 VAL A O 1
ATOM 3003 N N . GLN A 1 359 ? -24.520 -2.213 1.973 1.00 95.75 359 GLN A N 1
ATOM 3004 C CA . GLN A 1 359 ? -24.907 -0.845 2.307 1.00 95.75 359 GLN A CA 1
ATOM 3005 C C . GLN A 1 359 ? -23.741 0.127 2.197 1.00 95.75 359 GLN A C 1
ATOM 3007 O O . GLN A 1 359 ? -23.929 1.213 1.658 1.00 95.75 359 GLN A O 1
ATOM 3012 N N . PHE A 1 360 ? -22.542 -0.283 2.610 1.00 95.94 360 PHE A N 1
ATOM 3013 C CA . PHE A 1 360 ? -21.306 0.455 2.368 1.00 95.94 360 PHE A CA 1
ATOM 3014 C C . PHE A 1 360 ? -21.179 0.837 0.890 1.00 95.94 360 PHE A C 1
ATOM 3016 O O . PHE A 1 360 ? -21.119 2.015 0.548 1.00 95.94 360 PHE A O 1
ATOM 3023 N N . SER A 1 361 ? -21.249 -0.154 0.006 1.00 94.00 361 SER A N 1
ATOM 3024 C CA . SER A 1 361 ? -21.195 -0.009 -1.447 1.00 94.00 361 SER A CA 1
ATOM 3025 C C . SER A 1 361 ? -22.293 0.911 -1.998 1.00 94.00 361 SER A C 1
ATOM 3027 O O . SER A 1 361 ? -22.012 1.783 -2.824 1.00 94.00 361 SER A O 1
ATOM 3029 N N . LYS A 1 362 ? -23.539 0.772 -1.517 1.00 93.19 362 LYS A N 1
ATOM 3030 C CA . LYS A 1 362 ? -24.654 1.668 -1.882 1.00 93.19 362 LYS A CA 1
ATOM 3031 C C . LYS A 1 362 ? -24.384 3.114 -1.468 1.00 93.19 362 LYS A C 1
ATOM 3033 O O . LYS A 1 362 ? -24.554 4.018 -2.284 1.00 93.19 362 LYS A O 1
ATOM 3038 N N . ASP A 1 363 ? -23.948 3.328 -0.230 1.00 95.31 363 ASP A N 1
ATOM 3039 C CA . ASP A 1 363 ? -23.642 4.656 0.301 1.00 95.31 363 ASP A CA 1
ATOM 3040 C C . ASP A 1 363 ? -22.467 5.294 -0.457 1.00 95.31 363 ASP A C 1
ATOM 3042 O O . ASP A 1 363 ? -22.512 6.485 -0.765 1.00 95.31 363 ASP A O 1
ATOM 3046 N N . GLN A 1 364 ? -21.444 4.517 -0.832 1.00 93.56 364 GLN A N 1
ATOM 3047 C CA . GLN A 1 364 ? -20.336 5.002 -1.662 1.00 93.56 364 GLN A CA 1
ATOM 3048 C C . GLN A 1 364 ? -20.826 5.502 -3.028 1.00 93.56 364 GLN A C 1
ATOM 3050 O O . GLN A 1 364 ? -20.523 6.634 -3.401 1.00 93.56 364 GLN A O 1
ATOM 3055 N N . ILE A 1 365 ? -21.650 4.715 -3.732 1.00 91.69 365 ILE A N 1
ATOM 3056 C CA . ILE A 1 365 ? -22.228 5.112 -5.030 1.00 91.69 365 ILE A CA 1
ATOM 3057 C C . ILE A 1 365 ? -23.085 6.383 -4.909 1.00 91.69 365 ILE A C 1
ATOM 3059 O O . ILE A 1 365 ? -23.142 7.202 -5.824 1.00 91.69 365 ILE A O 1
ATOM 3063 N N . GLN A 1 366 ? -23.745 6.570 -3.768 1.00 92.94 366 GLN A N 1
ATOM 3064 C CA . GLN A 1 366 ? -24.566 7.748 -3.487 1.00 92.94 366 GLN A CA 1
ATOM 3065 C C . GLN A 1 366 ? -23.772 8.956 -2.984 1.00 92.94 366 GLN A C 1
ATOM 3067 O O . GLN A 1 366 ? -24.389 9.929 -2.546 1.00 92.94 366 GLN A O 1
ATOM 3072 N N . PHE A 1 367 ? -22.437 8.928 -3.030 1.00 92.50 367 PHE A N 1
ATOM 3073 C CA . PHE A 1 367 ? -21.611 10.008 -2.496 1.00 92.50 367 PHE A CA 1
ATOM 3074 C C . PHE A 1 367 ? -21.882 10.238 -0.993 1.00 92.50 367 PHE A C 1
ATOM 3076 O O . PHE A 1 367 ? -21.988 11.373 -0.525 1.00 92.50 367 PHE A O 1
ATOM 3083 N N . GLN A 1 368 ? -21.938 9.154 -0.209 1.00 94.38 368 GLN A N 1
ATOM 3084 C CA . GLN A 1 368 ? -22.085 9.165 1.257 1.00 94.38 368 GLN A CA 1
ATOM 3085 C C . GLN A 1 368 ? -20.922 8.463 1.993 1.00 94.38 368 GLN A C 1
ATOM 3087 O O . GLN A 1 368 ? -21.099 7.934 3.087 1.00 94.38 368 GLN A O 1
ATOM 3092 N N . HIS A 1 369 ? -19.701 8.507 1.441 1.00 92.19 369 HIS A N 1
ATOM 3093 C CA . HIS A 1 369 ? -18.465 7.977 2.049 1.00 92.19 369 HIS A CA 1
ATOM 3094 C C . HIS A 1 369 ? -18.248 8.398 3.510 1.00 92.19 369 HIS A C 1
ATOM 3096 O O . HIS A 1 369 ? -17.654 7.639 4.264 1.00 92.19 369 HIS A O 1
ATOM 3102 N N . TYR A 1 370 ? -18.733 9.574 3.928 1.00 92.81 370 TYR A N 1
ATOM 3103 C CA . TYR A 1 370 ? -18.574 10.060 5.303 1.00 92.81 370 TYR A CA 1
ATOM 3104 C C . TYR A 1 370 ? -19.211 9.134 6.352 1.00 92.81 370 TYR A C 1
ATOM 3106 O O . TYR A 1 370 ? -18.737 9.099 7.486 1.00 92.81 370 TYR A O 1
ATOM 3114 N N . LYS A 1 371 ? -20.243 8.362 5.977 1.00 95.62 371 LYS A N 1
ATOM 3115 C CA . LYS A 1 371 ? -20.858 7.342 6.842 1.00 95.62 371 LYS A CA 1
ATOM 3116 C C . LYS A 1 371 ? -19.916 6.178 7.155 1.00 95.62 371 LYS A C 1
ATOM 3118 O O . LYS A 1 371 ? -20.109 5.505 8.158 1.00 95.62 371 LYS A O 1
ATOM 3123 N N . TRP A 1 372 ? -18.928 5.951 6.293 1.00 96.38 372 TRP A N 1
ATOM 3124 C CA . TRP A 1 372 ? -18.037 4.794 6.303 1.00 96.38 372 TRP A CA 1
ATOM 3125 C C . TRP A 1 372 ? -16.571 5.216 6.178 1.00 96.38 372 TRP A C 1
ATOM 3127 O O . TRP A 1 372 ? -15.787 4.617 5.438 1.00 96.38 372 TRP A O 1
ATOM 3137 N N . SER A 1 373 ? -16.220 6.316 6.839 1.00 94.06 373 SER A N 1
ATOM 3138 C CA . SER A 1 373 ? -14.909 6.954 6.739 1.00 94.06 373 SER A CA 1
ATOM 3139 C C . SER A 1 373 ? -13.782 6.018 7.182 1.00 94.06 373 SER A C 1
ATOM 3141 O O . SER A 1 373 ? -12.716 6.005 6.561 1.00 94.06 373 SER A O 1
ATOM 3143 N N . PHE A 1 374 ? -13.999 5.228 8.236 1.00 95.06 374 PHE A N 1
ATOM 3144 C CA . PHE A 1 374 ? -12.982 4.340 8.799 1.00 95.06 374 PHE A CA 1
ATOM 3145 C C . PHE A 1 374 ? -12.866 3.021 8.039 1.00 95.06 374 PHE A C 1
ATOM 3147 O O . PHE A 1 374 ? -11.739 2.573 7.799 1.00 95.06 374 PHE A O 1
ATOM 3154 N N . LEU A 1 375 ? -13.990 2.430 7.620 1.00 96.81 375 LEU A N 1
ATOM 3155 C CA . LEU A 1 375 ? -13.997 1.246 6.759 1.00 96.81 375 LEU A CA 1
ATOM 3156 C C . LEU A 1 375 ? -13.314 1.547 5.425 1.00 96.81 375 LEU A C 1
ATOM 3158 O O . LEU A 1 375 ? -12.388 0.840 5.029 1.00 96.81 375 LEU A O 1
ATOM 3162 N N . ASP A 1 376 ? -13.694 2.649 4.781 1.00 95.31 376 ASP A N 1
ATOM 3163 C CA . ASP A 1 376 ? -13.129 3.063 3.502 1.00 95.31 376 ASP A CA 1
ATOM 3164 C C . ASP A 1 376 ? -11.627 3.379 3.589 1.00 95.31 376 ASP A C 1
ATOM 3166 O O . ASP A 1 376 ? -10.846 2.903 2.763 1.00 95.31 376 ASP A O 1
ATOM 3170 N N . ARG A 1 377 ? -11.199 4.136 4.611 1.00 92.81 377 ARG A N 1
ATOM 3171 C CA . ARG A 1 377 ? -9.778 4.449 4.845 1.00 92.81 377 ARG A CA 1
ATOM 3172 C C . ARG A 1 377 ? -8.962 3.184 5.111 1.00 92.81 377 ARG A C 1
ATOM 3174 O O . ARG A 1 377 ? -7.889 3.017 4.529 1.00 92.81 377 ARG A O 1
ATOM 3181 N N . SER A 1 378 ? -9.468 2.292 5.966 1.00 95.19 378 SER A N 1
ATOM 3182 C CA . SER A 1 378 ? -8.787 1.037 6.304 1.00 95.19 378 SER A CA 1
ATOM 3183 C C . SER A 1 378 ? -8.649 0.134 5.081 1.00 95.19 378 SER A C 1
ATOM 3185 O O . SER A 1 378 ? -7.581 -0.441 4.878 1.00 95.19 378 SER A O 1
ATOM 3187 N N . LEU A 1 379 ? -9.681 0.062 4.236 1.00 95.50 379 LEU A N 1
ATOM 3188 C CA . LEU A 1 379 ? -9.664 -0.740 3.017 1.00 95.50 379 LEU A CA 1
ATOM 3189 C C . LEU A 1 379 ? -8.684 -0.183 1.974 1.00 95.50 379 LEU A C 1
ATOM 3191 O O . LEU A 1 379 ? -7.861 -0.935 1.459 1.00 95.50 379 LEU A O 1
ATOM 3195 N N . GLN A 1 380 ? -8.683 1.135 1.729 1.00 93.12 380 GLN A N 1
ATOM 3196 C CA . GLN A 1 380 ? -7.694 1.777 0.845 1.00 93.12 380 GLN A CA 1
ATOM 3197 C C . GLN A 1 380 ? -6.256 1.523 1.315 1.00 93.12 380 GLN A C 1
ATOM 3199 O O . GLN A 1 380 ? -5.391 1.170 0.511 1.00 93.12 380 GLN A O 1
ATOM 3204 N N . GLY A 1 381 ? -6.004 1.675 2.621 1.00 92.06 381 GLY A N 1
ATOM 3205 C CA . GLY A 1 381 ? -4.695 1.403 3.212 1.00 92.06 381 GLY A CA 1
ATOM 3206 C C . GLY A 1 381 ? -4.279 -0.057 3.038 1.00 92.06 381 GLY A C 1
ATOM 3207 O O . GLY A 1 381 ? -3.163 -0.327 2.598 1.00 92.06 381 GLY A O 1
ATOM 3208 N N . ALA A 1 382 ? -5.192 -0.993 3.310 1.00 95.69 382 ALA A N 1
ATOM 3209 C CA . ALA A 1 382 ? -4.934 -2.419 3.162 1.00 95.69 382 ALA A CA 1
ATOM 3210 C C . ALA A 1 382 ? -4.605 -2.797 1.709 1.00 95.69 382 ALA A C 1
ATOM 3212 O O . ALA A 1 382 ? -3.589 -3.450 1.465 1.00 95.69 382 ALA A O 1
ATOM 3213 N N . ILE A 1 383 ? -5.407 -2.320 0.748 1.00 93.44 383 ILE A N 1
ATOM 3214 C CA . ILE A 1 383 ? -5.199 -2.574 -0.683 1.00 93.44 383 ILE A CA 1
ATOM 3215 C C . ILE A 1 383 ? -3.865 -1.987 -1.139 1.00 93.44 383 ILE A C 1
ATOM 3217 O O . ILE A 1 383 ? -3.078 -2.682 -1.775 1.00 93.44 383 ILE A O 1
ATOM 3221 N N . SER A 1 384 ? -3.562 -0.738 -0.769 1.00 89.56 384 SER A N 1
ATOM 3222 C CA . SER A 1 384 ? -2.293 -0.089 -1.121 1.00 89.56 384 SER A CA 1
ATOM 3223 C C . SER A 1 384 ? -1.081 -0.859 -0.594 1.00 89.56 384 SER A C 1
ATOM 3225 O O . SER A 1 384 ? -0.082 -0.998 -1.306 1.00 89.56 384 SER A O 1
ATOM 3227 N N . ILE A 1 385 ? -1.160 -1.355 0.644 1.00 92.06 385 ILE A N 1
ATOM 3228 C CA . ILE A 1 385 ? -0.100 -2.154 1.256 1.00 92.06 385 ILE A CA 1
ATOM 3229 C C . ILE A 1 385 ? 0.054 -3.475 0.498 1.00 92.06 385 ILE A C 1
ATOM 3231 O O . ILE A 1 385 ? 1.134 -3.735 -0.030 1.00 92.06 385 ILE A O 1
ATOM 3235 N N . LEU A 1 386 ? -1.006 -4.277 0.364 1.00 93.62 386 LEU A N 1
ATOM 3236 C CA . LEU A 1 386 ? -0.934 -5.589 -0.297 1.00 93.62 386 LEU A CA 1
ATOM 3237 C C . LEU A 1 386 ? -0.471 -5.495 -1.758 1.00 93.62 386 LEU A C 1
ATOM 3239 O O . LEU A 1 386 ? 0.410 -6.245 -2.175 1.00 93.62 386 LEU A O 1
ATOM 3243 N N . ASN A 1 387 ? -0.945 -4.484 -2.489 1.00 89.19 387 ASN A N 1
ATOM 3244 C CA . ASN A 1 387 ? -0.533 -4.155 -3.856 1.00 89.19 387 ASN A CA 1
ATOM 3245 C C . ASN A 1 387 ? 0.999 -4.010 -4.012 1.00 89.19 387 ASN A C 1
ATOM 3247 O O . ASN A 1 387 ? 1.538 -4.268 -5.091 1.00 89.19 387 ASN A O 1
ATOM 3251 N N . SER A 1 388 ? 1.718 -3.600 -2.957 1.00 88.25 388 SER A N 1
ATOM 3252 C CA . SER A 1 388 ? 3.188 -3.500 -2.965 1.00 88.25 388 SER A CA 1
ATOM 3253 C C . SER A 1 388 ? 3.904 -4.835 -2.699 1.00 88.25 388 SER A C 1
ATOM 3255 O O . SER A 1 388 ? 5.046 -5.018 -3.137 1.00 88.25 388 SER A O 1
ATOM 3257 N N . HIS A 1 389 ? 3.229 -5.778 -2.036 1.00 92.81 389 HIS A N 1
ATOM 3258 C CA . HIS A 1 389 ? 3.744 -7.101 -1.674 1.00 92.81 389 HIS A CA 1
ATOM 3259 C C . HIS A 1 389 ? 3.451 -8.186 -2.725 1.00 92.81 389 HIS A C 1
ATOM 3261 O O . HIS A 1 389 ? 4.009 -9.279 -2.647 1.00 92.81 389 HIS A O 1
ATOM 3267 N N . GLU A 1 390 ? 2.620 -7.913 -3.726 1.00 89.94 390 GLU A N 1
ATOM 3268 C CA . GLU A 1 390 ? 2.298 -8.870 -4.791 1.00 89.94 390 GLU A CA 1
ATOM 3269 C C . GLU A 1 390 ? 3.263 -8.817 -5.967 1.00 89.94 390 GLU A C 1
ATOM 3271 O O . GLU A 1 390 ? 3.569 -7.734 -6.471 1.00 89.94 390 GLU A O 1
ATOM 3276 N N . ARG A 1 391 ? 3.668 -9.993 -6.461 1.00 88.25 391 ARG A N 1
ATOM 3277 C CA . ARG A 1 391 ? 4.544 -10.160 -7.632 1.00 88.25 391 ARG A CA 1
ATOM 3278 C C . ARG A 1 391 ? 3.775 -10.186 -8.957 1.00 88.25 391 ARG A C 1
ATOM 3280 O O . ARG A 1 391 ? 3.806 -11.165 -9.696 1.00 88.25 391 ARG A O 1
ATOM 3287 N N . ARG A 1 392 ? 3.078 -9.092 -9.267 1.00 82.25 392 ARG A N 1
ATOM 3288 C CA . ARG A 1 392 ? 2.300 -8.925 -10.519 1.00 82.25 392 ARG A CA 1
ATOM 3289 C C . ARG A 1 392 ? 3.144 -8.870 -11.777 1.00 82.25 392 ARG A C 1
ATOM 3291 O O . ARG A 1 392 ? 2.647 -9.125 -12.859 1.00 82.25 392 ARG A O 1
ATOM 3298 N N . GLU A 1 393 ? 4.422 -8.571 -11.645 1.00 81.94 393 GLU A N 1
ATOM 3299 C CA . GLU A 1 393 ? 5.379 -8.616 -12.741 1.00 81.94 393 GLU A CA 1
ATOM 3300 C C . GLU A 1 393 ? 5.720 -10.039 -13.215 1.00 81.94 393 GLU A C 1
ATOM 3302 O O . GLU A 1 393 ? 6.327 -10.193 -14.274 1.00 81.94 393 GLU A O 1
ATOM 3307 N N . GLU A 1 394 ? 5.377 -11.072 -12.438 1.00 82.50 394 GLU A N 1
ATOM 3308 C CA . GLU A 1 394 ? 5.668 -12.469 -12.785 1.00 82.50 394 GLU A CA 1
ATOM 3309 C C . GLU A 1 394 ? 4.564 -13.110 -13.633 1.00 82.50 394 GLU A C 1
ATOM 3311 O O . GLU A 1 394 ? 4.811 -14.111 -14.309 1.00 82.50 394 GLU A O 1
ATOM 3316 N N . GLU A 1 395 ? 3.359 -12.539 -13.629 1.00 72.88 395 GLU A N 1
ATOM 3317 C CA . GLU A 1 395 ? 2.160 -13.177 -14.164 1.00 72.88 395 GLU A CA 1
ATOM 3318 C C . GLU A 1 395 ? 1.234 -12.174 -14.848 1.00 72.88 395 GLU A C 1
ATOM 3320 O O . GLU A 1 395 ? 1.195 -10.993 -14.525 1.00 72.88 395 GLU A O 1
ATOM 3325 N N . SER A 1 396 ? 0.437 -12.669 -15.790 1.00 72.81 396 SER A N 1
ATOM 3326 C CA . SER A 1 396 ? -0.671 -11.908 -16.355 1.00 72.81 396 SER A CA 1
ATOM 3327 C C . SER A 1 396 ? -1.944 -12.698 -16.122 1.00 72.81 396 SER A C 1
ATOM 3329 O O . SER A 1 396 ? -2.031 -13.885 -16.443 1.00 72.81 396 SER A O 1
ATOM 3331 N N . ILE A 1 397 ? -2.890 -12.016 -15.489 1.00 76.75 397 ILE A N 1
ATOM 3332 C CA . ILE A 1 397 ? -4.149 -12.567 -15.022 1.00 76.75 397 ILE A CA 1
ATOM 3333 C C . ILE A 1 397 ? -5.242 -11.675 -15.588 1.00 76.75 397 ILE A C 1
ATOM 3335 O O . ILE A 1 397 ? -5.211 -10.456 -15.408 1.00 76.75 397 ILE A O 1
ATOM 3339 N N . ASP A 1 398 ? -6.194 -12.293 -16.275 1.00 79.69 398 ASP A N 1
ATOM 3340 C CA . ASP A 1 398 ? -7.414 -11.617 -16.685 1.00 79.69 398 ASP A CA 1
ATOM 3341 C C . ASP A 1 398 ? -8.364 -11.586 -15.493 1.00 79.69 398 ASP A C 1
ATOM 3343 O O . ASP A 1 398 ? -8.618 -12.616 -14.872 1.00 79.69 398 ASP A O 1
ATOM 3347 N N . LEU A 1 399 ? -8.887 -10.405 -15.180 1.00 82.25 399 LEU A N 1
ATOM 3348 C CA . LEU A 1 399 ? -9.762 -10.196 -14.036 1.00 82.25 399 LEU A CA 1
ATOM 3349 C C . LEU A 1 399 ? -11.168 -9.848 -14.497 1.00 82.25 399 LEU A C 1
ATOM 3351 O O . LEU A 1 399 ? -11.388 -9.081 -15.437 1.00 82.25 399 LEU A O 1
ATOM 3355 N N . TYR A 1 400 ? -12.144 -10.416 -13.805 1.00 79.31 400 TYR A N 1
ATOM 3356 C CA . TYR A 1 400 ? -13.541 -10.367 -14.182 1.00 79.31 400 TYR A CA 1
ATOM 3357 C C . TYR A 1 400 ? -14.385 -9.845 -13.021 1.00 79.31 400 TYR A C 1
ATOM 3359 O O . TYR A 1 400 ? -14.266 -10.288 -11.884 1.00 79.31 400 TYR A O 1
ATOM 3367 N N . CYS A 1 401 ? -15.272 -8.904 -13.332 1.00 82.62 401 CYS A N 1
ATOM 3368 C CA . CYS A 1 401 ? -16.267 -8.356 -12.424 1.00 82.62 401 CYS A CA 1
ATOM 3369 C C . CYS A 1 401 ? -17.647 -8.605 -13.029 1.00 82.62 401 CYS A C 1
ATOM 3371 O O . CYS A 1 401 ? -17.823 -8.487 -14.246 1.00 82.62 401 CYS A O 1
ATOM 3373 N N . GLY A 1 402 ? -18.616 -8.965 -12.195 1.00 77.81 402 GLY A N 1
ATOM 3374 C CA . GLY A 1 402 ? -20.015 -9.022 -12.582 1.00 77.81 402 GLY A CA 1
ATOM 3375 C C . GLY A 1 402 ? -20.746 -7.777 -12.097 1.00 77.81 402 GLY A C 1
ATOM 3376 O O . GLY A 1 402 ? -20.836 -7.567 -10.893 1.00 77.81 402 GLY A O 1
ATOM 3377 N N . LEU A 1 403 ? -21.289 -6.968 -13.008 1.00 79.75 403 LEU A N 1
ATOM 3378 C CA . LEU A 1 403 ? -22.114 -5.811 -12.644 1.00 79.75 403 LEU A CA 1
ATOM 3379 C C . LEU A 1 403 ? -23.565 -6.117 -12.988 1.00 79.75 403 LEU A C 1
ATOM 3381 O O . LEU A 1 403 ? -23.922 -6.213 -14.161 1.00 79.75 403 LEU A O 1
ATOM 3385 N N . ALA A 1 404 ? -24.407 -6.308 -11.975 1.00 76.88 404 ALA A N 1
ATOM 3386 C CA . ALA A 1 404 ? -25.825 -6.574 -12.173 1.00 76.88 404 ALA A CA 1
ATOM 3387 C C . ALA A 1 404 ? -26.579 -5.279 -12.505 1.00 76.88 404 ALA A C 1
ATOM 3389 O O . ALA A 1 404 ? -26.445 -4.278 -11.800 1.00 76.88 404 ALA A O 1
ATOM 3390 N N . THR A 1 405 ? -27.431 -5.311 -13.537 1.00 77.50 405 THR A N 1
ATOM 3391 C CA . THR A 1 405 ? -28.341 -4.205 -13.927 1.00 77.50 405 THR A CA 1
ATOM 3392 C C . THR A 1 405 ? -27.648 -2.892 -14.332 1.00 77.50 405 THR A C 1
ATOM 3394 O O . THR A 1 405 ? -28.256 -1.817 -14.315 1.00 77.50 405 THR A O 1
ATOM 3397 N N . VAL A 1 406 ? -26.376 -2.972 -14.725 1.00 78.94 406 VAL A N 1
ATOM 3398 C CA . VAL A 1 406 ? -25.613 -1.853 -15.286 1.00 78.94 406 VAL A CA 1
ATOM 3399 C C . VAL A 1 406 ? -25.414 -2.102 -16.775 1.00 78.94 406 VAL A C 1
ATOM 3401 O O . VAL A 1 406 ? -24.740 -3.050 -17.166 1.00 78.94 406 VAL A O 1
ATOM 3404 N N . ARG A 1 407 ? -26.005 -1.240 -17.603 1.00 82.69 407 ARG A N 1
ATOM 3405 C CA . ARG A 1 407 ? -25.715 -1.126 -19.033 1.00 82.69 407 ARG A CA 1
ATOM 3406 C C . ARG A 1 407 ? -25.340 0.323 -19.298 1.00 82.69 407 ARG A C 1
ATOM 3408 O O . ARG A 1 407 ? -26.058 1.224 -18.868 1.00 82.69 407 ARG A O 1
ATOM 3415 N N . LEU A 1 408 ? -24.207 0.544 -19.946 1.00 82.69 408 LEU A N 1
ATOM 3416 C CA . LEU A 1 408 ? -23.739 1.878 -20.286 1.00 82.69 408 LEU A CA 1
ATOM 3417 C C . LEU A 1 408 ? -24.297 2.261 -21.649 1.00 82.69 408 LEU A C 1
ATOM 3419 O O . LEU A 1 408 ? -23.884 1.710 -22.667 1.00 82.69 408 LEU A O 1
ATOM 3423 N N . GLU A 1 409 ? -25.219 3.216 -21.668 1.00 82.88 409 GLU A N 1
ATOM 3424 C CA . GLU A 1 409 ? -25.752 3.767 -22.918 1.00 82.88 409 GLU A CA 1
ATOM 3425 C C . GLU A 1 409 ? -24.683 4.581 -23.655 1.00 82.88 409 GLU A C 1
ATOM 3427 O O . GLU A 1 409 ? -24.535 4.483 -24.872 1.00 82.88 409 GLU A O 1
ATOM 3432 N N . ASN A 1 410 ? -23.887 5.344 -22.901 1.00 83.88 410 ASN A N 1
ATOM 3433 C CA . ASN A 1 410 ? -22.830 6.184 -23.437 1.00 83.88 410 ASN A CA 1
ATOM 3434 C C . ASN A 1 410 ? -21.546 6.039 -22.615 1.00 83.88 410 ASN A C 1
ATOM 3436 O O . ASN A 1 410 ? -21.350 6.687 -21.589 1.00 83.88 410 ASN A O 1
ATOM 3440 N N . ILE A 1 411 ? -20.625 5.208 -23.103 1.00 83.69 411 ILE A N 1
ATOM 3441 C CA . ILE A 1 411 ? -19.334 4.977 -22.441 1.00 83.69 411 ILE A CA 1
ATOM 3442 C C . ILE A 1 411 ? -18.484 6.250 -22.302 1.00 83.69 411 ILE A C 1
ATOM 3444 O O . ILE A 1 411 ? -17.610 6.306 -21.442 1.00 83.69 411 ILE A O 1
ATOM 3448 N N . LYS A 1 412 ? -18.751 7.286 -23.113 1.00 84.75 412 LYS A N 1
ATOM 3449 C CA . LYS A 1 412 ? -18.037 8.569 -23.040 1.00 84.75 412 LYS A CA 1
ATOM 3450 C C . LYS A 1 412 ? -18.380 9.375 -21.787 1.00 84.75 412 LYS A C 1
ATOM 3452 O O . LYS A 1 412 ? -17.638 10.289 -21.458 1.00 84.75 412 LYS A O 1
ATOM 3457 N N . GLU A 1 413 ? -19.481 9.060 -21.105 1.00 82.56 413 GLU A N 1
ATOM 3458 C CA . GLU A 1 413 ? -19.889 9.758 -19.877 1.00 82.56 413 GLU A CA 1
ATOM 3459 C C . GLU A 1 413 ? -19.144 9.258 -18.637 1.00 82.56 413 GLU A C 1
ATOM 3461 O O . GLU A 1 413 ? -19.108 9.944 -17.609 1.00 82.56 413 GLU A O 1
ATOM 3466 N N . ILE A 1 414 ? -18.519 8.080 -18.731 1.00 82.31 414 ILE A N 1
ATOM 3467 C CA . ILE A 1 414 ? -17.664 7.570 -17.667 1.00 82.31 414 ILE A CA 1
ATOM 3468 C C . ILE A 1 414 ? -16.392 8.385 -17.635 1.00 82.31 414 ILE A C 1
ATOM 3470 O O . ILE A 1 414 ? -15.666 8.519 -18.625 1.00 82.31 414 ILE A O 1
ATOM 3474 N N . LYS A 1 415 ? -16.071 8.866 -16.441 1.00 80.12 415 LYS A N 1
ATOM 3475 C CA . LYS A 1 415 ? -14.787 9.476 -16.204 1.00 80.12 415 LYS A CA 1
ATOM 3476 C C . LYS A 1 415 ? -13.710 8.401 -16.175 1.00 80.12 415 LYS A C 1
ATOM 3478 O O . LYS A 1 415 ? -13.596 7.630 -15.225 1.00 80.12 415 LYS A O 1
ATOM 3483 N N . GLN A 1 416 ? -12.879 8.418 -17.209 1.00 80.06 416 GLN A N 1
ATOM 3484 C CA . GLN A 1 416 ? -11.660 7.621 -17.289 1.00 80.06 416 GLN A CA 1
ATOM 3485 C C . GLN A 1 416 ? -10.831 7.758 -16.007 1.00 80.06 416 GLN A C 1
ATOM 3487 O O . GLN A 1 416 ? -10.515 8.873 -15.581 1.00 80.06 416 GLN A O 1
ATOM 3492 N N . GLY A 1 417 ? -10.466 6.624 -15.410 1.00 73.62 417 GLY A N 1
ATOM 3493 C CA . GLY A 1 417 ? -9.559 6.557 -14.270 1.00 73.62 417 GLY A CA 1
ATOM 3494 C C . GLY A 1 417 ? -10.179 6.532 -12.891 1.00 73.62 417 GLY A C 1
ATOM 3495 O O . GLY A 1 417 ? -9.423 6.445 -11.922 1.00 73.62 417 GLY A O 1
ATOM 3496 N N . PHE A 1 418 ? -11.508 6.595 -12.771 1.00 82.06 418 PHE A N 1
ATOM 3497 C CA . PHE A 1 418 ? -12.122 6.777 -11.464 1.00 82.06 418 PHE A CA 1
ATOM 3498 C C . PHE A 1 418 ? -13.200 5.756 -11.131 1.00 82.06 418 PHE A C 1
ATOM 3500 O O . PHE A 1 418 ? -14.220 5.653 -11.812 1.00 82.06 418 PHE A O 1
ATOM 3507 N N . PHE A 1 419 ? -12.985 5.049 -10.023 1.00 89.06 419 PHE A N 1
ATOM 3508 C CA . PHE A 1 419 ? -14.042 4.314 -9.350 1.00 89.06 419 PHE A CA 1
ATOM 3509 C C . PHE A 1 419 ? -14.591 5.126 -8.186 1.00 89.06 419 PHE A C 1
ATOM 3511 O O . PHE A 1 419 ? -13.823 5.664 -7.380 1.00 89.06 419 PHE A O 1
ATOM 3518 N N . ILE A 1 420 ? -15.917 5.183 -8.096 1.00 91.50 420 ILE A N 1
ATOM 3519 C CA . ILE A 1 420 ? -16.610 5.787 -6.960 1.00 91.50 420 ILE A CA 1
ATOM 3520 C C . ILE A 1 420 ? -16.523 4.889 -5.726 1.00 91.50 420 ILE A C 1
ATOM 3522 O O . ILE A 1 420 ? -16.331 5.383 -4.624 1.00 91.50 420 ILE A O 1
ATOM 3526 N N . SER A 1 421 ? -16.585 3.573 -5.910 1.00 92.50 421 SER A N 1
ATOM 3527 C CA . SER A 1 421 ? -16.527 2.575 -4.845 1.00 92.50 421 SER A CA 1
ATOM 3528 C C . SER A 1 421 ? -15.419 1.559 -5.096 1.00 92.50 421 SER A C 1
ATOM 3530 O O . SER A 1 421 ? -14.846 1.498 -6.182 1.00 92.50 421 SER A O 1
ATOM 3532 N N . HIS A 1 422 ? -15.108 0.748 -4.090 1.00 92.75 422 HIS A N 1
ATOM 3533 C CA . HIS A 1 422 ? -14.212 -0.396 -4.275 1.00 92.75 422 HIS A CA 1
ATOM 3534 C C . HIS A 1 422 ? -14.832 -1.404 -5.253 1.00 92.75 422 HIS A C 1
ATOM 3536 O O . HIS A 1 422 ? -16.055 -1.446 -5.416 1.00 92.75 422 HIS A O 1
ATOM 3542 N N . VAL A 1 423 ? -13.998 -2.188 -5.940 1.00 91.00 423 VAL A N 1
ATOM 3543 C CA . VAL A 1 423 ? -14.458 -3.183 -6.925 1.00 91.00 423 VAL A CA 1
ATOM 3544 C C . VAL A 1 423 ? -13.864 -4.536 -6.587 1.00 91.00 423 VAL A C 1
ATOM 3546 O O . VAL A 1 423 ? -12.649 -4.679 -6.522 1.00 91.00 423 VAL A O 1
ATOM 3549 N N . SER A 1 424 ? -14.723 -5.531 -6.389 1.00 90.69 424 SER A N 1
ATOM 3550 C CA . SER A 1 424 ? -14.304 -6.921 -6.222 1.00 90.69 424 SER A CA 1
ATOM 3551 C C . SER A 1 424 ? -14.308 -7.645 -7.566 1.00 90.69 424 SER A C 1
ATOM 3553 O O . SER A 1 424 ? -15.212 -7.449 -8.387 1.00 90.69 424 SER A O 1
ATOM 3555 N N . THR A 1 425 ? -13.276 -8.445 -7.813 1.00 89.06 425 THR A N 1
ATOM 3556 C CA . THR A 1 425 ? -13.090 -9.217 -9.045 1.00 89.06 425 THR A CA 1
ATOM 3557 C C . THR A 1 425 ? -12.563 -10.610 -8.756 1.00 89.06 425 THR A C 1
ATOM 3559 O O . THR A 1 425 ? -12.079 -10.891 -7.665 1.00 89.06 425 THR A O 1
ATOM 3562 N N . SER A 1 426 ? -12.652 -11.473 -9.759 1.00 87.25 426 SER A N 1
ATOM 3563 C CA . SER A 1 426 ? -12.122 -12.830 -9.744 1.00 87.25 426 SER A CA 1
ATOM 3564 C C . SER A 1 426 ? -11.389 -13.096 -11.053 1.00 87.25 426 SER A C 1
ATOM 3566 O O . SER A 1 426 ? -11.775 -12.576 -12.103 1.00 87.25 426 SER A O 1
ATOM 3568 N N . ASP A 1 427 ? -10.345 -13.911 -11.015 1.00 82.06 427 ASP A N 1
ATOM 3569 C CA . ASP A 1 427 ? -9.721 -14.470 -12.215 1.00 82.06 427 ASP A CA 1
ATOM 3570 C C . ASP A 1 427 ? -10.490 -15.682 -12.774 1.00 82.06 427 ASP A C 1
ATOM 3572 O O . ASP A 1 427 ? -10.264 -16.099 -13.914 1.00 82.06 427 ASP A O 1
ATOM 3576 N N . ASP A 1 428 ? -11.445 -16.220 -12.009 1.00 82.88 428 ASP A N 1
ATOM 3577 C CA . ASP A 1 428 ? -12.387 -17.220 -12.483 1.00 82.88 428 ASP A CA 1
ATOM 3578 C C . ASP A 1 428 ? -13.602 -16.541 -13.128 1.00 82.88 428 ASP A C 1
ATOM 3580 O O . ASP A 1 428 ? -14.487 -15.959 -12.492 1.00 82.88 428 ASP A O 1
ATOM 3584 N N . ILE A 1 429 ? -13.677 -16.661 -14.453 1.00 78.56 429 ILE A N 1
ATOM 3585 C CA . ILE A 1 429 ? -14.811 -16.154 -15.223 1.00 78.56 429 ILE A CA 1
ATOM 3586 C C . ILE A 1 429 ? -16.146 -16.782 -14.789 1.00 78.56 429 ILE A C 1
ATOM 3588 O O . ILE A 1 429 ? -17.178 -16.137 -14.962 1.00 78.56 429 ILE A O 1
ATOM 3592 N N . GLN A 1 430 ? -16.158 -18.007 -14.247 1.00 78.94 430 GLN A N 1
ATOM 3593 C CA . GLN A 1 430 ? -17.369 -18.673 -13.754 1.00 78.94 430 GLN A CA 1
ATOM 3594 C C . GLN A 1 430 ? -17.862 -18.040 -12.454 1.00 78.94 430 GLN A C 1
ATOM 3596 O O . GLN A 1 430 ? -19.056 -17.780 -12.316 1.00 78.94 430 GLN A O 1
ATOM 3601 N N . VAL A 1 431 ? -16.947 -17.709 -11.541 1.00 77.69 431 VAL A N 1
ATOM 3602 C CA . VAL A 1 431 ? -17.264 -16.937 -10.332 1.00 77.69 431 VAL A CA 1
ATOM 3603 C C . VAL A 1 431 ? -17.838 -15.591 -10.733 1.00 77.69 431 VAL A C 1
ATOM 3605 O O . VAL A 1 431 ? -18.940 -15.232 -10.315 1.00 77.69 431 VAL A O 1
ATOM 3608 N N . ALA A 1 432 ? -17.161 -14.889 -11.644 1.00 69.44 432 ALA A N 1
ATOM 3609 C CA . ALA A 1 432 ? -17.711 -13.664 -12.190 1.00 69.44 432 ALA A CA 1
ATOM 3610 C C . ALA A 1 432 ? -19.093 -13.919 -12.809 1.00 69.44 432 ALA A C 1
ATOM 3612 O O . ALA A 1 432 ? -19.983 -13.120 -12.576 1.00 69.44 432 ALA A O 1
ATOM 3613 N N . GLN A 1 433 ? -19.329 -15.032 -13.519 1.00 66.19 433 GLN A N 1
ATOM 3614 C CA . GLN A 1 433 ? -20.638 -15.407 -14.083 1.00 66.19 433 GLN A CA 1
ATOM 3615 C C . GLN A 1 433 ? -21.754 -15.581 -13.051 1.00 66.19 433 GLN A C 1
ATOM 3617 O O . GLN A 1 433 ? -22.886 -15.189 -13.336 1.00 66.19 433 GLN A O 1
ATOM 3622 N N . ILE A 1 434 ? -21.450 -16.081 -11.854 1.00 70.81 434 ILE A N 1
ATOM 3623 C CA . ILE A 1 434 ? -22.420 -16.161 -10.752 1.00 70.81 434 ILE A CA 1
ATOM 3624 C C . ILE A 1 434 ? -22.869 -14.748 -10.350 1.00 70.81 434 ILE A C 1
ATOM 3626 O O . ILE A 1 434 ? -24.069 -14.476 -10.219 1.00 70.81 434 ILE A O 1
ATOM 3630 N N . TYR A 1 435 ? -21.919 -13.817 -10.256 1.00 61.00 435 TYR A N 1
ATOM 3631 C CA . TYR A 1 435 ? -22.173 -12.420 -9.891 1.00 61.00 435 TYR A CA 1
ATOM 3632 C C . TYR A 1 435 ? -22.543 -11.513 -11.085 1.00 61.00 435 TYR A C 1
ATOM 3634 O O . TYR A 1 435 ? -23.048 -10.408 -10.891 1.00 61.00 435 TYR A O 1
ATOM 3642 N N . ARG A 1 436 ? -22.379 -11.988 -12.329 1.00 54.22 436 ARG A N 1
ATOM 3643 C CA . ARG A 1 436 ? -22.600 -11.251 -13.590 1.00 54.22 436 ARG A CA 1
ATOM 3644 C C . ARG A 1 436 ? -24.057 -10.816 -13.765 1.00 54.22 436 ARG A C 1
ATOM 3646 O O . ARG A 1 436 ? -24.990 -11.481 -13.303 1.00 54.22 436 ARG A O 1
ATOM 3653 N N . SER A 1 437 ? -24.234 -9.664 -14.421 1.00 41.97 437 SER A N 1
ATOM 3654 C CA . SER A 1 437 ? -24.088 -9.552 -15.891 1.00 41.97 437 SER A CA 1
ATOM 3655 C C . SER A 1 437 ? -22.657 -9.133 -16.322 1.00 41.97 437 SER A C 1
ATOM 3657 O O . SER A 1 437 ? -21.842 -8.730 -15.502 1.00 41.97 437 SER A O 1
ATOM 3659 N N . ASP A 1 438 ? -22.329 -9.330 -17.597 1.00 30.95 438 ASP A N 1
ATOM 3660 C CA . ASP A 1 438 ? -21.083 -9.869 -18.161 1.00 30.95 438 ASP A CA 1
ATOM 3661 C C . ASP A 1 438 ? -19.730 -9.048 -18.212 1.00 30.95 438 ASP A C 1
ATOM 3663 O O . ASP A 1 438 ? -19.520 -8.369 -19.204 1.00 30.95 438 ASP A O 1
ATOM 3667 N N . ARG A 1 439 ? -18.708 -9.344 -17.351 1.00 38.28 439 ARG A N 1
ATOM 3668 C CA . ARG A 1 439 ? -17.195 -9.187 -17.502 1.00 38.28 439 ARG A CA 1
ATOM 3669 C C . ARG A 1 439 ? -16.481 -7.861 -17.038 1.00 38.28 439 ARG A C 1
ATOM 3671 O O . ARG A 1 439 ? -17.128 -6.832 -16.945 1.00 38.28 439 ARG A O 1
ATOM 3678 N N . GLY A 1 440 ? -15.152 -7.924 -16.719 1.00 31.33 440 GLY A N 1
ATOM 3679 C CA . GLY A 1 440 ? -14.343 -6.950 -15.906 1.00 31.33 440 GLY A CA 1
ATOM 3680 C C . GLY A 1 440 ? -12.962 -6.418 -16.418 1.00 31.33 440 GLY A C 1
ATOM 3681 O O . GLY A 1 440 ? -12.784 -6.256 -17.619 1.00 31.33 440 GLY A O 1
ATOM 3682 N N . CYS A 1 441 ? -12.034 -6.048 -15.496 1.00 37.31 441 CYS A N 1
ATOM 3683 C CA . CYS A 1 441 ? -11.021 -4.953 -15.591 1.00 37.31 441 CYS A CA 1
ATOM 3684 C C . CYS A 1 441 ? -9.673 -5.177 -14.831 1.00 37.31 441 CYS A C 1
ATOM 3686 O O . CYS A 1 441 ? -9.672 -5.900 -13.841 1.00 37.31 441 CYS A O 1
ATOM 3688 N N . ALA A 1 442 ? -8.575 -4.462 -15.192 1.00 33.12 442 ALA A N 1
ATOM 3689 C CA . ALA A 1 442 ? -7.325 -4.324 -14.402 1.00 33.12 442 ALA A CA 1
ATOM 3690 C C . ALA A 1 442 ? -6.911 -2.862 -14.031 1.00 33.12 442 ALA A C 1
ATOM 3692 O O . ALA A 1 442 ? -6.640 -2.052 -14.917 1.00 33.12 442 ALA A O 1
ATOM 3693 N N . ILE A 1 443 ? -6.799 -2.558 -12.721 1.00 50.62 443 ILE A N 1
ATOM 3694 C CA . ILE A 1 443 ? -6.350 -1.308 -12.026 1.00 50.62 443 ILE A CA 1
ATOM 3695 C C . ILE A 1 443 ? -5.442 -1.678 -10.806 1.00 50.62 443 ILE A C 1
ATOM 3697 O O . ILE A 1 443 ? -4.911 -2.781 -10.751 1.00 50.62 443 ILE A O 1
ATOM 3701 N N . HIS A 1 444 ? -5.184 -0.803 -9.826 1.00 52.94 444 HIS A N 1
ATOM 3702 C CA . HIS A 1 444 ? -4.535 -1.146 -8.549 1.00 52.94 444 HIS A CA 1
ATOM 3703 C C . HIS A 1 444 ? -5.349 -2.171 -7.747 1.00 52.94 444 HIS A C 1
ATOM 3705 O O . HIS A 1 444 ? -6.215 -1.803 -6.951 1.00 52.94 444 HIS A O 1
ATOM 3711 N N . SER A 1 445 ? -5.071 -3.447 -7.991 1.00 77.25 445 SER A N 1
ATOM 3712 C CA . SER A 1 445 ? -5.644 -4.577 -7.272 1.00 77.25 445 SER A CA 1
ATOM 3713 C C . SER A 1 445 ? -4.746 -5.087 -6.152 1.00 77.25 445 SER A C 1
ATOM 3715 O O . SER A 1 445 ? -3.528 -4.883 -6.177 1.00 77.25 445 SER A O 1
ATOM 3717 N N . CYS A 1 446 ? -5.357 -5.824 -5.229 1.00 81.94 446 CYS A N 1
ATOM 3718 C CA . CYS A 1 446 ? -4.676 -6.826 -4.428 1.00 81.94 446 CYS A CA 1
ATOM 3719 C C . CYS A 1 446 ? -5.493 -8.124 -4.311 1.00 81.94 446 CYS A C 1
ATOM 3721 O O . CYS A 1 446 ? -6.717 -8.089 -4.170 1.00 81.94 446 CYS A O 1
ATOM 3723 N N . ASP A 1 447 ? -4.809 -9.261 -4.327 1.00 88.88 447 ASP A N 1
ATOM 3724 C CA . ASP A 1 447 ? -5.317 -10.579 -3.971 1.00 88.88 447 ASP A CA 1
ATOM 3725 C C . ASP A 1 447 ? -5.549 -10.659 -2.453 1.00 88.88 447 ASP A C 1
ATOM 3727 O O . ASP A 1 447 ? -4.624 -10.719 -1.631 1.00 88.88 447 ASP A O 1
ATOM 3731 N N . VAL A 1 448 ? -6.829 -10.692 -2.084 1.00 91.00 448 VAL A N 1
ATOM 3732 C CA . VAL A 1 448 ? -7.278 -10.847 -0.699 1.00 91.00 448 VAL A CA 1
ATOM 3733 C C . VAL A 1 448 ? -7.849 -12.233 -0.432 1.00 91.00 448 VAL A C 1
ATOM 3735 O O . VAL A 1 448 ? -8.422 -12.445 0.631 1.00 91.00 448 VAL A O 1
ATOM 3738 N N . SER A 1 449 ? -7.686 -13.198 -1.341 1.00 90.12 449 SER A N 1
ATOM 3739 C CA . SER A 1 449 ? -8.274 -14.547 -1.245 1.00 90.12 449 SER A CA 1
ATOM 3740 C C . SER A 1 449 ? -7.932 -15.293 0.050 1.00 90.12 449 SER A C 1
ATOM 3742 O O . SER A 1 449 ? -8.701 -16.138 0.509 1.00 90.12 449 SER A O 1
ATOM 3744 N N . TRP A 1 450 ? -6.793 -14.960 0.662 1.00 91.75 450 TRP A N 1
ATOM 3745 C CA . TRP A 1 450 ? -6.347 -15.518 1.938 1.00 91.75 450 TRP A CA 1
ATOM 3746 C C . TRP A 1 450 ? -7.051 -14.911 3.164 1.00 91.75 450 TRP A C 1
ATOM 3748 O O . TRP A 1 450 ? -7.083 -15.545 4.212 1.00 91.75 450 TRP A O 1
ATOM 3758 N N . ILE A 1 451 ? -7.645 -13.721 3.031 1.00 93.19 451 ILE A N 1
ATOM 3759 C CA . ILE A 1 451 ? -8.496 -13.078 4.049 1.00 93.19 451 ILE A CA 1
ATOM 3760 C C . ILE A 1 451 ? -9.976 -13.345 3.749 1.00 93.19 451 ILE A C 1
ATOM 3762 O O . ILE A 1 451 ? -10.751 -13.669 4.651 1.00 93.19 451 ILE A O 1
ATOM 3766 N N . SER A 1 452 ? -10.362 -13.201 2.477 1.00 89.44 452 SER A N 1
ATOM 3767 C CA . SER A 1 452 ? -11.733 -13.324 1.986 1.00 89.44 452 SER A CA 1
ATOM 3768 C C . SER A 1 452 ? -12.347 -14.660 2.392 1.00 89.44 452 SER A C 1
ATOM 3770 O O . SER A 1 452 ? -11.662 -15.695 2.423 1.00 89.44 452 SER A O 1
ATOM 3772 N N . PRO A 1 453 ? -13.649 -14.689 2.710 1.00 85.19 453 PRO A N 1
ATOM 3773 C CA . PRO A 1 453 ? -14.279 -15.920 3.110 1.00 85.19 453 PRO A CA 1
ATOM 3774 C C . PRO A 1 453 ? -14.477 -16.938 2.008 1.00 85.19 453 PRO A C 1
ATOM 3776 O O . PRO A 1 453 ? -14.423 -18.138 2.276 1.00 85.19 453 PRO A O 1
ATOM 3779 N N . PHE A 1 454 ? -14.608 -16.501 0.768 1.00 82.38 454 PHE A N 1
ATOM 3780 C CA . PHE A 1 454 ? -15.016 -17.378 -0.314 1.00 82.38 454 PHE A CA 1
ATOM 3781 C C . PHE A 1 454 ? -13.796 -18.092 -0.905 1.00 82.38 454 PHE A C 1
ATOM 3783 O O . PHE A 1 454 ? -12.848 -17.469 -1.375 1.00 82.38 454 PHE A O 1
ATOM 3790 N N . GLU A 1 455 ? -13.726 -19.419 -0.751 1.00 75.12 455 GLU A N 1
ATOM 3791 C CA . GLU A 1 455 ? -12.562 -20.220 -1.178 1.00 75.12 455 GLU A CA 1
ATOM 3792 C C . GLU A 1 455 ? -12.409 -20.270 -2.690 1.00 75.12 455 GLU A C 1
ATOM 3794 O O . GLU A 1 455 ? -11.300 -20.167 -3.209 1.00 75.12 455 GLU A O 1
ATOM 3799 N N . HIS A 1 456 ? -13.527 -20.398 -3.392 1.00 73.75 456 HIS A N 1
ATOM 3800 C CA . HIS A 1 456 ? -13.530 -20.641 -4.828 1.00 73.75 456 HIS A CA 1
ATOM 3801 C C . HIS A 1 456 ? -13.449 -19.361 -5.654 1.00 73.75 456 HIS A C 1
ATOM 3803 O O . HIS A 1 456 ? -13.282 -19.439 -6.862 1.00 73.75 456 HIS A O 1
ATOM 3809 N N . GLU A 1 457 ? -13.556 -18.192 -5.020 1.00 76.50 457 GLU A N 1
ATOM 3810 C CA . GLU A 1 457 ? -13.692 -16.933 -5.747 1.00 76.50 457 GLU A CA 1
ATOM 3811 C C . GLU A 1 457 ? -12.364 -16.291 -6.124 1.00 76.50 457 GLU A C 1
ATOM 3813 O O . GLU A 1 457 ? -12.359 -15.471 -7.035 1.00 76.50 457 GLU A O 1
ATOM 3818 N N . ARG A 1 458 ? -11.259 -16.646 -5.447 1.00 84.12 458 ARG A N 1
ATOM 3819 C CA . ARG A 1 458 ? -9.960 -15.952 -5.549 1.00 84.12 458 ARG A CA 1
ATOM 3820 C C . ARG A 1 458 ? -10.164 -14.437 -5.683 1.00 84.12 458 ARG A C 1
ATOM 3822 O O . ARG A 1 458 ? -9.932 -13.824 -6.722 1.00 84.12 458 ARG A O 1
ATOM 3829 N N . GLU A 1 459 ? -10.687 -13.857 -4.612 1.00 88.62 459 GLU A N 1
ATOM 3830 C CA . GLU A 1 459 ? -11.142 -12.476 -4.632 1.00 88.62 459 GLU A CA 1
ATOM 3831 C C . GLU A 1 459 ? -9.974 -11.485 -4.737 1.00 88.62 459 GLU A C 1
ATOM 3833 O O . GLU A 1 459 ? -9.028 -11.507 -3.942 1.00 88.62 459 GLU A O 1
ATOM 3838 N N . ILE A 1 460 ? -10.066 -10.598 -5.724 1.00 90.06 460 ILE A N 1
ATOM 3839 C CA . ILE A 1 460 ? -9.087 -9.563 -6.038 1.00 90.06 460 ILE A CA 1
ATOM 3840 C C . ILE A 1 460 ? -9.786 -8.205 -5.961 1.00 90.06 460 ILE A C 1
ATOM 3842 O O . ILE A 1 460 ? -10.709 -7.919 -6.728 1.00 90.06 460 ILE A O 1
ATOM 3846 N N . LEU A 1 461 ? -9.346 -7.363 -5.024 1.00 91.38 461 LEU A N 1
ATOM 3847 C CA . LEU A 1 461 ? -9.968 -6.073 -4.728 1.00 91.38 461 LEU A CA 1
ATOM 3848 C C . LEU A 1 461 ? -9.233 -4.919 -5.386 1.00 91.38 461 LEU A C 1
ATOM 3850 O O . LEU A 1 461 ? -8.028 -4.772 -5.209 1.00 91.38 461 LEU A O 1
ATOM 3854 N N . PHE A 1 462 ? -9.983 -4.041 -6.041 1.00 89.81 462 PHE A N 1
ATOM 3855 C CA . PHE A 1 462 ? -9.527 -2.730 -6.472 1.00 89.81 462 PHE A CA 1
ATOM 3856 C C . PHE A 1 462 ? -9.974 -1.660 -5.492 1.00 89.81 462 PHE A C 1
ATOM 3858 O O . PHE A 1 462 ? -11.154 -1.564 -5.141 1.00 89.81 462 PHE A O 1
ATOM 3865 N N . SER A 1 463 ? -9.023 -0.807 -5.120 1.00 90.44 463 SER A N 1
ATOM 3866 C CA . SER A 1 463 ? -9.332 0.385 -4.344 1.00 90.44 463 SER A CA 1
ATOM 3867 C C . SER A 1 463 ? -10.169 1.347 -5.181 1.00 90.44 463 SER A C 1
ATOM 3869 O O . SER A 1 463 ? -9.871 1.568 -6.359 1.00 90.44 463 SER A O 1
ATOM 3871 N N . ARG A 1 464 ? -11.146 2.009 -4.552 1.00 89.94 464 ARG A N 1
ATOM 3872 C CA . ARG A 1 464 ? -11.736 3.220 -5.137 1.00 89.94 464 ARG A CA 1
ATOM 3873 C C . ARG A 1 464 ? -10.662 4.281 -5.393 1.00 89.94 464 ARG A C 1
ATOM 3875 O O . ARG A 1 464 ? -9.593 4.263 -4.768 1.00 89.94 464 ARG A O 1
ATOM 3882 N N . SER A 1 465 ? -10.959 5.251 -6.250 1.00 85.62 465 SER A N 1
ATOM 3883 C CA . SER A 1 465 ? -9.989 6.300 -6.568 1.00 85.62 465 SER A CA 1
ATOM 3884 C C . SER A 1 465 ? -9.855 7.330 -5.445 1.00 85.62 465 SER A C 1
ATOM 3886 O O . SER A 1 465 ? -10.842 7.753 -4.837 1.00 85.62 465 SER A O 1
ATOM 3888 N N . ASN A 1 466 ? -8.614 7.748 -5.179 1.00 77.81 466 ASN A N 1
ATOM 3889 C CA . ASN A 1 466 ? -8.281 8.740 -4.156 1.00 77.81 466 ASN A CA 1
ATOM 3890 C C . ASN A 1 466 ? -8.281 10.147 -4.766 1.00 77.81 466 ASN A C 1
ATOM 3892 O O . ASN A 1 466 ? -7.719 10.360 -5.841 1.00 77.81 466 ASN A O 1
ATOM 3896 N N . SER A 1 467 ? -8.860 11.130 -4.069 1.00 68.56 467 SER A N 1
ATOM 3897 C CA . SER A 1 467 ? -8.937 12.486 -4.602 1.00 68.56 467 SER A CA 1
ATOM 3898 C C . SER A 1 467 ? -7.579 13.182 -4.759 1.00 68.56 467 SER A C 1
ATOM 3900 O O . SER A 1 467 ? -7.446 14.081 -5.591 1.00 68.56 467 SER A O 1
ATOM 3902 N N . ALA A 1 468 ? -6.552 12.743 -4.024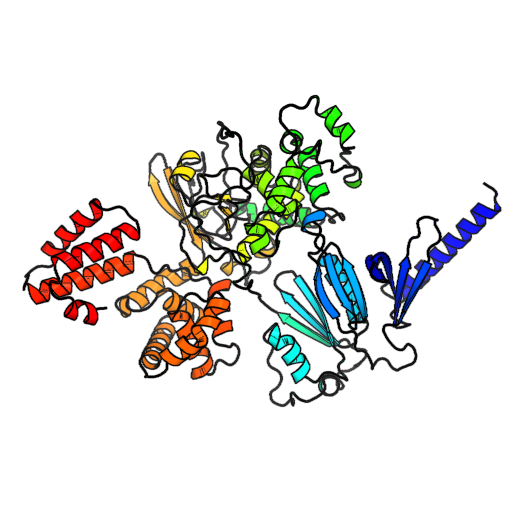 1.00 67.12 468 ALA A N 1
ATOM 3903 C CA . ALA A 1 468 ? -5.188 13.239 -4.185 1.00 67.12 468 ALA A CA 1
ATOM 3904 C C . ALA A 1 468 ? -4.676 13.052 -5.627 1.00 67.12 468 ALA A C 1
ATOM 3906 O O . ALA A 1 468 ? -3.893 13.867 -6.112 1.00 67.12 468 ALA A O 1
ATOM 3907 N N . GLN A 1 469 ? -5.186 12.044 -6.347 1.00 64.69 469 GLN A N 1
ATOM 3908 C CA . GLN A 1 469 ? -4.877 11.814 -7.762 1.00 64.69 469 GLN A CA 1
ATOM 3909 C C . GLN A 1 469 ? -5.434 12.917 -8.684 1.00 64.69 469 GLN A C 1
ATOM 3911 O O . GLN A 1 469 ? -4.954 13.067 -9.804 1.00 64.69 469 GLN A O 1
ATOM 3916 N N . PHE A 1 470 ? -6.422 13.710 -8.241 1.00 65.25 470 PHE A N 1
ATOM 3917 C CA . PHE A 1 470 ? -6.966 14.823 -9.031 1.00 65.25 470 PHE A CA 1
ATOM 3918 C C . PHE A 1 470 ? -6.111 16.088 -8.976 1.00 65.25 470 PHE A C 1
ATOM 3920 O O . PHE A 1 470 ? -6.182 16.888 -9.906 1.00 65.25 470 PHE A O 1
ATOM 3927 N N . LEU A 1 471 ? -5.380 16.314 -7.880 1.00 64.06 471 LEU A N 1
ATOM 3928 C CA . LEU A 1 471 ? -4.686 17.586 -7.637 1.00 64.06 471 LEU A CA 1
ATOM 3929 C C . LEU A 1 471 ? -3.353 17.686 -8.379 1.00 64.06 471 LEU A C 1
ATOM 3931 O O . LEU A 1 471 ? -2.865 18.788 -8.613 1.00 64.06 471 LEU A O 1
ATOM 3935 N N . ASP A 1 472 ? -2.779 16.551 -8.766 1.00 66.19 472 ASP A N 1
ATOM 3936 C CA . ASP A 1 472 ? -1.534 16.508 -9.516 1.00 66.19 472 ASP A CA 1
ATOM 3937 C C . ASP A 1 472 ? -1.813 16.207 -10.991 1.00 66.19 472 ASP A C 1
ATOM 3939 O O . ASP A 1 472 ? -1.823 15.053 -11.424 1.00 66.19 472 ASP A O 1
ATOM 3943 N N . GLU A 1 473 ? -2.033 17.263 -11.779 1.00 66.25 473 GLU A N 1
ATOM 3944 C CA . GLU A 1 473 ? -2.267 17.155 -13.226 1.00 66.25 473 GLU A CA 1
ATOM 3945 C C . GLU A 1 473 ? -1.161 16.361 -13.940 1.00 66.25 473 GLU A C 1
ATOM 3947 O O . GLU A 1 473 ? -1.455 15.622 -14.876 1.00 66.25 473 GLU A O 1
ATOM 3952 N N . LYS A 1 474 ? 0.092 16.417 -13.456 1.00 65.75 474 LYS A N 1
ATOM 3953 C CA . LYS A 1 474 ? 1.222 15.673 -14.042 1.00 65.75 474 LYS A CA 1
ATOM 3954 C C . LYS A 1 474 ? 1.199 14.177 -13.729 1.00 65.75 474 LYS A C 1
ATOM 3956 O O . LYS A 1 474 ? 1.885 13.398 -14.399 1.00 65.75 474 LYS A O 1
ATOM 3961 N N . ASN A 1 475 ? 0.479 13.765 -12.689 1.00 63.03 475 ASN A N 1
ATOM 3962 C CA . ASN A 1 475 ? 0.333 12.359 -12.313 1.00 63.03 475 ASN A CA 1
ATOM 3963 C C . ASN A 1 475 ? -1.034 11.779 -12.684 1.00 63.03 475 ASN A C 1
ATOM 3965 O O . ASN A 1 475 ? -1.141 10.559 -12.793 1.00 63.03 475 ASN A O 1
ATOM 3969 N N . LYS A 1 476 ? -2.023 12.627 -12.982 1.00 66.31 476 LYS A N 1
ATOM 3970 C CA . LYS A 1 476 ? -3.363 12.227 -13.422 1.00 66.31 476 LYS A CA 1
ATOM 3971 C C . LYS A 1 476 ? -3.335 11.272 -14.617 1.00 66.31 476 LYS A C 1
ATOM 3973 O O . LYS A 1 476 ? -4.031 10.266 -14.608 1.00 66.31 476 LYS A O 1
ATOM 3978 N N . GLU A 1 477 ? -2.499 11.528 -15.620 1.00 64.94 477 GLU A N 1
ATOM 3979 C CA . GLU A 1 477 ? -2.377 10.654 -16.801 1.00 64.94 477 GLU A CA 1
ATOM 3980 C C . GLU A 1 477 ? -1.813 9.263 -16.466 1.00 64.94 477 GLU A C 1
ATOM 3982 O O . GLU A 1 477 ? -2.103 8.288 -17.152 1.00 64.94 477 GLU A O 1
ATOM 3987 N N . LYS A 1 478 ? -1.034 9.144 -15.383 1.00 66.00 478 LYS A N 1
ATOM 3988 C CA . LYS A 1 478 ? -0.337 7.900 -15.024 1.00 66.00 478 LYS A CA 1
ATOM 3989 C C . LYS A 1 478 ? -1.189 6.936 -14.212 1.00 66.00 478 LYS A C 1
ATOM 3991 O O . LYS A 1 478 ? -0.806 5.779 -14.094 1.00 66.00 478 LYS A O 1
ATOM 3996 N N . THR A 1 479 ? -2.298 7.379 -13.628 1.00 69.06 479 THR A N 1
ATOM 3997 C CA . THR A 1 479 ? -3.139 6.535 -12.759 1.00 69.06 479 THR A CA 1
ATOM 3998 C C . THR A 1 479 ? -4.534 6.293 -13.324 1.00 69.06 479 THR A C 1
ATOM 4000 O O . THR A 1 479 ? -5.326 5.595 -12.697 1.00 69.06 479 THR A O 1
ATOM 4003 N N . THR A 1 480 ? -4.859 6.860 -14.488 1.00 78.94 480 THR A N 1
ATOM 4004 C CA . THR A 1 480 ? -6.177 6.707 -15.107 1.00 78.94 480 THR A CA 1
ATOM 4005 C C . THR A 1 480 ? -6.265 5.442 -15.960 1.00 78.94 480 THR A C 1
ATOM 4007 O O . THR A 1 480 ? -5.263 4.881 -16.399 1.00 78.94 480 THR A O 1
ATOM 4010 N N . TRP A 1 481 ? -7.489 4.988 -16.189 1.00 84.12 481 TRP A N 1
ATOM 4011 C CA . TRP A 1 481 ? -7.840 3.885 -17.068 1.00 84.12 481 TRP A CA 1
ATOM 4012 C C . TRP A 1 481 ? -8.897 4.362 -18.061 1.00 84.12 481 TRP A C 1
ATOM 4014 O O . TRP A 1 481 ? -9.743 5.191 -17.730 1.00 84.12 481 TRP A O 1
ATOM 4024 N N . ASN A 1 482 ? -8.874 3.817 -19.266 1.00 85.25 482 ASN A N 1
ATOM 4025 C CA . ASN A 1 482 ? -9.884 4.001 -20.291 1.00 85.25 482 ASN A CA 1
ATOM 4026 C C . ASN A 1 482 ? -10.912 2.877 -20.227 1.00 85.25 482 ASN A C 1
ATOM 4028 O O . ASN A 1 482 ? -10.585 1.760 -19.838 1.00 85.25 482 ASN A O 1
ATOM 4032 N N . ALA A 1 483 ? -12.141 3.166 -20.646 1.00 86.19 483 ALA A N 1
ATOM 4033 C CA . ALA A 1 483 ? -13.169 2.160 -20.877 1.00 86.19 483 ALA A CA 1
ATOM 4034 C C . ALA A 1 483 ? -13.519 2.104 -22.360 1.00 86.19 483 ALA A C 1
ATOM 4036 O O . ALA A 1 483 ? -13.722 3.143 -22.993 1.00 86.19 483 ALA A O 1
ATOM 4037 N N . ARG A 1 484 ? -13.654 0.894 -22.906 1.00 85.81 484 ARG A N 1
ATOM 4038 C CA . ARG A 1 484 ? -14.257 0.669 -24.225 1.00 85.81 484 ARG A CA 1
ATOM 4039 C C . ARG A 1 484 ? -15.197 -0.528 -24.208 1.00 85.81 484 ARG A C 1
ATOM 4041 O O . ARG A 1 484 ? -14.962 -1.491 -23.485 1.00 85.81 484 ARG A O 1
ATOM 4048 N N . ILE A 1 485 ? -16.244 -0.476 -25.024 1.00 85.06 485 ILE A N 1
ATOM 4049 C CA . ILE A 1 485 ? -17.130 -1.622 -25.234 1.00 85.06 485 ILE A CA 1
ATOM 4050 C C . ILE A 1 485 ? -16.365 -2.615 -26.109 1.00 85.06 485 ILE A C 1
ATOM 4052 O O . ILE A 1 485 ? -16.003 -2.299 -27.241 1.00 85.06 485 ILE A O 1
ATOM 4056 N N . GLU A 1 486 ? -16.068 -3.790 -25.565 1.00 83.00 486 GLU A N 1
ATOM 4057 C CA . GLU A 1 486 ? -15.384 -4.866 -26.287 1.00 83.00 486 GLU A CA 1
ATOM 4058 C C . GLU A 1 486 ? -16.383 -5.735 -27.059 1.00 83.00 486 GLU A C 1
ATOM 4060 O O . GLU A 1 486 ? -16.111 -6.159 -28.181 1.00 83.00 486 GLU A O 1
ATOM 4065 N N . ASN A 1 487 ? -17.552 -5.987 -26.467 1.00 80.44 487 ASN A N 1
ATOM 4066 C CA . ASN A 1 487 ? -18.632 -6.753 -27.077 1.00 80.44 487 ASN A CA 1
ATOM 4067 C C . ASN A 1 487 ? -19.979 -6.328 -26.479 1.00 80.44 487 ASN A C 1
ATOM 4069 O O . ASN A 1 487 ? -20.063 -6.027 -25.289 1.00 80.44 487 ASN A O 1
ATOM 4073 N N . GLU A 1 488 ? -21.037 -6.342 -27.280 1.00 84.75 488 GLU A N 1
ATOM 4074 C CA . GLU A 1 488 ? -22.389 -6.015 -26.843 1.00 84.75 488 GLU A CA 1
ATOM 4075 C C . GLU A 1 488 ? -23.418 -6.850 -27.612 1.00 84.75 488 GLU A C 1
ATOM 4077 O O . GLU A 1 488 ? -23.318 -7.032 -28.825 1.00 84.75 488 GLU A O 1
ATOM 4082 N N . ASN A 1 489 ? -24.415 -7.363 -26.894 1.00 85.69 489 ASN A N 1
ATOM 4083 C CA . ASN A 1 489 ? -25.609 -7.979 -27.464 1.00 85.69 489 ASN A CA 1
ATOM 4084 C C . ASN A 1 489 ? -26.862 -7.494 -26.719 1.00 85.69 489 ASN A C 1
ATOM 4086 O O . ASN A 1 489 ? -26.789 -6.630 -25.843 1.00 85.69 489 ASN A O 1
ATOM 4090 N N . GLU A 1 490 ? -28.030 -8.039 -27.059 1.00 83.06 490 GLU A N 1
ATOM 4091 C CA . GLU A 1 490 ? -29.310 -7.627 -26.465 1.00 83.06 490 GLU A CA 1
ATOM 4092 C C . GLU A 1 490 ? -29.313 -7.715 -24.933 1.00 83.06 490 GLU A C 1
ATOM 4094 O O . GLU A 1 490 ? -29.845 -6.829 -24.269 1.00 83.06 490 GLU A O 1
ATOM 4099 N N . ASN A 1 491 ? -28.630 -8.706 -24.357 1.00 81.50 491 ASN A N 1
ATOM 4100 C CA . ASN A 1 491 ? -28.703 -9.013 -22.927 1.00 81.50 491 ASN A CA 1
ATOM 4101 C C . ASN A 1 491 ? -27.448 -8.621 -22.135 1.00 81.50 491 ASN A C 1
ATOM 4103 O O . ASN A 1 491 ? -27.478 -8.602 -20.906 1.00 81.50 491 ASN A O 1
ATOM 4107 N N . THR A 1 492 ? -26.329 -8.346 -22.806 1.00 75.44 492 THR A N 1
ATOM 4108 C CA . THR A 1 492 ? -25.023 -8.181 -22.157 1.00 75.44 492 THR A CA 1
ATOM 4109 C C . THR A 1 492 ? -24.169 -7.130 -22.847 1.00 75.44 492 THR A C 1
ATOM 4111 O O . THR A 1 492 ? -24.188 -6.999 -24.069 1.00 75.44 492 THR A O 1
ATOM 4114 N N . GLN A 1 493 ? -23.379 -6.415 -22.052 1.00 80.31 493 GLN A N 1
ATOM 4115 C CA . GLN A 1 493 ? -22.368 -5.477 -22.517 1.00 80.31 493 GLN A CA 1
ATOM 4116 C C . GLN A 1 493 ? -21.069 -5.768 -21.767 1.00 80.31 493 GLN A C 1
ATOM 4118 O O . GLN A 1 493 ? -21.072 -5.884 -20.544 1.00 80.31 493 GLN A O 1
ATOM 4123 N N . MET A 1 494 ? -19.979 -5.911 -22.511 1.00 79.31 494 MET A N 1
ATOM 4124 C CA . MET A 1 494 ? -18.645 -6.187 -21.999 1.00 79.31 494 MET A CA 1
ATOM 4125 C C . MET A 1 494 ? -17.796 -4.939 -22.143 1.00 79.31 494 MET A C 1
ATOM 4127 O O . MET A 1 494 ? -17.592 -4.435 -23.250 1.00 79.31 494 MET A O 1
ATOM 4131 N N . ILE A 1 495 ? -17.308 -4.453 -21.011 1.00 81.62 495 ILE A N 1
ATOM 4132 C CA . ILE A 1 495 ? -16.520 -3.232 -20.930 1.00 81.62 495 ILE A CA 1
ATOM 4133 C C . ILE A 1 495 ? -15.094 -3.639 -20.605 1.00 81.62 495 ILE A C 1
ATOM 4135 O O . ILE A 1 495 ? -14.827 -4.182 -19.535 1.00 81.62 495 ILE A O 1
ATOM 4139 N N . LEU A 1 496 ? -14.182 -3.366 -21.529 1.00 82.19 496 LEU A N 1
ATOM 4140 C CA . LEU A 1 496 ? -12.762 -3.537 -21.299 1.00 82.19 496 LEU A CA 1
ATOM 4141 C C . LEU A 1 496 ? -12.208 -2.252 -20.695 1.00 82.19 496 LEU A C 1
ATOM 4143 O O . LEU A 1 496 ? -12.345 -1.174 -21.283 1.00 82.19 496 LEU A O 1
ATOM 4147 N N . LEU A 1 497 ? -11.569 -2.392 -19.538 1.00 83.50 497 LEU A N 1
ATOM 4148 C CA . LEU A 1 497 ? -10.848 -1.313 -18.882 1.00 83.50 497 LEU A CA 1
ATOM 4149 C C . LEU A 1 497 ? -9.341 -1.501 -19.078 1.00 83.50 497 LEU A C 1
ATOM 4151 O O . LEU A 1 497 ? -8.794 -2.547 -18.727 1.00 83.50 497 LEU A O 1
ATOM 4155 N N . THR A 1 498 ? -8.682 -0.490 -19.630 1.00 80.50 498 THR A N 1
ATOM 4156 C CA . THR A 1 498 ? -7.252 -0.493 -19.974 1.00 80.50 498 THR A CA 1
ATOM 4157 C C . THR A 1 498 ? -6.552 0.682 -19.318 1.00 80.50 498 THR A C 1
ATOM 4159 O O . THR A 1 498 ? -7.124 1.754 -19.182 1.00 80.50 498 THR A O 1
ATOM 4162 N N . TRP A 1 499 ? -5.301 0.522 -18.900 1.00 81.94 499 TRP A N 1
ATOM 4163 C CA . TRP A 1 499 ? -4.540 1.638 -18.340 1.00 81.94 499 TRP A CA 1
ATOM 4164 C C . TRP A 1 499 ? -4.256 2.707 -19.411 1.00 81.94 499 TRP A C 1
ATOM 4166 O O . TRP A 1 499 ? -3.891 2.369 -20.537 1.00 81.94 499 TRP A O 1
ATOM 4176 N N . THR A 1 500 ? -4.399 3.994 -19.081 1.00 83.56 500 THR A N 1
ATOM 4177 C CA . THR A 1 500 ? -4.318 5.082 -20.074 1.00 83.56 500 THR A CA 1
ATOM 4178 C C . THR A 1 500 ? -2.973 5.124 -20.790 1.00 83.56 500 THR A C 1
ATOM 4180 O O . THR A 1 500 ? -2.930 5.208 -22.015 1.00 83.56 500 THR A O 1
ATOM 4183 N N . VAL A 1 501 ? -1.874 4.981 -20.042 1.00 81.75 501 VAL A N 1
ATOM 4184 C CA . VAL A 1 501 ? -0.519 4.950 -20.614 1.00 81.75 501 VAL A CA 1
ATOM 4185 C C . VAL A 1 501 ? -0.339 3.730 -21.521 1.00 81.75 501 VAL A C 1
ATOM 4187 O O . VAL A 1 501 ? 0.309 3.810 -22.557 1.00 81.75 501 VAL A O 1
ATOM 4190 N N . TYR A 1 502 ? -0.947 2.590 -21.191 1.00 83.75 502 TYR A N 1
ATOM 4191 C CA . TYR A 1 502 ? -0.903 1.433 -22.082 1.00 83.75 502 TYR A CA 1
ATOM 4192 C C . TYR A 1 502 ? -1.586 1.726 -23.427 1.00 83.75 502 TYR A C 1
ATOM 4194 O O . TYR A 1 502 ? -1.009 1.438 -24.475 1.00 83.75 502 TYR A O 1
ATOM 4202 N N . ASP A 1 503 ? -2.774 2.335 -23.416 1.00 84.38 503 ASP A N 1
ATOM 4203 C CA . ASP A 1 503 ? -3.492 2.673 -24.652 1.00 84.38 503 ASP A CA 1
ATOM 4204 C C . ASP A 1 503 ? -2.786 3.743 -25.495 1.00 84.38 503 ASP A C 1
ATOM 4206 O O . ASP A 1 503 ? -2.905 3.729 -26.721 1.00 84.38 503 ASP A O 1
ATOM 4210 N N . GLU A 1 504 ? -2.033 4.648 -24.866 1.00 87.31 504 GLU A N 1
ATOM 4211 C CA . GLU A 1 504 ? -1.201 5.628 -25.572 1.00 87.31 504 GLU A CA 1
ATOM 4212 C C . GLU A 1 504 ? -0.123 4.927 -26.418 1.00 87.31 504 GLU A C 1
ATOM 4214 O O . GLU A 1 504 ? 0.065 5.244 -27.593 1.00 87.31 504 GLU A O 1
ATOM 4219 N N . PHE A 1 505 ? 0.538 3.911 -25.853 1.00 87.75 505 PHE A N 1
ATOM 4220 C CA . PHE A 1 505 ? 1.703 3.275 -26.477 1.00 87.75 505 PHE A CA 1
ATOM 4221 C C . PHE A 1 505 ? 1.408 1.957 -27.213 1.00 87.75 505 PHE A C 1
ATOM 4223 O O . PHE A 1 505 ? 2.268 1.482 -27.962 1.00 87.75 505 PHE A O 1
ATOM 4230 N N . ILE A 1 506 ? 0.226 1.347 -27.055 1.00 86.38 506 ILE A N 1
ATOM 4231 C CA . ILE A 1 506 ? -0.101 0.034 -27.649 1.00 86.38 506 ILE A CA 1
ATOM 4232 C C . ILE A 1 506 ? 0.035 0.030 -29.176 1.00 86.38 506 ILE A C 1
ATOM 4234 O O . ILE A 1 506 ? 0.652 -0.875 -29.742 1.00 86.38 506 ILE A O 1
ATOM 4238 N N . GLN A 1 507 ? -0.483 1.052 -29.863 1.00 90.00 507 GLN A N 1
ATOM 4239 C CA . GLN A 1 507 ? -0.456 1.102 -31.329 1.00 90.00 507 GLN A CA 1
ATOM 4240 C C . GLN A 1 507 ? 0.965 1.279 -31.868 1.00 90.00 507 GLN A C 1
ATOM 4242 O O . GLN A 1 507 ? 1.363 0.553 -32.781 1.00 90.00 507 GLN A O 1
ATOM 4247 N N . GLN A 1 508 ? 1.739 2.193 -31.277 1.00 93.44 508 GLN A N 1
ATOM 4248 C CA . GLN A 1 508 ? 3.152 2.393 -31.610 1.00 93.44 508 GLN A CA 1
ATOM 4249 C C . GLN A 1 508 ? 3.950 1.105 -31.369 1.00 93.44 508 GLN A C 1
ATOM 4251 O O . GLN A 1 508 ? 4.661 0.632 -32.254 1.00 93.44 508 GLN A O 1
ATOM 4256 N N . THR A 1 509 ? 3.758 0.473 -30.209 1.00 91.75 509 THR A N 1
ATOM 4257 C CA . THR A 1 509 ? 4.445 -0.771 -29.842 1.00 91.75 509 THR A CA 1
ATOM 4258 C C . THR A 1 509 ? 4.166 -1.890 -30.849 1.00 91.75 509 THR A C 1
ATOM 4260 O O . THR A 1 509 ? 5.089 -2.564 -31.308 1.00 91.75 509 THR A O 1
ATOM 4263 N N . VAL A 1 510 ? 2.905 -2.056 -31.266 1.00 87.81 510 VAL A N 1
ATOM 4264 C CA . VAL A 1 510 ? 2.509 -3.052 -32.275 1.00 87.81 510 VAL A CA 1
ATOM 4265 C C . VAL A 1 510 ? 3.084 -2.731 -33.660 1.00 87.81 510 VAL A C 1
ATOM 4267 O O . VAL A 1 510 ? 3.490 -3.656 -34.367 1.00 87.81 510 VAL A O 1
ATOM 4270 N N . ARG A 1 511 ? 3.137 -1.457 -34.074 1.00 94.25 511 ARG A N 1
ATOM 4271 C CA . ARG A 1 511 ? 3.731 -1.047 -35.364 1.00 94.25 511 ARG A CA 1
ATOM 4272 C C . ARG A 1 511 ? 5.225 -1.340 -35.414 1.00 94.25 511 ARG A C 1
ATOM 4274 O O . ARG A 1 511 ? 5.661 -2.050 -36.320 1.00 94.25 511 ARG A O 1
ATOM 4281 N N . ILE A 1 512 ? 5.971 -0.899 -34.404 1.00 94.75 512 ILE A N 1
ATOM 4282 C CA . ILE A 1 512 ? 7.406 -1.178 -34.292 1.00 94.75 512 ILE A CA 1
ATOM 4283 C C . ILE A 1 512 ? 7.637 -2.692 -34.241 1.00 94.75 512 ILE A C 1
ATOM 4285 O O . ILE A 1 512 ? 8.470 -3.215 -34.975 1.00 94.75 512 ILE A O 1
ATOM 4289 N N . SER A 1 513 ? 6.848 -3.435 -33.459 1.00 93.94 513 SER A N 1
ATOM 4290 C CA . SER A 1 513 ? 6.947 -4.898 -33.413 1.00 93.94 513 SER A CA 1
ATOM 4291 C C . SER A 1 513 ? 6.802 -5.532 -34.803 1.00 93.94 513 SER A C 1
ATOM 4293 O O . SER A 1 513 ? 7.604 -6.393 -35.165 1.00 93.94 513 SER A O 1
ATOM 4295 N N . LYS A 1 514 ? 5.850 -5.066 -35.628 1.00 93.31 514 LYS A N 1
ATOM 4296 C CA . LYS A 1 514 ? 5.686 -5.532 -37.018 1.00 93.31 514 LYS A CA 1
ATOM 4297 C C . LYS A 1 514 ? 6.908 -5.234 -37.890 1.00 93.31 514 LYS A C 1
ATOM 4299 O O . LYS A 1 514 ? 7.310 -6.113 -38.646 1.00 93.31 514 LYS A O 1
ATOM 4304 N N . MET A 1 515 ? 7.520 -4.051 -37.771 1.00 95.00 515 MET A N 1
ATOM 4305 C CA . MET A 1 515 ? 8.747 -3.701 -38.514 1.00 95.00 515 MET A CA 1
ATOM 4306 C C . MET A 1 515 ? 9.896 -4.675 -38.219 1.00 95.00 515 MET A C 1
ATOM 4308 O O . MET A 1 515 ? 10.709 -4.972 -39.089 1.00 95.00 515 MET A O 1
ATOM 4312 N N . TRP A 1 516 ? 9.922 -5.214 -37.000 1.00 93.38 516 TRP A N 1
ATOM 4313 C CA . TRP A 1 516 ? 10.903 -6.191 -36.534 1.00 93.38 516 TRP A CA 1
ATOM 4314 C C . TRP A 1 516 ? 10.426 -7.648 -36.652 1.00 93.38 516 TRP A C 1
ATOM 4316 O O . TRP A 1 516 ? 10.991 -8.531 -36.005 1.00 93.38 516 TRP A O 1
ATOM 4326 N N . ASN A 1 517 ? 9.388 -7.928 -37.452 1.00 92.75 517 ASN A N 1
ATOM 4327 C CA . ASN A 1 517 ? 8.790 -9.263 -37.613 1.00 92.75 517 ASN A CA 1
ATOM 4328 C C . ASN A 1 517 ? 8.432 -9.944 -36.277 1.00 92.75 517 ASN A C 1
ATOM 4330 O O . ASN A 1 517 ? 8.562 -11.160 -36.138 1.00 92.75 517 ASN A O 1
ATOM 4334 N N . HIS A 1 518 ? 8.015 -9.159 -35.281 1.00 88.69 518 HIS A N 1
ATOM 4335 C CA . HIS A 1 518 ? 7.697 -9.610 -33.923 1.00 88.69 518 HIS A CA 1
ATOM 4336 C C . HIS A 1 518 ? 8.862 -10.302 -33.188 1.00 88.69 518 HIS A C 1
ATOM 4338 O O . HIS A 1 518 ? 8.642 -11.036 -32.229 1.00 88.69 518 HIS A O 1
ATOM 4344 N N . ALA A 1 519 ? 10.111 -10.078 -33.615 1.00 91.12 519 ALA A N 1
ATOM 4345 C CA . ALA A 1 519 ? 11.293 -10.695 -33.006 1.00 91.12 519 ALA A CA 1
ATOM 4346 C C . ALA A 1 519 ? 11.734 -10.026 -31.688 1.00 91.12 519 ALA A C 1
ATOM 4348 O O . ALA A 1 519 ? 12.596 -10.554 -30.981 1.00 91.12 519 ALA A O 1
ATOM 4349 N N . ILE A 1 520 ? 11.176 -8.854 -31.378 1.00 93.06 520 ILE A N 1
ATOM 4350 C CA . ILE A 1 520 ? 11.521 -8.042 -30.211 1.00 93.06 520 ILE A CA 1
ATOM 4351 C C . ILE A 1 520 ? 10.391 -8.115 -29.183 1.00 93.06 520 ILE A C 1
ATOM 4353 O O . ILE A 1 520 ? 9.216 -8.032 -29.534 1.00 93.06 520 ILE A O 1
ATOM 4357 N N . ASP A 1 521 ? 10.774 -8.237 -27.912 1.00 91.44 521 ASP A N 1
ATOM 4358 C CA . ASP A 1 521 ? 9.869 -8.198 -26.761 1.00 91.44 521 ASP A CA 1
ATOM 4359 C C . ASP A 1 521 ? 9.069 -6.881 -26.742 1.00 91.44 521 ASP A C 1
ATOM 4361 O O . ASP A 1 521 ? 9.639 -5.788 -26.812 1.00 91.44 521 ASP A O 1
ATOM 4365 N N . LEU A 1 522 ? 7.742 -6.982 -26.650 1.00 90.88 522 LEU A N 1
ATOM 4366 C CA . LEU A 1 522 ? 6.852 -5.821 -26.675 1.00 90.88 522 LEU A CA 1
ATOM 4367 C C . LEU A 1 522 ? 7.058 -4.889 -25.473 1.00 90.88 522 LEU A C 1
ATOM 4369 O O . LEU A 1 522 ? 6.967 -3.674 -25.636 1.00 90.88 522 LEU A O 1
ATOM 4373 N N . ASN A 1 523 ? 7.397 -5.416 -24.292 1.00 90.75 523 ASN A N 1
ATOM 4374 C CA . ASN A 1 523 ? 7.719 -4.575 -23.140 1.00 90.75 523 ASN A CA 1
ATOM 4375 C C . ASN A 1 523 ? 9.022 -3.808 -23.346 1.00 90.75 523 ASN A C 1
ATOM 4377 O O . ASN A 1 523 ? 9.137 -2.681 -22.876 1.00 90.75 523 ASN A O 1
ATOM 4381 N N . LEU A 1 524 ? 9.998 -4.387 -24.050 1.00 95.00 524 LEU A N 1
ATOM 4382 C CA . LEU A 1 524 ? 11.218 -3.663 -24.399 1.00 95.00 524 LEU A CA 1
ATOM 4383 C C . LEU A 1 524 ? 10.905 -2.487 -25.336 1.00 95.00 524 LEU A C 1
ATOM 4385 O O . LEU A 1 524 ? 11.358 -1.371 -25.083 1.00 95.00 524 LEU A O 1
ATOM 4389 N N . ILE A 1 525 ? 10.100 -2.719 -26.380 1.00 95.44 525 ILE A N 1
ATOM 4390 C CA . ILE A 1 525 ? 9.649 -1.652 -27.288 1.00 95.44 525 ILE A CA 1
ATOM 4391 C C . ILE A 1 525 ? 8.901 -0.573 -26.500 1.00 95.44 525 ILE A C 1
ATOM 4393 O O . ILE A 1 525 ? 9.191 0.611 -26.656 1.00 95.44 525 ILE A O 1
ATOM 4397 N N . TYR A 1 526 ? 7.979 -0.979 -25.628 1.00 92.56 526 TYR A N 1
ATOM 4398 C CA . TYR A 1 526 ? 7.201 -0.081 -24.782 1.00 92.56 526 TYR A CA 1
ATOM 4399 C C . TYR A 1 526 ? 8.076 0.767 -23.856 1.00 92.56 526 TYR A C 1
ATOM 4401 O O . TYR A 1 526 ? 7.932 1.986 -23.832 1.00 92.56 526 TYR A O 1
ATOM 4409 N N . VAL A 1 527 ? 9.030 0.156 -23.143 1.00 92.62 527 VAL A N 1
ATOM 4410 C CA . VAL A 1 527 ? 9.950 0.882 -22.254 1.00 92.62 527 VAL A CA 1
ATOM 4411 C C . VAL A 1 527 ? 10.790 1.885 -23.037 1.00 92.62 527 VAL A C 1
ATOM 4413 O O . VAL A 1 527 ? 10.937 3.018 -22.591 1.00 92.62 527 VAL A O 1
ATOM 4416 N N . ILE A 1 528 ? 11.304 1.525 -24.214 1.00 94.44 528 ILE A N 1
ATOM 4417 C CA . ILE A 1 528 ? 12.064 2.473 -25.041 1.00 94.44 528 ILE A CA 1
ATOM 4418 C C . ILE A 1 528 ? 11.146 3.589 -25.556 1.00 94.44 528 ILE A C 1
ATOM 4420 O O . ILE A 1 528 ? 11.529 4.757 -25.495 1.00 94.44 528 ILE A O 1
ATOM 4424 N N . SER A 1 529 ? 9.920 3.260 -25.970 1.00 93.25 529 SER A N 1
ATOM 4425 C CA . SER A 1 529 ? 8.927 4.244 -26.426 1.00 93.25 529 SER A CA 1
ATOM 4426 C C . SER A 1 529 ? 8.582 5.248 -25.325 1.00 93.25 529 SER A C 1
ATOM 4428 O O . SER A 1 529 ? 8.534 6.447 -25.583 1.00 93.25 529 SER A O 1
ATOM 4430 N N . LEU A 1 530 ? 8.446 4.790 -24.076 1.00 89.00 530 LEU A N 1
ATOM 4431 C CA . LEU A 1 530 ? 8.235 5.655 -22.912 1.00 89.00 530 LEU A CA 1
ATOM 4432 C C . LEU A 1 530 ? 9.388 6.641 -22.672 1.00 89.00 530 LEU A C 1
ATOM 4434 O O . LEU A 1 530 ? 9.152 7.738 -22.161 1.00 89.00 530 LEU A O 1
ATOM 4438 N N . LEU A 1 531 ? 10.628 6.245 -22.980 1.00 88.81 531 LEU A N 1
ATOM 4439 C CA . LEU A 1 531 ? 11.814 7.088 -22.798 1.00 88.81 531 LEU A CA 1
ATOM 4440 C C . LEU A 1 531 ? 11.963 8.107 -23.927 1.00 88.81 531 LEU A C 1
ATOM 4442 O O . LEU A 1 531 ? 12.294 9.258 -23.663 1.00 88.81 531 LEU A O 1
ATOM 4446 N N . GLN A 1 532 ? 11.747 7.674 -25.170 1.00 89.38 532 GLN A N 1
ATOM 4447 C CA . GLN A 1 532 ? 12.009 8.493 -26.354 1.00 89.38 532 GLN A CA 1
ATOM 4448 C C . GLN A 1 532 ? 10.819 9.378 -26.736 1.00 89.38 532 GLN A C 1
ATOM 4450 O O . GLN A 1 532 ? 11.024 10.477 -27.241 1.00 89.38 532 GLN A O 1
ATOM 4455 N N . LYS A 1 533 ? 9.585 8.911 -26.492 1.00 84.31 533 LYS A N 1
ATOM 4456 C CA . LYS A 1 533 ? 8.317 9.539 -26.915 1.00 84.31 533 LYS A CA 1
ATOM 4457 C C . LYS A 1 533 ? 8.179 9.781 -28.425 1.00 84.31 533 LYS A C 1
ATOM 4459 O O . LYS A 1 533 ? 7.264 10.477 -28.849 1.00 84.31 533 LYS A O 1
ATOM 4464 N N . ASP A 1 534 ? 9.069 9.200 -29.221 1.00 92.19 534 ASP A N 1
ATOM 4465 C CA . ASP A 1 534 ? 9.115 9.320 -30.673 1.00 92.19 534 ASP A CA 1
ATOM 4466 C C . ASP A 1 534 ? 9.369 7.941 -31.301 1.00 92.19 534 ASP A C 1
ATOM 4468 O O . ASP A 1 534 ? 10.180 7.151 -30.798 1.00 92.19 534 ASP A O 1
ATOM 4472 N N . GLU A 1 535 ? 8.631 7.621 -32.366 1.00 93.00 535 GLU A N 1
ATOM 4473 C CA . GLU A 1 535 ? 8.659 6.301 -33.010 1.00 93.00 535 GLU A CA 1
ATOM 4474 C C . GLU A 1 535 ? 10.003 6.053 -33.706 1.00 93.00 535 GLU A C 1
ATOM 4476 O O . GLU A 1 535 ? 10.620 5.006 -33.483 1.00 93.00 535 GLU A O 1
ATOM 4481 N N . ASP A 1 536 ? 10.516 7.041 -34.440 1.00 95.12 536 ASP A N 1
ATOM 4482 C CA . ASP A 1 536 ? 11.783 6.933 -35.167 1.00 95.12 536 ASP A CA 1
ATOM 4483 C C . ASP A 1 536 ? 12.967 6.804 -34.200 1.00 95.12 536 ASP A C 1
ATOM 4485 O O . ASP A 1 536 ? 13.800 5.898 -34.329 1.00 95.12 536 ASP A O 1
ATOM 4489 N N . ALA A 1 537 ? 13.007 7.636 -33.156 1.00 94.94 537 ALA A N 1
ATOM 4490 C CA . ALA A 1 537 ? 14.004 7.545 -32.095 1.00 94.94 537 ALA A CA 1
ATOM 4491 C C . ALA A 1 537 ? 13.954 6.187 -31.378 1.00 94.94 537 ALA A C 1
ATOM 4493 O O . ALA A 1 537 ? 15.007 5.634 -31.038 1.00 94.94 537 ALA A O 1
ATOM 4494 N N . THR A 1 538 ? 12.761 5.615 -31.180 1.00 95.31 538 THR A N 1
ATOM 4495 C CA . THR A 1 538 ? 12.594 4.274 -30.596 1.00 95.31 538 THR A CA 1
ATOM 4496 C C . THR A 1 538 ? 13.208 3.201 -31.493 1.00 95.31 538 THR A C 1
ATOM 4498 O O . THR A 1 538 ? 13.969 2.360 -31.008 1.00 95.31 538 THR A O 1
ATOM 4501 N N . VAL A 1 539 ? 12.942 3.244 -32.803 1.00 96.69 539 VAL A N 1
ATOM 4502 C CA . VAL A 1 539 ? 13.505 2.299 -33.785 1.00 96.69 539 VAL A CA 1
ATOM 4503 C C . VAL A 1 539 ? 15.032 2.404 -33.854 1.00 96.69 539 VAL A C 1
ATOM 4505 O O . VAL A 1 539 ? 15.721 1.377 -33.881 1.00 96.69 539 VAL A O 1
ATOM 4508 N N . VAL A 1 540 ? 15.581 3.623 -33.820 1.00 96.31 540 VAL A N 1
ATOM 4509 C CA . VAL A 1 540 ? 17.035 3.850 -33.777 1.00 96.31 540 VAL A CA 1
ATOM 4510 C C . VAL A 1 540 ? 17.641 3.249 -32.505 1.00 96.31 540 VAL A C 1
ATOM 4512 O O . VAL A 1 540 ? 18.616 2.499 -32.582 1.00 96.31 540 VAL A O 1
ATOM 4515 N N . HIS A 1 541 ? 17.050 3.506 -31.334 1.00 94.94 541 HIS A N 1
ATOM 4516 C CA . HIS A 1 541 ? 17.551 2.964 -30.067 1.00 94.94 541 HIS A CA 1
ATOM 4517 C C . HIS A 1 541 ? 17.468 1.437 -29.997 1.00 94.94 541 HIS A C 1
ATOM 4519 O O . HIS A 1 541 ? 18.412 0.807 -29.514 1.00 94.94 541 HIS A O 1
ATOM 4525 N N . LEU A 1 542 ? 16.386 0.845 -30.511 1.00 96.44 542 LEU A N 1
ATOM 4526 C CA . LEU A 1 542 ? 16.239 -0.605 -30.645 1.00 96.44 542 LEU A CA 1
ATOM 4527 C C . LEU A 1 542 ? 17.326 -1.199 -31.540 1.00 96.44 542 LEU A C 1
ATOM 4529 O O . LEU A 1 542 ? 17.949 -2.186 -31.160 1.00 96.44 542 LEU A O 1
ATOM 4533 N N . SER A 1 543 ? 17.604 -0.570 -32.685 1.00 96.56 543 SER A N 1
ATOM 4534 C CA . SER A 1 543 ? 18.649 -1.023 -33.610 1.00 96.56 543 SER A CA 1
ATOM 4535 C C . SER A 1 543 ? 20.021 -1.042 -32.942 1.00 96.56 543 SER A C 1
ATOM 4537 O O . SER A 1 543 ? 20.708 -2.064 -32.955 1.00 96.56 543 SER A O 1
ATOM 4539 N N . LEU A 1 544 ? 20.379 0.055 -32.271 1.00 96.50 544 LEU A N 1
ATOM 4540 C CA . LEU A 1 544 ? 21.646 0.173 -31.550 1.00 96.50 544 LEU A CA 1
ATOM 4541 C C . LEU A 1 544 ? 21.751 -0.833 -30.393 1.00 96.50 544 LEU A C 1
ATOM 4543 O O . LEU A 1 544 ? 22.814 -1.417 -30.172 1.00 96.50 544 LEU A O 1
ATOM 4547 N N . PHE A 1 545 ? 20.654 -1.062 -29.664 1.00 96.56 545 PHE A N 1
ATOM 4548 C CA . PHE A 1 545 ? 20.608 -2.070 -28.608 1.00 96.56 545 PHE A CA 1
ATOM 4549 C C . PHE A 1 545 ? 20.791 -3.486 -29.167 1.00 96.56 545 PHE A C 1
ATOM 4551 O O . PHE A 1 545 ? 21.574 -4.258 -28.619 1.00 96.56 545 PHE A O 1
ATOM 4558 N N . GLU A 1 546 ? 20.120 -3.835 -30.264 1.00 96.25 546 GLU A N 1
ATOM 4559 C CA . GLU A 1 546 ? 20.222 -5.161 -30.879 1.00 96.25 546 GLU A CA 1
ATOM 4560 C C . GLU A 1 546 ? 21.620 -5.436 -31.448 1.00 96.25 546 GLU A C 1
ATOM 4562 O O . GLU A 1 546 ? 22.135 -6.550 -31.316 1.00 96.25 546 GLU A O 1
ATOM 4567 N N . GLU A 1 547 ? 22.266 -4.429 -32.039 1.00 95.75 547 GLU A N 1
ATOM 4568 C CA . GLU A 1 547 ? 23.670 -4.508 -32.450 1.00 95.75 547 GLU A CA 1
ATOM 4569 C C . GLU A 1 547 ? 24.597 -4.716 -31.255 1.00 95.75 547 GLU A C 1
ATOM 4571 O O . GLU A 1 547 ? 25.467 -5.591 -31.286 1.00 95.75 547 GLU A O 1
ATOM 4576 N N . TRP A 1 548 ? 24.397 -3.946 -30.182 1.00 96.25 548 TRP A N 1
ATOM 4577 C CA . TRP A 1 548 ? 25.158 -4.111 -28.952 1.00 96.25 548 TRP A CA 1
ATOM 4578 C C . TRP A 1 548 ? 24.954 -5.508 -28.359 1.00 96.25 548 TRP A C 1
ATOM 4580 O O . TRP A 1 548 ? 25.929 -6.183 -28.033 1.00 96.25 548 TRP A O 1
ATOM 4590 N N . ARG A 1 549 ? 23.712 -5.991 -28.291 1.00 94.94 549 ARG A N 1
ATOM 4591 C CA . ARG A 1 549 ? 23.353 -7.296 -27.727 1.00 94.94 549 ARG A CA 1
ATOM 4592 C C . ARG A 1 549 ? 24.060 -8.455 -28.427 1.00 94.94 549 ARG A C 1
ATOM 4594 O O . ARG A 1 549 ? 24.466 -9.403 -27.766 1.00 94.94 549 ARG A O 1
ATOM 4601 N N . LYS A 1 550 ? 24.216 -8.375 -29.754 1.00 94.50 550 LYS A N 1
ATOM 4602 C CA . LYS A 1 550 ? 24.876 -9.407 -30.574 1.00 94.50 550 LYS A CA 1
ATOM 4603 C C . LYS A 1 550 ? 26.387 -9.499 -30.344 1.00 94.50 550 LYS A C 1
ATOM 4605 O O . LYS A 1 550 ? 26.991 -10.490 -30.756 1.00 94.50 550 LYS A O 1
ATOM 4610 N N . LYS A 1 551 ? 27.019 -8.493 -29.728 1.00 93.56 551 LYS A N 1
ATOM 4611 C CA . LYS A 1 551 ? 28.456 -8.547 -29.439 1.00 93.56 551 LYS A CA 1
ATOM 4612 C C . LYS A 1 551 ? 28.738 -9.630 -28.387 1.00 93.56 551 LYS A C 1
ATOM 4614 O O . LYS A 1 551 ? 28.014 -9.725 -27.391 1.00 93.56 551 LYS A O 1
ATOM 4619 N N . PRO A 1 552 ? 29.805 -10.428 -28.566 1.00 82.94 552 PRO A N 1
ATOM 4620 C CA . PRO A 1 552 ? 30.193 -11.429 -27.580 1.00 82.94 552 PRO A CA 1
ATOM 4621 C C . PRO A 1 552 ? 30.476 -10.756 -26.228 1.00 82.94 552 PRO A C 1
ATOM 4623 O O . PRO A 1 552 ? 30.914 -9.610 -26.178 1.00 82.94 552 PRO A O 1
ATOM 4626 N N . ASN A 1 553 ? 30.242 -11.482 -25.134 1.00 90.62 553 ASN A N 1
ATOM 4627 C CA . ASN A 1 553 ? 30.372 -11.047 -23.731 1.00 90.62 553 ASN A CA 1
ATOM 4628 C C . ASN A 1 553 ? 29.224 -10.200 -23.155 1.00 90.62 553 ASN A C 1
ATOM 4630 O O . ASN A 1 553 ? 29.083 -10.174 -21.934 1.00 90.62 553 ASN A O 1
ATOM 4634 N N . ASN A 1 554 ? 28.366 -9.566 -23.959 1.00 91.50 554 ASN A N 1
ATOM 4635 C CA . ASN A 1 554 ? 27.305 -8.715 -23.401 1.00 91.50 554 ASN A CA 1
ATOM 4636 C C . ASN A 1 554 ? 26.197 -9.508 -22.692 1.00 91.50 554 ASN A C 1
ATOM 4638 O O . ASN A 1 554 ? 25.752 -9.108 -21.619 1.00 91.50 554 ASN A O 1
ATOM 4642 N N . GLU A 1 555 ? 25.823 -10.683 -23.203 1.00 89.94 555 GLU A N 1
ATOM 4643 C CA . GLU A 1 555 ? 24.924 -11.592 -22.474 1.00 89.94 555 GLU A CA 1
ATOM 4644 C C . GLU A 1 555 ? 25.554 -12.103 -21.169 1.00 89.94 555 GLU A C 1
ATOM 4646 O O . GLU A 1 555 ? 24.867 -12.249 -20.159 1.00 89.94 555 GLU A O 1
ATOM 4651 N N . ARG A 1 556 ? 26.881 -12.292 -21.143 1.00 92.44 556 ARG A N 1
ATOM 4652 C CA . ARG A 1 556 ? 27.607 -12.705 -19.934 1.00 92.44 556 ARG A CA 1
ATOM 4653 C C . ARG A 1 556 ? 27.508 -11.652 -18.827 1.00 92.44 556 ARG A C 1
ATOM 4655 O O . ARG A 1 556 ? 27.268 -12.022 -17.681 1.00 92.44 556 ARG A O 1
ATOM 4662 N N . LYS A 1 557 ? 27.588 -10.357 -19.175 1.00 91.88 557 LYS A N 1
ATOM 4663 C CA . LYS A 1 557 ? 27.369 -9.247 -18.223 1.00 91.88 557 LYS A CA 1
ATOM 4664 C C . LYS A 1 557 ? 26.005 -9.353 -17.533 1.00 91.88 557 LYS A C 1
ATOM 4666 O O . LYS A 1 557 ? 25.881 -9.028 -16.353 1.00 91.88 557 LYS A O 1
ATOM 4671 N N . TYR A 1 558 ? 24.977 -9.785 -18.268 1.00 92.44 558 TYR A N 1
ATOM 4672 C CA . TYR A 1 558 ? 23.654 -10.002 -17.693 1.00 92.44 558 TYR A CA 1
ATOM 4673 C C . TYR A 1 558 ? 23.622 -11.222 -16.775 1.00 92.44 558 TYR A C 1
ATOM 4675 O O . TYR A 1 558 ? 23.169 -11.096 -15.640 1.00 92.44 558 TYR A O 1
ATOM 4683 N N . GLU A 1 559 ? 24.133 -12.372 -17.216 1.00 94.50 559 GLU A N 1
ATOM 4684 C CA . GLU A 1 559 ? 24.135 -13.594 -16.398 1.00 94.50 559 GLU A CA 1
ATOM 4685 C C . GLU A 1 559 ? 24.874 -13.400 -15.058 1.00 94.50 559 GLU A C 1
ATOM 4687 O O . GLU A 1 559 ? 24.411 -13.886 -14.027 1.00 94.50 559 GLU A O 1
ATOM 4692 N N . GLU A 1 560 ? 25.937 -12.589 -15.024 1.00 95.50 560 GLU A N 1
ATOM 4693 C CA . GLU A 1 560 ? 26.648 -12.210 -13.789 1.00 95.50 560 GLU A CA 1
ATOM 4694 C C . GLU A 1 560 ? 25.783 -11.398 -12.803 1.00 95.50 560 GLU A C 1
ATOM 4696 O O . GLU A 1 560 ? 25.935 -11.523 -11.586 1.00 95.50 560 GLU A O 1
ATOM 4701 N N . LYS A 1 561 ? 24.850 -10.576 -13.305 1.00 95.56 561 LYS A N 1
ATOM 4702 C CA . LYS A 1 561 ? 23.974 -9.698 -12.498 1.00 95.56 561 LYS A CA 1
ATOM 4703 C C . LYS A 1 561 ? 22.560 -10.253 -12.309 1.00 95.56 561 LYS A C 1
ATOM 4705 O O . LYS A 1 561 ? 21.794 -9.714 -11.508 1.00 95.56 561 LYS A O 1
ATOM 4710 N N . LYS A 1 562 ? 22.203 -11.326 -13.017 1.00 95.12 562 LYS A N 1
ATOM 4711 C CA . LYS A 1 562 ? 20.846 -11.883 -13.116 1.00 95.12 562 LYS A CA 1
ATOM 4712 C C . LYS A 1 562 ? 20.197 -12.127 -11.766 1.00 95.12 562 LYS A C 1
ATOM 4714 O O . LYS A 1 562 ? 19.076 -11.682 -11.548 1.00 95.12 562 LYS A O 1
ATOM 4719 N N . LYS A 1 563 ? 20.917 -12.757 -10.833 1.00 94.69 563 LYS A N 1
ATOM 4720 C CA . LYS A 1 563 ? 20.415 -13.005 -9.474 1.00 94.69 563 LYS A CA 1
ATOM 4721 C C . LYS A 1 563 ? 19.981 -11.708 -8.781 1.00 94.69 563 LYS A C 1
ATOM 4723 O O . LYS A 1 563 ? 18.901 -11.666 -8.206 1.00 94.69 563 LYS A O 1
ATOM 4728 N N . LYS A 1 564 ? 20.775 -10.640 -8.902 1.00 93.94 564 LYS A N 1
ATOM 4729 C CA . LYS A 1 564 ? 20.474 -9.345 -8.283 1.00 93.94 564 LYS A CA 1
ATOM 4730 C C . LYS A 1 564 ? 19.260 -8.672 -8.933 1.00 93.94 564 LYS A C 1
ATOM 4732 O O . LYS A 1 564 ? 18.459 -8.082 -8.220 1.00 93.94 564 LYS A O 1
ATOM 4737 N N . PHE A 1 565 ? 19.080 -8.798 -10.251 1.00 93.88 565 PHE A N 1
ATOM 4738 C CA . PHE A 1 565 ? 17.843 -8.359 -10.913 1.00 93.88 565 PHE A CA 1
ATOM 4739 C C . PHE A 1 565 ? 16.616 -9.101 -10.367 1.00 93.88 565 PHE A C 1
ATOM 4741 O O . PHE A 1 565 ? 15.639 -8.456 -9.999 1.00 93.88 565 PHE A O 1
ATOM 4748 N N . MET A 1 566 ? 16.685 -10.429 -10.233 1.00 90.44 566 MET A N 1
ATOM 4749 C CA . MET A 1 566 ? 15.568 -11.224 -9.702 1.00 90.44 566 MET A CA 1
ATOM 4750 C C . MET A 1 566 ? 15.253 -10.890 -8.234 1.00 90.44 566 MET A C 1
ATOM 4752 O O . MET A 1 566 ? 14.091 -10.763 -7.866 1.00 90.44 566 MET A O 1
ATOM 4756 N N . GLU A 1 567 ? 16.271 -10.667 -7.396 1.00 89.31 567 GLU A N 1
ATOM 4757 C CA . GLU A 1 567 ? 16.090 -10.212 -6.004 1.00 89.31 567 GLU A CA 1
ATOM 4758 C C . GLU A 1 567 ? 15.405 -8.835 -5.908 1.00 89.31 567 GLU A C 1
ATOM 4760 O O . GLU A 1 567 ? 14.745 -8.540 -4.909 1.00 89.31 567 GLU A O 1
ATOM 4765 N N . ASN A 1 568 ? 15.532 -8.023 -6.963 1.00 89.19 568 ASN A N 1
ATOM 4766 C CA . ASN A 1 568 ? 14.857 -6.738 -7.151 1.00 89.19 568 ASN A CA 1
ATOM 4767 C C . ASN A 1 568 ? 13.635 -6.864 -8.075 1.00 89.19 568 ASN A C 1
ATOM 4769 O O . ASN A 1 568 ? 13.272 -5.898 -8.738 1.00 89.19 568 ASN A O 1
ATOM 4773 N N . ARG A 1 569 ? 13.022 -8.055 -8.163 1.00 89.06 569 ARG A N 1
ATOM 4774 C CA . ARG A 1 569 ? 11.766 -8.306 -8.893 1.00 89.06 569 ARG A CA 1
ATOM 4775 C C . ARG A 1 569 ? 11.800 -7.899 -10.372 1.00 89.06 569 ARG A C 1
ATOM 4777 O O . ARG A 1 569 ? 10.775 -7.657 -10.992 1.00 89.06 569 ARG A O 1
ATOM 4784 N N . CYS A 1 570 ? 12.979 -7.810 -10.975 1.00 91.75 570 CYS A N 1
ATOM 4785 C CA . CYS A 1 570 ? 13.120 -7.456 -12.380 1.00 91.75 570 CYS A CA 1
ATOM 4786 C C . CYS A 1 570 ? 13.090 -8.735 -13.227 1.00 91.75 570 CYS A C 1
ATOM 4788 O O . CYS A 1 570 ? 14.132 -9.274 -13.609 1.00 91.75 570 CYS A O 1
ATOM 4790 N N . CYS A 1 571 ? 11.888 -9.250 -13.487 1.00 89.19 571 CYS A N 1
ATOM 4791 C CA . CYS A 1 571 ? 11.701 -10.576 -14.087 1.00 89.19 571 CYS A CA 1
ATOM 4792 C C . CYS A 1 571 ? 11.830 -10.595 -15.623 1.00 89.19 571 CYS A C 1
ATOM 4794 O O . CYS A 1 571 ? 12.073 -11.653 -16.204 1.00 89.19 571 CYS A O 1
ATOM 4796 N N . ASN A 1 572 ? 11.748 -9.443 -16.303 1.00 91.56 572 ASN A N 1
ATOM 4797 C CA . ASN A 1 572 ? 11.915 -9.376 -17.757 1.00 91.56 572 ASN A CA 1
ATOM 4798 C C . ASN A 1 572 ? 13.402 -9.294 -18.157 1.00 91.56 572 ASN A C 1
ATOM 4800 O O . ASN A 1 572 ? 14.051 -8.250 -18.063 1.00 91.56 572 ASN A O 1
ATOM 4804 N N . HIS A 1 573 ? 13.939 -10.406 -18.665 1.00 93.25 573 HIS A N 1
ATOM 4805 C CA . HIS A 1 573 ? 15.343 -10.523 -19.072 1.00 93.25 573 HIS A CA 1
ATOM 4806 C C . HIS A 1 573 ? 15.763 -9.526 -20.165 1.00 93.25 573 HIS A C 1
ATOM 4808 O O . HIS A 1 573 ? 16.888 -9.023 -20.130 1.00 93.25 573 HIS A O 1
ATOM 4814 N N . ARG A 1 574 ? 14.883 -9.227 -21.132 1.00 93.94 574 ARG A N 1
ATOM 4815 C CA . ARG A 1 574 ? 15.193 -8.301 -22.234 1.00 93.94 574 ARG A CA 1
ATOM 4816 C C . ARG A 1 574 ? 15.329 -6.872 -21.732 1.00 93.94 574 ARG A C 1
ATOM 4818 O O . ARG A 1 574 ? 16.271 -6.190 -22.127 1.00 93.94 574 ARG A O 1
ATOM 4825 N N . ILE A 1 575 ? 14.455 -6.464 -20.816 1.00 95.12 575 ILE A N 1
ATOM 4826 C CA . ILE A 1 575 ? 14.538 -5.155 -20.164 1.00 95.12 575 ILE A CA 1
ATOM 4827 C C . ILE A 1 575 ? 15.794 -5.074 -19.309 1.00 95.12 575 ILE A C 1
ATOM 4829 O O . ILE A 1 575 ? 16.532 -4.114 -19.448 1.00 95.12 575 ILE A O 1
ATOM 4833 N N . ASN A 1 576 ? 16.108 -6.096 -18.509 1.00 95.88 576 ASN A N 1
ATOM 4834 C CA . ASN A 1 576 ? 17.325 -6.098 -17.688 1.00 95.88 576 ASN A CA 1
ATOM 4835 C C . ASN A 1 576 ? 18.600 -5.908 -18.518 1.00 95.88 576 ASN A C 1
ATOM 4837 O O . ASN A 1 576 ? 19.493 -5.148 -18.143 1.00 95.88 576 ASN A O 1
ATOM 4841 N N . LEU A 1 577 ? 18.683 -6.602 -19.655 1.00 95.69 577 LEU A N 1
ATOM 4842 C CA . LEU A 1 577 ? 19.805 -6.484 -20.579 1.00 95.69 577 LEU A CA 1
ATOM 4843 C C . LEU A 1 577 ? 19.847 -5.098 -21.238 1.00 95.69 577 LEU A C 1
ATOM 4845 O O . LEU A 1 577 ? 20.924 -4.518 -21.374 1.00 95.69 577 LEU A O 1
ATOM 4849 N N . PHE A 1 578 ? 18.684 -4.545 -21.590 1.00 96.25 578 PHE A N 1
ATOM 4850 C CA . PHE A 1 578 ? 18.570 -3.167 -22.057 1.00 96.25 578 PHE A CA 1
ATOM 4851 C C . PHE A 1 578 ? 19.004 -2.155 -20.993 1.00 96.25 578 PHE A C 1
ATOM 4853 O O . PHE A 1 578 ? 19.725 -1.221 -21.326 1.00 96.25 578 PHE A O 1
ATOM 4860 N N . SER A 1 579 ? 18.675 -2.361 -19.718 1.00 95.69 579 SER A N 1
ATOM 4861 C CA . SER A 1 579 ? 19.116 -1.489 -18.626 1.00 95.69 579 SER A CA 1
ATOM 4862 C C . SER A 1 579 ? 20.636 -1.460 -18.489 1.00 95.69 579 SER A C 1
ATOM 4864 O O . SER A 1 579 ? 21.208 -0.412 -18.207 1.00 95.69 579 SER A O 1
ATOM 4866 N N . ILE A 1 580 ? 21.311 -2.597 -18.709 1.00 95.56 580 ILE A N 1
ATOM 4867 C CA . ILE A 1 580 ? 22.782 -2.655 -18.724 1.00 95.56 580 ILE A CA 1
ATOM 4868 C C . ILE A 1 580 ? 23.322 -1.780 -19.855 1.00 95.56 580 ILE A C 1
ATOM 4870 O O . ILE A 1 580 ? 24.163 -0.920 -19.612 1.00 95.56 580 ILE A O 1
ATOM 4874 N N . TYR A 1 581 ? 22.804 -1.961 -21.069 1.00 95.56 581 TYR A N 1
ATOM 4875 C CA . TYR A 1 581 ? 23.183 -1.148 -22.222 1.00 95.56 581 TYR A CA 1
ATOM 4876 C C . TYR A 1 581 ? 22.933 0.349 -21.989 1.00 95.56 581 TYR A C 1
ATOM 4878 O O . TYR A 1 581 ? 23.819 1.178 -22.195 1.00 95.56 581 TYR A O 1
ATOM 4886 N N . TYR A 1 582 ? 21.735 0.702 -21.533 1.00 93.69 582 TYR A N 1
ATOM 4887 C CA . TYR A 1 582 ? 21.313 2.088 -21.391 1.00 93.69 582 TYR A CA 1
ATOM 4888 C C . TYR A 1 582 ? 22.118 2.828 -20.313 1.00 93.69 582 TYR A C 1
ATOM 4890 O O . TYR A 1 582 ? 22.596 3.936 -20.547 1.00 93.69 582 TYR A O 1
ATOM 4898 N N . CYS A 1 583 ? 22.343 2.205 -19.156 1.00 91.12 583 CYS A N 1
ATOM 4899 C CA . CYS A 1 583 ? 23.076 2.838 -18.061 1.00 91.12 583 CYS A CA 1
ATOM 4900 C C . CYS A 1 583 ? 24.597 2.816 -18.271 1.00 91.12 583 CYS A C 1
ATOM 4902 O O . CYS A 1 583 ? 25.261 3.831 -18.076 1.00 91.12 583 CYS A O 1
ATOM 4904 N N . GLU A 1 584 ? 25.169 1.678 -18.675 1.00 88.38 584 GLU A N 1
ATOM 4905 C CA . GLU A 1 584 ? 26.630 1.500 -18.676 1.00 88.38 584 GLU A CA 1
ATOM 4906 C C . GLU A 1 584 ? 27.286 1.944 -19.986 1.00 88.38 584 GLU A C 1
ATOM 4908 O O . GLU A 1 584 ? 28.416 2.422 -19.967 1.00 88.38 584 GLU A O 1
ATOM 4913 N N . GLU A 1 585 ? 26.596 1.821 -21.122 1.00 84.88 585 GLU A N 1
ATOM 4914 C CA . GLU A 1 585 ? 27.209 2.039 -22.442 1.00 84.88 585 GLU A CA 1
ATOM 4915 C C . GLU A 1 585 ? 26.819 3.387 -23.042 1.00 84.88 585 GLU A C 1
ATOM 4917 O O . GLU A 1 585 ? 27.640 4.044 -23.679 1.00 84.88 585 GLU A O 1
ATOM 4922 N N . LYS A 1 586 ? 25.575 3.832 -22.823 1.00 84.44 586 LYS A N 1
ATOM 4923 C CA . LYS A 1 586 ? 25.145 5.187 -23.207 1.00 84.44 586 LYS A CA 1
ATOM 4924 C C . LYS A 1 586 ? 25.523 6.252 -22.181 1.00 84.44 586 LYS A C 1
ATOM 4926 O O . LYS A 1 586 ? 25.333 7.433 -22.453 1.00 84.44 586 LYS A O 1
ATOM 4931 N N . GLY A 1 587 ? 26.091 5.850 -21.043 1.00 75.81 587 GLY A N 1
ATOM 4932 C CA . GLY A 1 587 ? 26.556 6.770 -20.010 1.00 75.81 587 GLY A CA 1
ATOM 4933 C C . GLY A 1 587 ? 25.415 7.471 -19.276 1.00 75.81 587 GLY A C 1
ATOM 4934 O O . GLY A 1 587 ? 25.595 8.593 -18.808 1.00 75.81 587 GLY A O 1
ATOM 4935 N N . PHE A 1 588 ? 24.241 6.838 -19.175 1.00 76.12 588 PHE A N 1
ATOM 4936 C CA . PHE A 1 588 ? 23.151 7.359 -18.358 1.00 76.12 588 PHE A CA 1
ATOM 4937 C C . PHE A 1 588 ? 23.484 7.147 -16.874 1.00 76.12 588 PHE A C 1
ATOM 4939 O O . PHE A 1 588 ? 23.161 6.117 -16.287 1.00 76.12 588 PHE A O 1
ATOM 4946 N N . GLN A 1 589 ? 24.188 8.115 -16.283 1.00 71.69 589 GLN A N 1
ATOM 4947 C CA . GLN A 1 589 ? 24.772 8.005 -14.938 1.00 71.69 589 GLN A CA 1
ATOM 4948 C C . GLN A 1 589 ? 23.762 8.151 -13.794 1.00 71.69 589 GLN A C 1
ATOM 4950 O O . GLN A 1 589 ? 24.129 7.946 -12.640 1.00 71.69 589 GLN A O 1
ATOM 4955 N N . GLU A 1 590 ? 22.507 8.497 -14.089 1.00 75.81 590 GLU A N 1
ATOM 4956 C CA . GLU A 1 590 ? 21.502 8.711 -13.047 1.00 75.81 590 GLU A CA 1
ATOM 4957 C C . GLU A 1 590 ? 21.117 7.396 -12.361 1.00 75.81 590 GLU A C 1
ATOM 4959 O O . GLU A 1 590 ? 20.988 7.380 -11.144 1.00 75.81 590 GLU A O 1
ATOM 4964 N N . TYR A 1 591 ? 21.026 6.278 -13.102 1.00 82.56 591 TYR A N 1
ATOM 4965 C CA . TYR A 1 591 ? 20.648 4.979 -12.536 1.00 82.56 591 TYR A CA 1
ATOM 4966 C C . TYR A 1 591 ? 21.651 3.868 -12.794 1.00 82.56 591 TYR A C 1
ATOM 4968 O O . TYR A 1 591 ? 22.210 3.746 -13.882 1.00 82.56 591 TYR A O 1
ATOM 4976 N N . THR A 1 592 ? 21.810 2.977 -11.811 1.00 89.56 592 THR A N 1
ATOM 4977 C CA . THR A 1 592 ? 22.365 1.653 -12.089 1.00 89.56 592 THR A CA 1
ATOM 4978 C C . THR A 1 592 ? 21.384 0.855 -12.956 1.00 89.56 592 THR A C 1
ATOM 4980 O O . THR A 1 592 ? 20.171 1.081 -12.891 1.00 89.56 592 THR A O 1
ATOM 4983 N N . PRO A 1 593 ? 21.860 -0.151 -13.713 1.00 93.31 593 PRO A N 1
ATOM 4984 C CA . PRO A 1 593 ? 20.980 -1.001 -14.513 1.00 93.31 593 PRO A CA 1
ATOM 4985 C C . PRO A 1 593 ? 19.824 -1.625 -13.722 1.00 93.31 593 PRO A C 1
ATOM 4987 O O . PRO A 1 593 ? 18.720 -1.784 -14.236 1.00 93.31 593 PRO A O 1
ATOM 4990 N N . ILE A 1 594 ? 20.078 -1.989 -12.464 1.00 91.75 594 ILE A N 1
ATOM 4991 C CA . ILE A 1 594 ? 19.081 -2.636 -11.608 1.00 91.75 594 ILE A CA 1
ATOM 4992 C C . ILE A 1 594 ? 18.033 -1.623 -11.172 1.00 91.75 594 ILE A C 1
ATOM 4994 O O . ILE A 1 594 ? 16.854 -1.900 -11.324 1.00 91.75 594 ILE A O 1
ATOM 4998 N N . GLU A 1 595 ? 18.437 -0.437 -10.718 1.00 88.00 595 GLU A N 1
ATOM 4999 C CA . GLU A 1 595 ? 17.491 0.628 -10.357 1.00 88.00 595 GLU A CA 1
ATOM 5000 C C . GLU A 1 595 ? 16.624 1.036 -11.552 1.00 88.00 595 GLU A C 1
ATOM 5002 O O . GLU A 1 595 ? 15.411 1.184 -11.409 1.00 88.00 595 GLU A O 1
ATOM 5007 N N . PHE A 1 596 ? 17.218 1.133 -12.744 1.00 90.81 596 PHE A N 1
ATOM 5008 C CA . PHE A 1 596 ? 16.473 1.419 -13.965 1.00 90.81 596 PHE A CA 1
ATOM 5009 C C . PHE A 1 596 ? 15.429 0.331 -14.271 1.00 90.81 596 PHE A C 1
ATOM 5011 O O . PHE A 1 596 ? 14.263 0.644 -14.521 1.00 90.81 596 PHE A O 1
ATOM 5018 N N . ALA A 1 597 ? 15.813 -0.951 -14.207 1.00 92.25 597 ALA A N 1
ATOM 5019 C CA . ALA A 1 597 ? 14.878 -2.060 -14.417 1.00 92.25 597 ALA A CA 1
ATOM 5020 C C . ALA A 1 597 ? 13.768 -2.099 -13.351 1.00 92.25 597 ALA A C 1
ATOM 5022 O O . ALA A 1 597 ? 12.605 -2.334 -13.686 1.00 92.25 597 ALA A O 1
ATOM 5023 N N . THR A 1 598 ? 14.103 -1.810 -12.091 1.00 89.00 598 THR A N 1
ATOM 5024 C CA . THR A 1 598 ? 13.156 -1.703 -10.972 1.00 89.00 598 THR A CA 1
ATOM 5025 C C . THR A 1 598 ? 12.125 -0.608 -11.249 1.00 89.00 598 THR A C 1
ATOM 5027 O O . THR A 1 598 ? 10.924 -0.842 -11.115 1.00 89.00 598 THR A O 1
ATOM 5030 N N . ILE A 1 599 ? 12.573 0.571 -11.694 1.00 84.81 599 ILE A N 1
ATOM 5031 C CA . ILE A 1 599 ? 11.707 1.704 -12.054 1.00 84.81 599 ILE A CA 1
ATOM 5032 C C . ILE A 1 599 ? 10.782 1.338 -13.215 1.00 84.81 599 ILE A C 1
ATOM 5034 O O . ILE A 1 599 ? 9.576 1.589 -13.132 1.00 84.81 599 ILE A O 1
ATOM 5038 N N . ALA A 1 600 ? 11.323 0.727 -14.273 1.00 87.06 600 ALA A N 1
ATOM 5039 C CA . ALA A 1 600 ? 10.532 0.272 -15.413 1.00 87.06 600 ALA A CA 1
ATOM 5040 C C . ALA A 1 600 ? 9.469 -0.754 -14.980 1.00 87.06 600 ALA A C 1
ATOM 5042 O O . ALA A 1 600 ? 8.311 -0.644 -15.366 1.00 87.06 600 ALA A O 1
ATOM 5043 N N . THR A 1 601 ? 9.833 -1.693 -14.108 1.00 85.00 601 THR A N 1
ATOM 5044 C CA . THR A 1 601 ? 8.927 -2.757 -13.661 1.00 85.00 601 THR A CA 1
ATOM 5045 C C . THR A 1 601 ? 7.821 -2.231 -12.742 1.00 85.00 601 THR A C 1
ATOM 5047 O O . THR A 1 601 ? 6.646 -2.478 -12.995 1.00 85.00 601 THR A O 1
ATOM 5050 N N . VAL A 1 602 ? 8.163 -1.469 -11.696 1.00 73.50 602 VAL A N 1
ATOM 5051 C CA . VAL A 1 602 ? 7.198 -1.067 -10.649 1.00 73.50 602 VAL A CA 1
ATOM 5052 C C . VAL A 1 602 ? 6.334 0.109 -11.064 1.00 73.50 602 VAL A C 1
ATOM 5054 O O . VAL A 1 602 ? 5.149 0.153 -10.751 1.00 73.50 602 VAL A O 1
ATOM 5057 N N . LEU A 1 603 ? 6.933 1.106 -11.713 1.00 70.94 603 LEU A N 1
ATOM 5058 C CA . LEU A 1 603 ? 6.288 2.411 -11.877 1.00 70.94 603 LEU A CA 1
ATOM 5059 C C . LEU A 1 603 ? 5.676 2.589 -13.246 1.00 70.94 603 LEU A C 1
ATOM 5061 O O . LEU A 1 603 ? 4.751 3.382 -13.401 1.00 70.94 603 LEU A O 1
ATOM 5065 N N . LYS A 1 604 ? 6.248 1.915 -14.241 1.00 73.81 604 LYS A N 1
ATOM 5066 C CA . LYS A 1 604 ? 5.733 1.937 -15.604 1.00 73.81 604 LYS A CA 1
ATOM 5067 C C . LYS A 1 604 ? 4.900 0.708 -15.920 1.00 73.81 604 LYS A C 1
ATOM 5069 O O . LYS A 1 604 ? 4.172 0.761 -16.904 1.00 73.81 604 LYS A O 1
ATOM 5074 N N . GLY A 1 605 ? 4.992 -0.343 -15.101 1.00 76.38 605 GLY A N 1
ATOM 5075 C CA . GLY A 1 605 ? 4.403 -1.640 -15.398 1.00 76.38 605 GLY A CA 1
ATOM 5076 C C . GLY A 1 605 ? 5.020 -2.261 -16.651 1.00 76.38 605 GLY A C 1
ATOM 5077 O O . GLY A 1 605 ? 5.600 -1.578 -17.494 1.00 76.38 605 GLY A O 1
ATOM 5078 N N . LEU A 1 606 ? 4.880 -3.574 -16.796 1.00 81.94 606 LEU A N 1
ATOM 5079 C CA . LEU A 1 606 ? 5.244 -4.292 -18.018 1.00 81.94 606 LEU A CA 1
ATOM 5080 C C . LEU A 1 606 ? 3.956 -4.875 -18.609 1.00 81.94 606 LEU A C 1
ATOM 5082 O O . LEU A 1 606 ? 3.609 -6.016 -18.311 1.00 81.94 606 LEU A O 1
ATOM 5086 N N . PRO A 1 607 ? 3.178 -4.067 -19.351 1.00 76.88 607 PRO A N 1
ATOM 5087 C CA . PRO A 1 607 ? 1.790 -4.398 -19.655 1.00 76.88 607 PRO A CA 1
ATOM 5088 C C . PRO A 1 607 ? 1.641 -5.456 -20.754 1.00 76.88 607 PRO A C 1
ATOM 5090 O O . PRO A 1 607 ? 0.541 -5.954 -20.985 1.00 76.88 607 PRO A O 1
ATOM 5093 N N . PHE A 1 608 ? 2.720 -5.806 -21.455 1.00 76.19 608 PHE A N 1
ATOM 5094 C CA . PHE A 1 608 ? 2.679 -6.802 -22.511 1.00 76.19 608 PHE A CA 1
ATOM 5095 C C . PHE A 1 608 ? 3.049 -8.165 -21.949 1.00 76.19 608 PHE A C 1
ATOM 5097 O O . PHE A 1 608 ? 4.181 -8.416 -21.544 1.00 76.19 608 PHE A O 1
ATOM 5104 N N . GLN A 1 609 ? 2.105 -9.093 -21.966 1.00 67.25 609 GLN A N 1
ATOM 5105 C CA . GLN A 1 609 ? 2.456 -10.482 -21.737 1.00 67.25 609 GLN A CA 1
ATOM 5106 C C . GLN A 1 609 ? 3.252 -10.996 -22.947 1.00 67.25 609 GLN A C 1
ATOM 5108 O O . GLN A 1 609 ? 2.856 -10.762 -24.091 1.00 67.25 609 GLN A O 1
ATOM 5113 N N . LEU A 1 610 ? 4.318 -11.766 -22.699 1.00 52.88 610 LEU A N 1
ATOM 5114 C CA . LEU A 1 610 ? 4.824 -12.747 -23.667 1.00 52.88 610 LEU A CA 1
ATOM 5115 C C . LEU A 1 610 ? 3.711 -13.777 -23.861 1.00 52.88 610 LEU A C 1
ATOM 5117 O O . LEU A 1 610 ? 3.636 -14.788 -23.158 1.00 52.88 610 LEU A O 1
ATOM 5121 N N . THR A 1 611 ? 2.739 -13.461 -24.710 1.00 46.91 611 THR A N 1
ATOM 5122 C CA . THR A 1 611 ? 1.554 -14.301 -24.816 1.00 46.91 611 THR A CA 1
ATOM 5123 C C . THR A 1 611 ? 1.970 -15.660 -25.368 1.00 46.91 611 THR A C 1
ATOM 5125 O O . THR A 1 611 ? 2.761 -15.779 -26.304 1.00 46.91 611 THR A O 1
ATOM 5128 N N . ILE A 1 612 ? 1.345 -16.725 -24.865 1.00 45.41 612 ILE A N 1
ATOM 5129 C CA . ILE A 1 612 ? 1.357 -18.046 -25.515 1.00 45.41 612 ILE A CA 1
ATOM 5130 C C . ILE A 1 612 ? 0.983 -17.917 -27.007 1.00 45.41 612 ILE A C 1
ATOM 5132 O O . ILE A 1 612 ? 1.354 -18.768 -27.807 1.00 45.41 612 ILE A O 1
ATOM 5136 N N . ASN A 1 613 ? 0.282 -16.851 -27.406 1.00 43.66 613 ASN A N 1
ATOM 5137 C CA . ASN A 1 613 ? 0.004 -16.527 -28.798 1.00 43.66 613 ASN A CA 1
ATOM 5138 C C . ASN A 1 613 ? 1.252 -16.148 -29.606 1.00 43.66 613 ASN A C 1
ATOM 5140 O O . ASN A 1 613 ? 1.339 -16.585 -30.745 1.00 43.66 613 ASN A O 1
ATOM 5144 N N . GLU A 1 614 ? 2.244 -15.455 -29.050 1.00 45.84 614 GLU A N 1
ATOM 5145 C CA . GLU A 1 614 ? 3.538 -15.233 -29.715 1.00 45.84 614 GLU A CA 1
ATOM 5146 C C . GLU A 1 614 ? 4.299 -16.552 -29.888 1.00 45.84 614 GLU A C 1
ATOM 5148 O O . GLU A 1 614 ? 4.805 -16.831 -30.972 1.00 45.84 614 GLU A O 1
ATOM 5153 N N . ILE A 1 615 ? 4.257 -17.440 -28.885 1.00 52.00 615 ILE A N 1
ATOM 5154 C CA . ILE A 1 615 ? 4.804 -18.805 -28.990 1.00 52.00 615 ILE A CA 1
ATOM 5155 C C . ILE A 1 615 ? 4.020 -19.638 -30.016 1.00 52.00 615 ILE A C 1
ATOM 5157 O O . ILE A 1 615 ? 4.624 -20.389 -30.774 1.00 52.00 615 ILE A O 1
ATOM 5161 N N . LYS A 1 616 ? 2.689 -19.507 -30.097 1.00 50.06 616 LYS A N 1
ATOM 5162 C CA . LYS A 1 616 ? 1.847 -20.184 -31.100 1.00 50.06 616 LYS A CA 1
ATOM 5163 C C . LYS A 1 616 ? 2.085 -19.638 -32.503 1.00 50.06 616 LYS A C 1
ATOM 5165 O O . LYS A 1 616 ? 2.096 -20.426 -33.439 1.00 50.06 616 LYS A O 1
ATOM 5170 N N . ILE A 1 617 ? 2.270 -18.329 -32.664 1.00 53.72 617 ILE A N 1
ATOM 5171 C CA . ILE A 1 617 ? 2.585 -17.681 -33.943 1.00 53.72 617 ILE A CA 1
ATOM 5172 C C . ILE A 1 617 ? 3.991 -18.089 -34.390 1.00 53.72 617 ILE A C 1
ATOM 5174 O O . ILE A 1 617 ? 4.167 -18.454 -35.551 1.00 53.72 617 ILE A O 1
ATOM 5178 N N . PHE A 1 618 ? 4.953 -18.122 -33.466 1.00 48.69 618 PHE A N 1
ATOM 5179 C CA . PHE A 1 618 ? 6.310 -18.606 -33.701 1.00 48.69 618 PHE A CA 1
ATOM 5180 C C . PHE A 1 618 ? 6.324 -20.099 -34.051 1.00 48.69 618 PHE A C 1
ATOM 5182 O O . PHE A 1 618 ? 6.868 -20.471 -35.084 1.00 48.69 618 PHE A O 1
ATOM 5189 N N . LEU A 1 619 ? 5.644 -20.957 -33.280 1.00 55.84 619 LEU A N 1
ATOM 5190 C CA . LEU A 1 619 ? 5.488 -22.386 -33.582 1.00 55.84 619 LEU A CA 1
ATOM 5191 C C . LEU A 1 619 ? 4.769 -22.602 -34.913 1.00 55.84 619 LEU A C 1
ATOM 5193 O O . LEU A 1 619 ? 5.200 -23.436 -35.699 1.00 55.84 619 LEU A O 1
ATOM 5197 N N . LYS A 1 620 ? 3.718 -21.831 -35.212 1.00 61.03 620 LYS A N 1
ATOM 5198 C CA . LYS A 1 620 ? 3.024 -21.880 -36.504 1.00 61.03 620 LYS A CA 1
ATOM 5199 C C . LYS A 1 620 ? 3.976 -21.530 -37.648 1.00 61.03 620 LYS A C 1
ATOM 5201 O O . LYS A 1 620 ? 3.968 -22.225 -38.659 1.00 61.03 620 LYS A O 1
ATOM 5206 N N . HIS A 1 621 ? 4.815 -20.508 -37.483 1.00 59.12 621 HIS A N 1
ATOM 5207 C CA . HIS A 1 621 ? 5.827 -20.136 -38.472 1.00 59.12 621 HIS A CA 1
ATOM 5208 C C . HIS A 1 621 ? 6.907 -21.210 -38.628 1.00 59.12 621 HIS A C 1
ATOM 5210 O O . HIS A 1 621 ? 7.182 -21.629 -39.747 1.00 59.12 621 HIS A O 1
ATOM 5216 N N . VAL A 1 622 ? 7.476 -21.705 -37.527 1.00 56.69 622 VAL A N 1
ATOM 5217 C CA . VAL A 1 622 ? 8.532 -22.729 -37.533 1.00 56.69 622 VAL A CA 1
ATOM 5218 C C . VAL A 1 622 ? 8.024 -24.045 -38.129 1.00 56.69 622 VAL A C 1
ATOM 5220 O O . VAL A 1 622 ? 8.700 -24.632 -38.973 1.00 56.69 622 VAL A O 1
ATOM 5223 N N . ILE A 1 623 ? 6.814 -24.480 -37.763 1.00 64.44 623 ILE A N 1
ATOM 5224 C CA . ILE A 1 623 ? 6.171 -25.679 -38.318 1.00 64.44 623 ILE A CA 1
ATOM 5225 C C . ILE A 1 623 ? 5.883 -25.480 -39.813 1.00 64.44 623 ILE A C 1
ATOM 5227 O O . ILE A 1 623 ? 6.243 -26.343 -40.611 1.00 64.44 623 ILE A O 1
ATOM 5231 N N . CYS A 1 624 ? 5.312 -24.341 -40.225 1.00 57.50 624 CYS A N 1
ATOM 5232 C CA . CYS A 1 624 ? 5.088 -24.046 -41.646 1.00 57.50 624 CYS A CA 1
ATOM 5233 C C . CYS A 1 624 ? 6.395 -24.054 -42.451 1.00 57.50 624 CYS A C 1
ATOM 5235 O O . CYS A 1 624 ? 6.457 -24.707 -43.492 1.00 57.50 624 CYS A O 1
ATOM 5237 N N . CYS A 1 625 ? 7.447 -23.388 -41.967 1.00 55.47 625 CYS A N 1
ATOM 5238 C CA . CYS A 1 625 ? 8.746 -23.349 -42.637 1.00 55.47 625 CYS A CA 1
ATOM 5239 C C . CYS A 1 625 ? 9.369 -24.748 -42.755 1.00 55.47 625 CYS A C 1
ATOM 5241 O O . CYS A 1 625 ? 9.813 -25.121 -43.839 1.00 55.47 625 CYS A O 1
ATOM 5243 N N . TYR A 1 626 ? 9.331 -25.558 -41.689 1.00 62.31 626 TYR A N 1
ATOM 5244 C CA . TYR A 1 626 ? 9.837 -26.936 -41.708 1.00 62.31 626 TYR A CA 1
ATOM 5245 C C . TYR A 1 626 ? 9.100 -27.820 -42.730 1.00 62.31 626 TYR A C 1
ATOM 5247 O O . TYR A 1 626 ? 9.737 -28.545 -43.497 1.00 62.31 626 TYR A O 1
ATOM 5255 N N . PHE A 1 627 ? 7.764 -27.744 -42.790 1.00 56.28 627 PHE A N 1
ATOM 5256 C CA . PHE A 1 627 ? 6.969 -28.550 -43.724 1.00 56.28 627 PHE A CA 1
ATOM 5257 C C . PHE A 1 627 ? 7.131 -28.117 -45.185 1.00 56.28 627 PHE A C 1
ATOM 5259 O O . PHE A 1 627 ? 7.231 -28.976 -46.063 1.00 56.28 627 PHE A O 1
ATOM 5266 N N . ILE A 1 628 ? 7.211 -26.810 -45.451 1.00 57.34 628 ILE A N 1
ATOM 5267 C CA . ILE A 1 628 ? 7.473 -26.282 -46.798 1.00 57.34 628 ILE A CA 1
ATOM 5268 C C . ILE A 1 628 ? 8.845 -26.759 -47.290 1.00 57.34 628 ILE A C 1
ATOM 5270 O O . ILE A 1 628 ? 8.961 -27.247 -48.413 1.00 57.34 628 ILE A O 1
ATOM 5274 N N . GLN A 1 629 ? 9.865 -26.692 -46.431 1.00 57.38 629 GLN A N 1
ATOM 5275 C CA . GLN A 1 629 ? 11.239 -27.027 -46.798 1.00 57.38 629 GLN A CA 1
ATOM 5276 C C . GLN A 1 629 ? 11.470 -28.541 -46.949 1.00 57.38 629 GLN A C 1
ATOM 5278 O O . GLN A 1 629 ? 12.250 -28.953 -47.804 1.00 57.38 629 GLN A O 1
ATOM 5283 N N . ARG A 1 630 ? 10.793 -29.382 -46.149 1.00 53.31 630 ARG A N 1
ATOM 5284 C CA . ARG A 1 630 ? 11.002 -30.843 -46.155 1.00 53.31 630 ARG A CA 1
ATOM 5285 C C . ARG A 1 630 ? 10.070 -31.618 -47.086 1.00 53.31 630 ARG A C 1
ATOM 5287 O O . ARG A 1 630 ? 10.482 -32.651 -47.603 1.00 53.31 630 ARG A O 1
ATOM 5294 N N . TYR A 1 631 ? 8.846 -31.141 -47.308 1.00 59.56 631 TYR A N 1
ATOM 5295 C CA . TYR A 1 631 ? 7.834 -31.870 -48.087 1.00 59.56 631 TYR A CA 1
ATOM 5296 C C . TYR A 1 631 ? 7.431 -31.173 -49.389 1.00 59.56 631 TYR A C 1
ATOM 5298 O O . TYR A 1 631 ? 6.565 -31.677 -50.098 1.00 59.56 631 TYR A O 1
ATOM 5306 N N . ASN A 1 632 ? 8.056 -30.036 -49.723 1.00 58.81 632 ASN A N 1
ATOM 5307 C CA . ASN A 1 632 ? 7.813 -29.288 -50.962 1.00 58.81 632 ASN A CA 1
ATOM 5308 C C . ASN A 1 632 ? 6.310 -29.019 -51.205 1.00 58.81 632 ASN A C 1
ATOM 5310 O O . ASN A 1 632 ? 5.797 -29.090 -52.325 1.00 58.81 632 ASN A O 1
ATOM 5314 N N . LEU A 1 633 ? 5.575 -28.775 -50.112 1.00 54.62 633 LEU A N 1
ATOM 5315 C CA . LEU A 1 633 ? 4.134 -28.559 -50.141 1.00 54.62 633 LEU A CA 1
ATOM 5316 C C . LEU A 1 633 ? 3.852 -27.198 -50.781 1.00 54.62 633 LEU A C 1
ATOM 5318 O O . LEU A 1 633 ? 4.168 -26.153 -50.217 1.00 54.62 633 LEU A O 1
ATOM 5322 N N . LYS A 1 634 ? 3.232 -27.217 -51.965 1.00 50.34 634 LYS A N 1
ATOM 5323 C CA . LYS A 1 634 ? 3.050 -26.030 -52.816 1.00 50.34 634 LYS A CA 1
ATOM 5324 C C . LYS A 1 634 ? 2.086 -24.966 -52.274 1.00 50.34 634 LYS A C 1
ATOM 5326 O O . LYS A 1 634 ? 1.998 -23.903 -52.878 1.00 50.34 634 LYS A O 1
ATOM 5331 N N . THR A 1 635 ? 1.365 -25.183 -51.168 1.00 54.41 635 THR A N 1
ATOM 5332 C CA . THR A 1 635 ? 0.397 -24.183 -50.676 1.00 54.41 635 THR A CA 1
ATOM 5333 C C . THR A 1 635 ? 0.244 -24.137 -49.155 1.00 54.41 635 THR A C 1
ATOM 5335 O O . THR A 1 635 ? -0.162 -25.115 -48.527 1.00 54.41 635 THR A O 1
ATOM 5338 N N . GLN A 1 636 ? 0.405 -22.932 -48.599 1.00 49.97 636 GLN A N 1
ATOM 5339 C CA . GLN A 1 636 ? 0.143 -22.520 -47.207 1.00 49.97 636 GLN A CA 1
ATOM 5340 C C . GLN A 1 636 ? -1.261 -22.908 -46.685 1.00 49.97 636 GLN A C 1
ATOM 5342 O O . GLN A 1 636 ? -1.487 -23.020 -45.480 1.00 49.97 636 GLN A O 1
ATOM 5347 N N . LYS A 1 637 ? -2.212 -23.152 -47.596 1.00 53.78 637 LYS A N 1
ATOM 5348 C CA . LYS A 1 637 ? -3.612 -23.494 -47.310 1.00 53.78 637 LYS A CA 1
ATOM 5349 C C . LYS A 1 637 ? -3.777 -24.845 -46.593 1.00 53.78 637 LYS A C 1
ATOM 5351 O O . LYS A 1 637 ? -4.645 -24.957 -45.736 1.00 53.78 637 LYS A O 1
ATOM 5356 N N . HIS A 1 638 ? -2.925 -25.832 -46.890 1.00 52.66 638 HIS A N 1
ATOM 5357 C CA . HIS A 1 638 ? -3.015 -27.178 -46.301 1.00 52.66 638 HIS A CA 1
ATOM 5358 C C . HIS A 1 638 ? -2.458 -27.222 -44.864 1.00 52.66 638 HIS A C 1
ATOM 5360 O O . HIS A 1 638 ? -3.045 -27.839 -43.982 1.00 52.66 638 HIS A O 1
ATOM 5366 N N . CYS A 1 639 ? -1.383 -26.473 -44.589 1.00 51.16 639 CYS A N 1
ATOM 5367 C CA . CYS A 1 639 ? -0.853 -26.309 -43.229 1.00 51.16 639 CYS A CA 1
ATOM 5368 C C . CYS A 1 639 ? -1.832 -25.560 -42.311 1.00 51.16 639 CYS A C 1
ATOM 5370 O O . CYS A 1 639 ? -1.909 -25.846 -41.118 1.00 51.16 639 CYS A O 1
ATOM 5372 N N . ASN A 1 640 ? -2.603 -24.617 -42.863 1.00 49.88 640 ASN A N 1
ATOM 5373 C CA . ASN A 1 640 ? -3.599 -23.876 -42.096 1.00 49.88 640 ASN A CA 1
ATOM 5374 C C . ASN A 1 640 ? -4.798 -24.744 -41.664 1.00 49.88 640 ASN A C 1
ATOM 5376 O O . ASN A 1 640 ? -5.293 -24.511 -40.567 1.00 49.88 640 ASN A O 1
ATOM 5380 N N . SER A 1 641 ? -5.245 -25.744 -42.443 1.00 56.53 641 SER A N 1
ATOM 5381 C CA . SER A 1 641 ? -6.382 -26.592 -42.021 1.00 56.53 641 SER A CA 1
ATOM 5382 C C . SER A 1 641 ? -6.001 -27.552 -40.890 1.00 56.53 641 SER A C 1
ATOM 5384 O O . SER A 1 641 ? -6.709 -27.617 -39.892 1.00 56.53 641 SER A O 1
ATOM 5386 N N . LEU A 1 642 ? -4.819 -28.179 -40.970 1.00 51.47 642 LEU A N 1
ATOM 5387 C CA . LEU A 1 642 ? -4.257 -29.016 -39.895 1.00 51.47 642 LEU A CA 1
ATOM 5388 C C . LEU A 1 642 ? -4.121 -28.261 -38.560 1.00 51.47 642 LEU A C 1
ATOM 5390 O O . LEU A 1 642 ? -4.262 -28.844 -37.487 1.00 51.47 642 LEU A O 1
ATOM 5394 N N . PHE A 1 643 ? -3.853 -26.955 -38.617 1.00 51.31 643 PHE A N 1
ATOM 5395 C CA . PHE A 1 643 ? -3.737 -26.109 -37.429 1.00 51.31 643 PHE A CA 1
ATOM 5396 C C . PHE A 1 643 ? -5.102 -25.699 -36.845 1.00 51.31 643 PHE A C 1
ATOM 5398 O O . PHE A 1 643 ? -5.240 -25.581 -35.625 1.00 51.31 643 PHE A O 1
ATOM 5405 N N . VAL A 1 644 ? -6.111 -25.481 -37.696 1.00 52.91 644 VAL A N 1
ATOM 5406 C CA . VAL A 1 644 ? -7.483 -25.137 -37.278 1.00 52.91 644 VAL A CA 1
ATOM 5407 C C . VAL A 1 644 ? -8.125 -26.299 -36.519 1.00 52.91 644 VAL A C 1
ATOM 5409 O O . VAL A 1 644 ? -8.650 -26.077 -35.426 1.00 52.91 644 VAL A O 1
ATOM 5412 N N . ASP A 1 645 ? -7.971 -27.531 -37.007 1.00 48.69 645 ASP A N 1
ATOM 5413 C CA . ASP A 1 645 ? -8.485 -28.730 -36.328 1.00 48.69 645 ASP A CA 1
ATOM 5414 C C . ASP A 1 645 ? -7.853 -28.931 -34.934 1.00 48.69 645 ASP A C 1
ATOM 5416 O O . ASP A 1 645 ? -8.530 -29.308 -33.976 1.00 48.69 645 ASP A O 1
ATOM 5420 N N . PHE A 1 646 ? -6.573 -28.574 -34.770 1.00 48.34 646 PHE A N 1
ATOM 5421 C CA . PHE A 1 646 ? -5.878 -28.629 -33.479 1.00 48.34 646 PHE A CA 1
ATOM 5422 C C . PHE A 1 646 ? -6.376 -27.574 -32.475 1.00 48.34 646 PHE A C 1
ATOM 5424 O O . PHE A 1 646 ? -6.532 -27.871 -31.288 1.00 48.34 646 PHE A O 1
ATOM 5431 N N . SER A 1 647 ? -6.654 -26.348 -32.941 1.00 48.88 647 SER A N 1
ATOM 5432 C CA . SER A 1 647 ? -7.140 -25.245 -32.093 1.00 48.88 647 SER A CA 1
ATOM 5433 C C . SER A 1 647 ? -8.472 -25.547 -31.400 1.00 48.88 647 SER A C 1
ATOM 5435 O O . SER A 1 647 ? -8.749 -24.991 -30.336 1.00 48.88 647 SER A O 1
ATOM 5437 N N . HIS A 1 648 ? -9.264 -26.457 -31.973 1.00 49.53 648 HIS A N 1
ATOM 5438 C CA . HIS A 1 648 ? -10.559 -26.853 -31.440 1.00 49.53 648 HIS A CA 1
ATOM 5439 C C . HIS A 1 648 ? -10.495 -28.013 -30.437 1.00 49.53 648 HIS A C 1
ATOM 5441 O O . HIS A 1 648 ? -11.409 -28.136 -29.625 1.00 49.53 648 HIS A O 1
ATOM 5447 N N . GLN A 1 649 ? -9.443 -28.843 -30.449 1.00 44.31 649 GLN A N 1
ATOM 5448 C CA . GLN A 1 649 ? -9.460 -30.131 -29.738 1.00 44.31 649 GLN A CA 1
ATOM 5449 C C . GLN A 1 649 ? -8.654 -30.207 -28.428 1.00 44.31 649 GLN A C 1
ATOM 5451 O O . GLN A 1 649 ? -8.866 -31.151 -27.673 1.00 44.31 649 GLN A O 1
ATOM 5456 N N . ASN A 1 650 ? -7.784 -29.247 -28.081 1.00 44.50 650 ASN A N 1
ATOM 5457 C CA . ASN A 1 650 ? -7.008 -29.314 -26.827 1.00 44.50 650 ASN A CA 1
ATOM 5458 C C . ASN A 1 650 ? -7.078 -28.030 -25.982 1.00 44.50 650 ASN A C 1
ATOM 5460 O O . ASN A 1 650 ? -6.823 -26.924 -26.457 1.00 44.50 650 ASN A O 1
ATOM 5464 N N . LYS A 1 651 ? -7.432 -28.195 -24.697 1.00 46.91 651 LYS A N 1
ATOM 5465 C CA . LYS A 1 651 ? -7.683 -27.116 -23.724 1.00 46.91 651 LYS A CA 1
ATOM 5466 C C . LYS A 1 651 ? -6.469 -26.196 -23.512 1.00 46.91 651 LYS A C 1
ATOM 5468 O O . LYS A 1 651 ? -5.317 -26.617 -23.575 1.00 46.91 651 LYS A O 1
ATOM 5473 N N . LYS A 1 652 ? -6.782 -24.931 -23.195 1.00 49.19 652 LYS A N 1
ATOM 5474 C CA . LYS A 1 652 ? -5.917 -23.760 -22.941 1.00 49.19 652 LYS A CA 1
ATOM 5475 C C . LYS A 1 652 ? -4.965 -23.892 -21.726 1.00 49.19 652 LYS A C 1
ATOM 5477 O O . LYS A 1 652 ? -4.891 -22.973 -20.921 1.00 49.19 652 LYS A O 1
ATOM 5482 N N . THR A 1 653 ? -4.238 -24.994 -21.553 1.00 49.59 653 THR A N 1
ATOM 5483 C CA . THR A 1 653 ? -3.292 -25.147 -20.429 1.00 49.59 653 THR A CA 1
ATOM 5484 C C . THR A 1 653 ? -1.852 -25.344 -20.904 1.00 49.59 653 THR A C 1
ATOM 5486 O O . THR A 1 653 ? -1.583 -25.997 -21.916 1.00 49.59 653 THR A O 1
ATOM 5489 N N . LYS A 1 654 ? -0.895 -24.799 -20.138 1.00 45.91 654 LYS A N 1
ATOM 5490 C CA . LYS A 1 654 ? 0.561 -24.962 -20.334 1.00 45.91 654 LYS A CA 1
ATOM 5491 C C . LYS A 1 654 ? 0.967 -26.444 -20.411 1.00 45.91 654 LYS A C 1
ATOM 5493 O O . LYS A 1 654 ? 1.833 -26.805 -21.204 1.00 45.91 654 LYS A O 1
ATOM 5498 N N . SER A 1 655 ? 0.282 -27.315 -19.662 1.00 50.19 655 SER A N 1
ATOM 5499 C CA . SER A 1 655 ? 0.466 -28.773 -19.698 1.00 50.19 655 SER A CA 1
ATOM 5500 C C . SER A 1 655 ? 0.038 -29.411 -21.027 1.00 50.19 655 SER A C 1
ATOM 5502 O O . SER A 1 655 ? 0.750 -30.279 -21.530 1.00 50.19 655 SER A O 1
ATOM 5504 N N . GLY A 1 656 ? -1.055 -28.947 -21.643 1.00 56.25 656 GLY A N 1
ATOM 5505 C CA . GLY A 1 656 ? -1.502 -29.415 -22.960 1.00 56.25 656 GLY A CA 1
ATOM 5506 C C . GLY A 1 656 ? -0.520 -29.057 -24.080 1.00 56.25 656 GLY A C 1
ATOM 5507 O O . GLY A 1 656 ? -0.247 -29.879 -24.955 1.00 56.25 656 GLY A O 1
ATOM 5508 N N . LEU A 1 657 ? 0.089 -27.868 -24.010 1.00 54.38 657 LEU A N 1
ATOM 5509 C CA . LEU A 1 657 ? 1.121 -27.440 -24.961 1.00 54.38 657 LEU A CA 1
ATOM 5510 C C . LEU A 1 657 ? 2.410 -28.268 -24.820 1.00 54.38 657 LEU A C 1
ATOM 5512 O O . LEU A 1 657 ? 2.961 -28.709 -25.825 1.00 54.38 657 LEU A O 1
ATOM 5516 N N . ILE A 1 658 ? 2.866 -28.528 -23.588 1.00 56.06 658 ILE A N 1
ATOM 5517 C CA . ILE A 1 658 ? 4.048 -29.369 -23.322 1.00 56.06 658 ILE A CA 1
ATOM 5518 C C . ILE A 1 658 ? 3.807 -30.814 -23.783 1.00 56.06 658 ILE A C 1
ATOM 5520 O O . ILE A 1 658 ? 4.686 -31.419 -24.399 1.00 56.06 658 ILE A O 1
ATOM 5524 N N . PHE A 1 659 ? 2.612 -31.363 -23.540 1.00 62.09 659 PHE A N 1
ATOM 5525 C CA . PHE A 1 659 ? 2.228 -32.686 -24.035 1.00 62.09 659 PHE A CA 1
ATOM 5526 C C . PHE A 1 659 ? 2.239 -32.743 -25.567 1.00 62.09 659 PHE A C 1
ATOM 5528 O O . PHE A 1 659 ? 2.826 -33.663 -26.134 1.00 62.09 659 PHE A O 1
ATOM 5535 N N . PHE A 1 660 ? 1.670 -31.736 -26.241 1.00 60.94 660 PHE A N 1
ATOM 5536 C CA . PHE A 1 660 ? 1.689 -31.644 -27.701 1.00 60.94 660 PHE A CA 1
ATOM 5537 C C . PHE A 1 660 ? 3.111 -31.536 -28.255 1.00 60.94 660 PHE A C 1
ATOM 5539 O O . PHE A 1 660 ? 3.447 -32.282 -29.167 1.00 60.94 660 PHE A O 1
ATOM 5546 N N . ILE A 1 661 ? 3.967 -30.680 -27.685 1.00 56.53 661 ILE A N 1
ATOM 5547 C CA . ILE A 1 661 ? 5.371 -30.558 -28.106 1.00 56.53 661 ILE A CA 1
ATOM 5548 C C . ILE A 1 661 ? 6.080 -31.909 -27.956 1.00 56.53 661 ILE A C 1
ATOM 5550 O O . ILE A 1 661 ? 6.701 -32.379 -28.905 1.00 56.53 661 ILE A O 1
ATOM 5554 N N . ASN A 1 662 ? 5.922 -32.591 -26.819 1.00 55.09 662 ASN A N 1
ATOM 5555 C CA . ASN A 1 662 ? 6.528 -33.905 -26.596 1.00 55.09 662 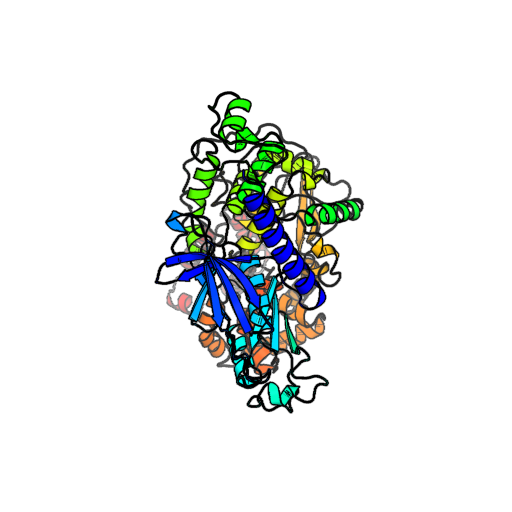ASN A CA 1
ATOM 5556 C C . ASN A 1 662 ? 5.982 -34.988 -27.543 1.00 55.09 662 ASN A C 1
ATOM 5558 O O . ASN A 1 662 ? 6.743 -35.843 -28.000 1.00 55.09 662 ASN A O 1
ATOM 5562 N N . HIS A 1 663 ? 4.683 -34.964 -27.855 1.00 59.09 663 HIS A N 1
ATOM 5563 C CA . HIS A 1 663 ? 4.043 -35.920 -28.759 1.00 59.09 663 HIS A CA 1
ATOM 5564 C C . HIS A 1 663 ? 4.416 -35.670 -30.230 1.00 59.09 663 HIS A C 1
ATOM 5566 O O . HIS A 1 663 ? 4.782 -36.604 -30.942 1.00 59.09 663 HIS A O 1
ATOM 5572 N N . PHE A 1 664 ? 4.420 -34.407 -30.660 1.00 58.41 664 PHE A N 1
ATOM 5573 C CA . PHE A 1 664 ? 4.839 -33.963 -31.990 1.00 58.41 664 PHE A CA 1
ATOM 5574 C C . PHE A 1 664 ? 6.324 -34.266 -32.241 1.00 58.41 664 PHE A C 1
ATOM 5576 O O . PHE A 1 664 ? 6.685 -34.804 -33.285 1.00 58.41 664 PHE A O 1
ATOM 5583 N N . VAL A 1 665 ? 7.188 -34.025 -31.249 1.00 55.31 665 VAL A N 1
ATOM 5584 C CA . VAL A 1 665 ? 8.613 -34.390 -31.307 1.00 55.31 665 VAL A CA 1
ATOM 5585 C C . VAL A 1 665 ? 8.792 -35.907 -31.432 1.00 55.31 665 VAL A C 1
ATOM 5587 O O . VAL A 1 665 ? 9.597 -36.353 -32.245 1.00 55.31 665 VAL A O 1
ATOM 5590 N N . LYS A 1 666 ? 8.011 -36.712 -30.695 1.00 53.50 666 LYS A N 1
ATOM 5591 C CA . LYS A 1 666 ? 8.044 -38.183 -30.797 1.00 53.50 666 LYS A CA 1
ATOM 5592 C C . LYS A 1 666 ? 7.620 -38.709 -32.170 1.00 53.50 666 LYS A C 1
ATOM 5594 O O . LYS A 1 666 ? 8.167 -39.712 -32.615 1.00 53.50 666 LYS A O 1
ATOM 5599 N N . LEU A 1 667 ? 6.638 -38.070 -32.805 1.00 51.19 667 LEU A N 1
ATOM 5600 C CA . LEU A 1 667 ? 6.085 -38.512 -34.088 1.00 51.19 667 LEU A CA 1
ATOM 5601 C C . LEU A 1 667 ? 6.935 -38.082 -35.291 1.00 51.19 667 LEU A C 1
ATOM 5603 O O . LEU A 1 667 ? 6.975 -38.803 -36.284 1.00 51.19 667 LEU A O 1
ATOM 5607 N N . PHE A 1 668 ? 7.615 -36.933 -35.214 1.00 53.84 668 PHE A N 1
ATOM 5608 C CA . PHE A 1 668 ? 8.207 -36.297 -36.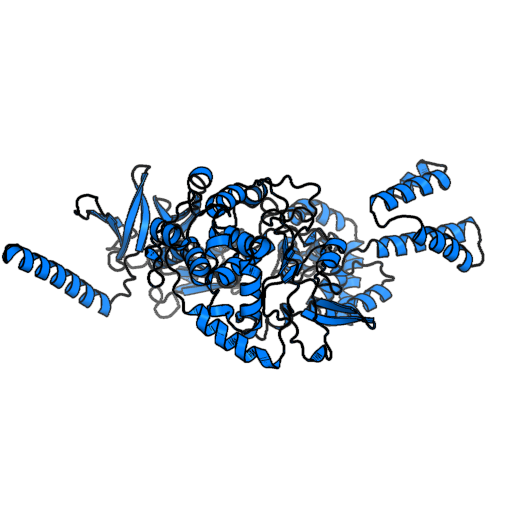399 1.00 53.84 668 PHE A CA 1
ATOM 5609 C C . PHE A 1 668 ? 9.727 -36.074 -36.340 1.00 53.84 668 PHE A C 1
ATOM 5611 O O . PHE A 1 668 ? 10.315 -35.673 -37.345 1.00 53.84 668 PHE A O 1
ATOM 5618 N N . LEU A 1 669 ? 10.395 -36.374 -35.218 1.00 54.06 669 LEU A N 1
ATOM 5619 C CA . LEU A 1 669 ? 11.859 -36.320 -35.096 1.00 54.06 669 LEU A CA 1
ATOM 5620 C C . LEU A 1 669 ? 12.408 -37.670 -34.586 1.00 54.06 669 LEU A C 1
ATOM 5622 O O . LEU A 1 669 ? 12.524 -37.868 -33.377 1.00 54.06 669 LEU A O 1
ATOM 5626 N N . PRO A 1 670 ? 12.782 -38.607 -35.482 1.00 49.47 670 PRO A N 1
ATOM 5627 C CA . PRO A 1 670 ? 13.235 -39.941 -35.079 1.00 49.47 670 PRO A CA 1
ATOM 5628 C C . PRO A 1 670 ? 14.641 -39.970 -34.450 1.00 49.47 670 PRO A C 1
ATOM 5630 O O . PRO A 1 670 ? 15.021 -40.977 -33.858 1.00 49.47 670 PRO A O 1
ATOM 5633 N N . ASP A 1 671 ? 15.418 -38.883 -34.537 1.00 53.56 671 ASP A N 1
ATOM 5634 C CA . ASP A 1 671 ? 16.789 -38.807 -34.017 1.00 53.56 671 ASP A CA 1
ATOM 5635 C C . ASP A 1 671 ? 16.936 -37.787 -32.868 1.00 53.56 671 ASP A C 1
ATOM 5637 O O . ASP A 1 671 ? 16.838 -36.569 -33.052 1.00 53.56 671 ASP A O 1
ATOM 5641 N N . LYS A 1 672 ? 17.273 -38.298 -31.675 1.00 49.78 672 LYS A N 1
ATOM 5642 C CA . LYS A 1 672 ? 17.576 -37.520 -30.457 1.00 49.78 672 LYS A CA 1
ATOM 5643 C C . LYS A 1 672 ? 18.727 -36.517 -30.632 1.00 49.78 672 LYS A C 1
ATOM 5645 O O . LYS A 1 672 ? 18.791 -35.543 -29.880 1.00 49.78 672 LYS A O 1
ATOM 5650 N N . LYS A 1 673 ? 19.647 -36.738 -31.577 1.00 50.19 673 LYS A N 1
ATOM 5651 C CA . LYS A 1 673 ? 20.831 -35.892 -31.795 1.00 50.19 673 LYS A CA 1
ATOM 5652 C C . LYS A 1 673 ? 20.477 -34.598 -32.531 1.00 50.19 673 LYS A C 1
ATOM 5654 O O . LYS A 1 673 ? 21.005 -33.544 -32.187 1.00 50.19 673 LYS A O 1
ATOM 5659 N N . THR A 1 674 ? 19.534 -34.667 -33.470 1.00 50.00 674 THR A N 1
ATOM 5660 C CA . THR A 1 674 ? 18.983 -33.499 -34.175 1.00 50.00 674 THR A CA 1
ATOM 5661 C C . THR A 1 674 ? 18.129 -32.629 -33.243 1.00 50.00 674 THR A C 1
ATOM 5663 O O . THR A 1 674 ? 18.225 -31.406 -33.281 1.00 50.00 674 THR A O 1
ATOM 5666 N N . PHE A 1 675 ? 17.378 -33.248 -32.325 1.00 48.09 675 PHE A N 1
ATOM 5667 C CA . PHE A 1 675 ? 16.598 -32.539 -31.301 1.00 48.09 675 PHE A CA 1
ATOM 5668 C C . PHE A 1 675 ? 17.470 -31.683 -30.364 1.00 48.09 675 PHE A C 1
ATOM 5670 O O . PHE A 1 675 ? 17.154 -30.524 -30.115 1.00 48.09 675 PHE A O 1
ATOM 5677 N N . LYS A 1 676 ? 18.623 -32.211 -29.925 1.00 46.75 676 LYS A N 1
ATOM 5678 C CA . LYS A 1 676 ? 19.590 -31.510 -29.055 1.00 46.75 676 LYS A CA 1
ATOM 5679 C C . LYS A 1 676 ? 20.308 -30.321 -29.716 1.00 46.75 676 LYS A C 1
ATOM 5681 O O . LYS A 1 676 ? 21.107 -29.671 -29.056 1.00 46.75 676 LYS A O 1
ATOM 5686 N N . LYS A 1 677 ? 20.104 -30.130 -31.022 1.00 43.53 677 LYS A N 1
ATOM 5687 C CA . LYS A 1 677 ? 20.707 -29.074 -31.845 1.00 43.53 677 LYS A CA 1
ATOM 5688 C C . LYS A 1 677 ? 19.691 -27.989 -32.241 1.00 43.53 677 LYS A C 1
ATOM 5690 O O . LYS A 1 677 ? 20.100 -26.971 -32.787 1.00 43.53 677 LYS A O 1
ATOM 5695 N N . ILE A 1 678 ? 18.392 -28.263 -32.060 1.00 43.62 678 ILE A N 1
ATOM 5696 C CA . ILE A 1 678 ? 17.266 -27.362 -32.362 1.00 43.62 678 ILE A CA 1
ATOM 5697 C C . ILE A 1 678 ? 16.775 -26.652 -31.090 1.00 43.62 678 ILE A C 1
ATOM 5699 O O . ILE A 1 678 ? 16.371 -25.496 -31.177 1.00 43.62 678 ILE A O 1
ATOM 5703 N N . ILE A 1 679 ? 16.809 -27.334 -29.936 1.00 39.88 679 ILE A N 1
ATOM 5704 C CA . ILE A 1 679 ? 16.886 -26.665 -28.624 1.00 39.88 679 ILE A CA 1
ATOM 5705 C C . ILE A 1 679 ? 18.262 -26.021 -28.515 1.00 39.88 679 ILE A C 1
ATOM 5707 O O . ILE A 1 679 ? 18.316 -24.860 -28.058 1.00 39.88 679 ILE A O 1
#

pLDDT: mean 79.17, std 15.91, range [30.95, 98.25]